Protein AF-A0A9N8WGH2-F1 (afdb_monomer)

Mean predicted aligned error: 15.57 Å

Organism: NCBI:txid60492

Sequence (510 aa):
MSNKEKVMENIYNNPFAKQSEKATTYYGIPHDIQLQNKIYNGLRPSIPGNVPILIAELIIKCWDPHPGKRLNSKEIYDTINIWNNEIINNEFTELAAQIKKADEMLMNDLSMSSSSSFEKIHPEAIYFSRPLNTLNIFVDSVDHKLFETINPTTGKAITSVAEASEKDVDIAVEAATNAFNDVWCHVDGKERGKLINKLANLMERDLEELAALEALDNGKTFRSAKANDLPSAISCYRYFAGWCDKIHGKVIETQHDKFCYTRHEPFGVCGAIIPWNYPLEMQAWKMAPALACGNTIVLKSSELTPLTALKVAALCKEAGFPKGVVNVLSGFGPVAGAAIASHMGIDKISFTGKSILKASADSNLKNVSLELGGKSPSIVFADSDLDQAVKWAHMGVFYDSGQCCCAGSRVYVEDSIYDEFINKFQEHALNIKIGDPFHKDTYQGPQISLQQFNKIMSYIDTGKKEGATLLMGGERHGDQGDFPPNSKDTFFKLLSAEAFNIDFPTAVEP

Structure (mmCIF, N/CA/C/O backbone):
data_AF-A0A9N8WGH2-F1
#
_entry.id   AF-A0A9N8WGH2-F1
#
loop_
_atom_site.group_PDB
_atom_site.id
_atom_site.type_symbol
_atom_site.label_atom_id
_atom_site.label_alt_id
_atom_site.label_comp_id
_atom_site.label_asym_id
_atom_site.label_entity_id
_atom_site.label_seq_id
_atom_site.pdbx_PDB_ins_code
_atom_site.Cartn_x
_atom_site.Cartn_y
_atom_site.Cartn_z
_atom_site.occupancy
_atom_site.B_iso_or_equiv
_atom_site.auth_seq_id
_atom_site.auth_comp_id
_atom_site.auth_asym_id
_atom_site.auth_atom_id
_atom_site.pdbx_PDB_model_num
ATOM 1 N N . MET A 1 1 ? 68.760 12.827 -8.879 1.00 48.22 1 MET A N 1
ATOM 2 C CA . MET A 1 1 ? 67.516 12.833 -8.087 1.00 48.22 1 MET A CA 1
ATOM 3 C C . MET A 1 1 ? 67.682 13.670 -6.830 1.00 48.22 1 MET A C 1
ATOM 5 O O . MET A 1 1 ? 68.436 13.310 -5.930 1.00 48.22 1 MET A O 1
ATOM 9 N N . SER A 1 2 ? 66.978 14.793 -6.810 1.00 42.22 2 SER A N 1
ATOM 10 C CA . SER A 1 2 ? 66.628 15.612 -5.653 1.00 42.22 2 SER A CA 1
ATOM 11 C C . SER A 1 2 ? 65.767 14.846 -4.637 1.00 42.22 2 SER A C 1
ATOM 13 O O . SER A 1 2 ? 65.194 13.796 -4.939 1.00 42.22 2 SER A O 1
ATOM 15 N N . ASN A 1 3 ? 65.597 15.416 -3.440 1.00 33.50 3 ASN A N 1
ATOM 16 C CA . ASN A 1 3 ? 64.672 14.871 -2.440 1.00 33.50 3 ASN A CA 1
ATOM 17 C C . ASN A 1 3 ? 63.212 14.856 -2.931 1.00 33.50 3 ASN A C 1
ATOM 19 O O . ASN A 1 3 ? 62.449 13.991 -2.514 1.00 33.50 3 ASN A O 1
ATOM 23 N N . LYS A 1 4 ? 62.829 15.752 -3.855 1.00 32.41 4 LYS A N 1
ATOM 24 C CA . LYS A 1 4 ? 61.486 15.769 -4.456 1.00 32.41 4 LYS A CA 1
ATOM 25 C C . LYS A 1 4 ? 61.238 14.516 -5.303 1.00 32.41 4 LYS A C 1
ATOM 27 O O . LYS A 1 4 ? 60.186 13.904 -5.180 1.00 32.41 4 LYS A O 1
ATOM 32 N N . GLU A 1 5 ? 62.218 14.106 -6.107 1.00 36.47 5 GLU A N 1
ATOM 33 C CA . GLU A 1 5 ? 62.123 12.893 -6.934 1.00 36.47 5 GLU A CA 1
ATOM 34 C C . GLU A 1 5 ? 62.102 11.626 -6.068 1.00 36.47 5 GLU A C 1
ATOM 36 O O . GLU A 1 5 ? 61.215 10.797 -6.246 1.00 36.47 5 GLU A O 1
ATOM 41 N N . LYS A 1 6 ? 62.975 11.523 -5.053 1.00 36.28 6 LYS A N 1
ATOM 42 C CA . LYS A 1 6 ? 62.988 10.375 -4.120 1.00 36.28 6 LYS A CA 1
ATOM 43 C C . LYS A 1 6 ? 61.689 10.217 -3.319 1.00 36.28 6 LYS A C 1
ATOM 45 O O . LYS A 1 6 ? 61.282 9.099 -3.017 1.00 36.28 6 LYS A O 1
ATOM 50 N N . VAL A 1 7 ? 61.028 11.321 -2.959 1.00 36.97 7 VAL A N 1
ATOM 51 C CA . VAL A 1 7 ? 59.715 11.273 -2.293 1.00 36.97 7 VAL A CA 1
ATOM 52 C C . VAL A 1 7 ? 58.633 10.781 -3.258 1.00 36.97 7 VAL A C 1
ATOM 54 O O . VAL A 1 7 ? 57.860 9.903 -2.886 1.00 36.97 7 VAL A O 1
ATOM 57 N N . MET A 1 8 ? 58.610 11.262 -4.506 1.00 36.78 8 MET A N 1
ATOM 58 C CA . MET A 1 8 ? 57.666 10.771 -5.522 1.00 36.78 8 MET A CA 1
ATOM 59 C C . MET A 1 8 ? 57.884 9.286 -5.854 1.00 36.78 8 MET A C 1
ATOM 61 O O . MET A 1 8 ? 56.914 8.544 -5.981 1.00 36.78 8 MET A O 1
ATOM 65 N N . GLU A 1 9 ? 59.137 8.835 -5.936 1.00 37.09 9 GLU A N 1
ATOM 66 C CA . GLU A 1 9 ? 59.511 7.435 -6.184 1.00 37.09 9 GLU A CA 1
ATOM 67 C C . GLU A 1 9 ? 59.060 6.500 -5.045 1.00 37.09 9 GLU A C 1
ATOM 69 O O . GLU A 1 9 ? 58.525 5.420 -5.306 1.00 37.09 9 GLU A O 1
ATOM 74 N N . ASN A 1 10 ? 59.185 6.934 -3.785 1.00 37.78 10 ASN A N 1
ATOM 75 C CA . ASN A 1 10 ? 58.662 6.200 -2.627 1.00 37.78 10 ASN A CA 1
ATOM 76 C C . ASN A 1 10 ? 57.123 6.195 -2.561 1.00 37.78 10 ASN A C 1
ATOM 78 O O . ASN A 1 10 ? 56.541 5.209 -2.112 1.00 37.78 10 ASN A O 1
ATOM 82 N N . ILE A 1 11 ? 56.450 7.254 -3.027 1.00 36.84 11 ILE A N 1
ATOM 83 C CA . ILE A 1 11 ? 54.980 7.299 -3.112 1.00 36.84 11 ILE A CA 1
ATOM 84 C C . ILE A 1 11 ? 54.476 6.325 -4.190 1.00 36.84 11 ILE A C 1
ATOM 86 O O . ILE A 1 11 ? 53.627 5.486 -3.896 1.00 36.84 11 ILE A O 1
ATOM 90 N N . TYR A 1 12 ? 55.047 6.360 -5.400 1.00 38.66 12 TYR A N 1
ATOM 91 C CA . TYR A 1 12 ? 54.667 5.465 -6.506 1.00 38.66 12 TYR A CA 1
ATOM 92 C C . TYR A 1 12 ? 54.954 3.979 -6.238 1.00 38.66 12 TYR A C 1
ATOM 94 O O . TYR A 1 12 ? 54.317 3.104 -6.830 1.00 38.66 12 TYR A O 1
ATOM 102 N N . ASN A 1 13 ? 55.905 3.667 -5.355 1.00 38.06 13 ASN A N 1
ATOM 103 C CA . ASN A 1 13 ? 56.226 2.290 -4.975 1.00 38.06 13 ASN A CA 1
ATOM 104 C C . ASN A 1 13 ? 55.563 1.821 -3.671 1.00 38.06 13 ASN A C 1
ATOM 106 O O . ASN A 1 13 ? 55.717 0.654 -3.313 1.00 38.06 13 ASN A O 1
ATOM 110 N N . ASN A 1 14 ? 54.778 2.667 -2.996 1.00 38.31 14 ASN A N 1
ATOM 111 C CA . ASN A 1 14 ? 54.036 2.266 -1.804 1.00 38.31 14 ASN A CA 1
ATOM 112 C C . ASN A 1 14 ? 52.938 1.232 -2.165 1.00 38.31 14 ASN A C 1
ATOM 114 O O . ASN A 1 14 ? 52.072 1.536 -2.994 1.00 38.31 14 ASN A O 1
ATOM 118 N N . PRO A 1 15 ? 52.906 0.035 -1.539 1.00 34.22 15 PRO A N 1
ATOM 119 C CA . PRO A 1 15 ? 51.875 -0.974 -1.799 1.00 34.22 15 PRO A CA 1
ATOM 120 C C . PRO A 1 15 ? 50.437 -0.470 -1.611 1.00 34.22 15 PRO A C 1
ATOM 122 O O . PRO A 1 15 ? 49.549 -0.888 -2.351 1.00 34.22 15 PRO A O 1
ATOM 125 N N . PHE A 1 16 ? 50.209 0.462 -0.678 1.00 33.81 16 PHE A N 1
ATOM 126 C CA . PHE A 1 16 ? 48.890 1.054 -0.443 1.00 33.81 16 PHE A CA 1
ATOM 127 C C . PHE A 1 16 ? 48.481 2.061 -1.527 1.00 33.81 16 PHE A C 1
ATOM 129 O O . PHE A 1 16 ? 47.296 2.160 -1.827 1.00 33.81 16 PHE A O 1
ATOM 136 N N . ALA A 1 17 ? 49.423 2.741 -2.192 1.00 35.53 17 ALA A N 1
ATOM 137 C CA . ALA A 1 17 ? 49.102 3.606 -3.336 1.00 35.53 17 ALA A CA 1
ATOM 138 C C . ALA A 1 17 ? 48.608 2.780 -4.543 1.00 35.53 17 ALA A C 1
ATOM 140 O O . ALA A 1 17 ? 47.624 3.123 -5.193 1.00 35.53 17 ALA A O 1
ATOM 141 N N . LYS A 1 18 ? 49.206 1.603 -4.767 1.00 36.03 18 LYS A N 1
ATOM 142 C CA . LYS A 1 18 ? 48.738 0.629 -5.776 1.00 36.03 18 LYS A CA 1
ATOM 143 C C . LYS A 1 18 ? 47.434 -0.086 -5.381 1.00 36.03 18 LYS A C 1
ATOM 145 O O . LYS A 1 18 ? 46.836 -0.778 -6.206 1.00 36.03 18 LYS A O 1
ATOM 150 N N . GLN A 1 19 ? 46.971 0.080 -4.139 1.00 35.59 19 GLN A N 1
ATOM 151 C CA . GLN A 1 19 ? 45.611 -0.272 -3.721 1.00 35.59 19 GLN A CA 1
ATOM 152 C C . GLN A 1 19 ? 44.641 0.913 -3.849 1.00 35.59 19 GLN A C 1
ATOM 154 O O . GLN A 1 19 ? 43.488 0.687 -4.212 1.00 35.59 19 GLN A O 1
ATOM 159 N N . SER A 1 20 ? 45.077 2.162 -3.640 1.00 37.75 20 SER A N 1
ATOM 160 C CA . SER A 1 20 ? 44.201 3.330 -3.796 1.00 37.75 20 SER A CA 1
ATOM 161 C C . SER A 1 20 ? 43.819 3.605 -5.255 1.00 37.75 20 SER A C 1
ATOM 163 O O . SER A 1 20 ? 42.671 3.967 -5.484 1.00 37.75 20 SER A O 1
ATOM 165 N N . GLU A 1 21 ? 44.676 3.316 -6.245 1.00 34.88 21 GLU A N 1
ATOM 166 C CA . GLU A 1 21 ? 44.278 3.314 -7.673 1.00 34.88 21 GLU A CA 1
ATOM 167 C C . GLU A 1 21 ? 43.151 2.307 -7.978 1.00 34.88 21 GLU A C 1
ATOM 169 O O . GLU A 1 21 ? 42.270 2.553 -8.806 1.00 34.88 21 GLU A O 1
ATOM 174 N N . LYS A 1 22 ? 43.134 1.164 -7.281 1.00 32.94 22 LYS A N 1
ATOM 175 C CA . LYS A 1 22 ? 42.030 0.198 -7.384 1.00 32.94 22 LYS A CA 1
ATOM 176 C C . LYS A 1 22 ? 40.791 0.670 -6.624 1.00 32.94 22 LYS A C 1
ATOM 178 O O . LYS A 1 22 ? 39.683 0.390 -7.066 1.00 32.94 22 LYS A O 1
ATOM 183 N N . ALA A 1 23 ? 40.959 1.413 -5.530 1.00 31.95 23 ALA A N 1
ATOM 184 C CA . ALA A 1 23 ? 39.852 1.987 -4.771 1.00 31.95 23 ALA A CA 1
ATOM 185 C C . ALA A 1 23 ? 39.164 3.151 -5.509 1.00 31.95 23 ALA A C 1
ATOM 187 O O . ALA A 1 23 ? 37.938 3.185 -5.550 1.00 31.95 23 ALA A O 1
ATOM 188 N N . THR A 1 24 ? 39.902 4.067 -6.148 1.00 35.75 24 THR A N 1
ATOM 189 C CA . THR A 1 24 ? 39.303 5.156 -6.949 1.00 35.75 24 THR A CA 1
ATOM 190 C C . THR A 1 24 ? 38.466 4.606 -8.103 1.00 35.75 24 THR A C 1
ATOM 192 O O . THR A 1 24 ? 37.339 5.056 -8.304 1.00 35.75 24 THR A O 1
ATOM 195 N N . THR A 1 25 ? 38.964 3.561 -8.773 1.00 32.28 25 THR A N 1
ATOM 196 C CA . THR A 1 25 ? 38.248 2.830 -9.837 1.00 32.28 25 THR A CA 1
ATOM 197 C C . THR A 1 25 ? 36.960 2.148 -9.339 1.00 32.28 25 THR A C 1
ATOM 199 O O . THR A 1 25 ? 36.045 1.927 -10.126 1.00 32.28 25 THR A O 1
ATOM 202 N N . TYR A 1 26 ? 36.861 1.821 -8.044 1.00 28.16 26 TYR A N 1
ATOM 203 C CA . TYR A 1 26 ? 35.725 1.088 -7.459 1.00 28.16 26 TYR A CA 1
ATOM 204 C C . TYR A 1 26 ? 34.721 1.980 -6.701 1.00 28.16 26 TYR A C 1
ATOM 206 O O . TYR A 1 26 ? 33.577 1.576 -6.506 1.00 28.16 26 TYR A O 1
ATOM 214 N N . TYR A 1 27 ? 35.131 3.182 -6.272 1.00 33.31 27 TYR A N 1
ATOM 215 C CA . TYR A 1 27 ? 34.350 4.054 -5.378 1.00 33.31 27 TYR A CA 1
ATOM 216 C C . TYR A 1 27 ? 34.123 5.490 -5.892 1.00 33.31 27 TYR A C 1
ATOM 218 O O . TYR A 1 27 ? 33.572 6.311 -5.163 1.00 33.31 27 TYR A O 1
ATOM 226 N N . GLY A 1 28 ? 34.493 5.811 -7.138 1.00 29.34 28 GLY A N 1
ATOM 227 C CA . GLY A 1 28 ? 33.959 6.990 -7.844 1.00 29.34 28 GLY A CA 1
ATOM 228 C C . GLY A 1 28 ? 34.387 8.362 -7.305 1.00 29.34 28 GLY A C 1
ATOM 229 O O . GLY A 1 28 ? 33.670 9.344 -7.489 1.00 29.34 28 GLY A O 1
ATOM 230 N N . ILE A 1 29 ? 35.544 8.452 -6.644 1.00 37.59 29 ILE A N 1
ATOM 231 C CA . ILE A 1 29 ? 36.118 9.735 -6.206 1.00 37.59 29 ILE A CA 1
ATOM 232 C C . ILE A 1 29 ? 36.518 10.557 -7.451 1.00 37.59 29 ILE A C 1
ATOM 234 O O . ILE A 1 29 ? 37.160 9.997 -8.342 1.00 37.59 29 ILE A O 1
ATOM 238 N N . PRO A 1 30 ? 36.204 11.869 -7.534 1.00 31.59 30 PRO A N 1
ATOM 239 C CA . PRO A 1 30 ? 36.537 12.679 -8.703 1.00 31.59 30 PRO A CA 1
ATOM 240 C C . PRO A 1 30 ? 38.030 12.664 -9.055 1.00 31.59 30 PRO A C 1
ATOM 242 O O . PRO A 1 30 ? 38.891 12.897 -8.203 1.00 31.59 30 PRO A O 1
ATOM 245 N N . HIS A 1 31 ? 38.323 12.496 -10.348 1.00 36.97 31 HIS A N 1
ATOM 246 C CA . HIS A 1 31 ? 39.672 12.559 -10.929 1.00 36.97 31 HIS A CA 1
ATOM 247 C C . HIS A 1 31 ? 40.307 13.968 -10.910 1.00 36.97 31 HIS A C 1
ATOM 249 O O . HIS A 1 31 ? 41.368 14.171 -11.504 1.00 36.97 31 HIS A O 1
ATOM 255 N N . ASP A 1 32 ? 39.692 14.950 -10.242 1.00 41.50 32 ASP A N 1
ATOM 256 C CA . ASP A 1 32 ? 40.195 16.321 -10.185 1.00 41.50 32 ASP A CA 1
ATOM 257 C C . ASP A 1 32 ? 41.416 16.447 -9.255 1.00 41.50 32 ASP A C 1
ATOM 259 O O . ASP A 1 32 ? 41.345 16.786 -8.069 1.00 41.50 32 ASP A O 1
ATOM 263 N N . ILE A 1 33 ? 42.576 16.208 -9.862 1.00 41.62 33 ILE A N 1
ATOM 264 C CA . ILE A 1 33 ? 43.902 16.424 -9.286 1.00 41.62 33 ILE A CA 1
ATOM 265 C C . ILE A 1 33 ? 44.099 17.892 -8.862 1.00 41.62 33 ILE A C 1
ATOM 267 O O . ILE A 1 33 ? 44.872 18.138 -7.936 1.00 41.62 33 ILE A O 1
ATOM 271 N N . GLN A 1 34 ? 43.412 18.877 -9.458 1.00 36.97 34 GLN A N 1
ATOM 272 C CA . GLN A 1 34 ? 43.489 20.275 -9.013 1.00 36.97 34 GLN A CA 1
ATOM 273 C C . GLN A 1 34 ? 42.703 20.502 -7.719 1.00 36.97 34 GLN A C 1
ATOM 275 O O . GLN A 1 34 ? 43.218 21.174 -6.828 1.00 36.97 34 GLN A O 1
ATOM 280 N N . LEU A 1 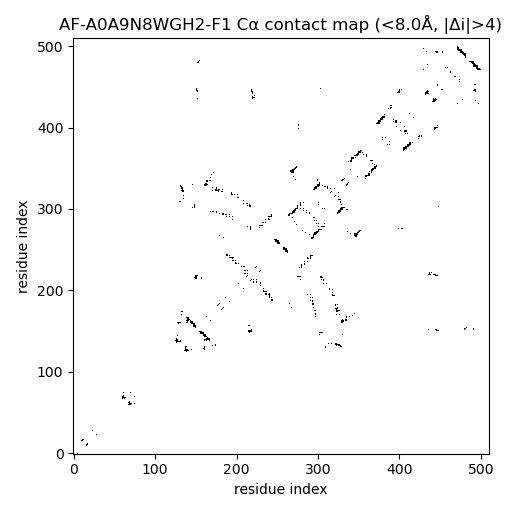35 ? 41.509 19.920 -7.565 1.00 38.25 35 LEU A N 1
ATOM 281 C CA . LEU A 1 35 ? 40.741 19.988 -6.315 1.00 38.25 35 LEU A CA 1
ATOM 282 C C . LEU A 1 35 ? 41.477 19.282 -5.168 1.00 38.25 35 LEU A C 1
ATOM 284 O O . LEU A 1 35 ? 41.630 19.858 -4.089 1.00 38.25 35 LEU A O 1
ATOM 288 N N . GLN A 1 36 ? 42.024 18.088 -5.419 1.00 40.22 36 GLN A N 1
ATOM 289 C CA . GLN A 1 36 ? 42.855 17.380 -4.437 1.00 40.22 36 GLN A CA 1
ATOM 290 C C . GLN A 1 36 ? 44.104 18.200 -4.061 1.00 40.22 36 GLN A C 1
ATOM 292 O O . GLN A 1 36 ? 44.417 18.340 -2.878 1.00 40.22 36 GLN A O 1
ATOM 297 N N . ASN A 1 37 ? 44.777 18.833 -5.034 1.00 40.81 37 ASN A N 1
ATOM 298 C CA . ASN A 1 37 ? 45.893 19.741 -4.748 1.00 40.81 37 ASN A CA 1
ATOM 299 C C . ASN A 1 37 ? 45.465 21.043 -4.050 1.00 40.81 37 ASN A C 1
ATOM 301 O O . ASN A 1 37 ? 46.256 21.568 -3.269 1.00 40.81 37 ASN A O 1
ATOM 305 N N . LYS A 1 38 ? 44.256 21.575 -4.277 1.00 39.47 38 LYS A N 1
ATOM 306 C CA . LYS A 1 38 ? 43.733 22.736 -3.532 1.00 39.47 38 LYS A CA 1
ATOM 307 C C . LYS A 1 38 ? 43.546 22.394 -2.057 1.00 39.47 38 LYS A C 1
ATOM 309 O O . LYS A 1 38 ? 44.048 23.127 -1.212 1.00 39.47 38 LYS A O 1
ATOM 314 N N . ILE A 1 39 ? 42.912 21.259 -1.754 1.00 39.44 39 ILE A N 1
ATOM 315 C CA . ILE A 1 39 ? 42.733 20.775 -0.376 1.00 39.44 39 ILE A CA 1
ATOM 316 C C . ILE A 1 39 ? 44.105 20.538 0.280 1.00 39.44 39 ILE A C 1
ATOM 318 O O . ILE A 1 39 ? 44.390 21.079 1.347 1.00 39.44 39 ILE A O 1
ATOM 322 N N . TYR A 1 40 ? 45.000 19.810 -0.395 1.00 40.53 40 TYR A N 1
ATOM 323 C CA . TYR A 1 40 ? 46.308 19.443 0.158 1.00 40.53 40 TYR A CA 1
ATOM 324 C C . TYR A 1 40 ? 47.266 20.634 0.345 1.00 40.53 40 TYR A C 1
ATOM 326 O O . TYR A 1 40 ? 48.026 20.664 1.310 1.00 40.53 40 TYR A O 1
ATOM 334 N N . ASN A 1 41 ? 47.244 21.638 -0.543 1.00 41.88 41 ASN A N 1
ATOM 335 C CA . ASN A 1 41 ? 48.058 22.849 -0.366 1.00 41.88 41 ASN A CA 1
ATOM 336 C C . ASN A 1 41 ? 47.392 23.888 0.553 1.00 41.88 41 ASN A C 1
ATOM 338 O O . ASN A 1 41 ? 48.113 24.660 1.179 1.00 41.88 41 ASN A O 1
ATOM 342 N N . GLY A 1 42 ? 46.061 23.888 0.691 1.00 41.34 42 GLY A N 1
ATOM 343 C CA . GLY A 1 42 ? 45.345 24.723 1.662 1.00 41.34 42 GLY A CA 1
ATOM 344 C C . GLY A 1 42 ? 45.642 24.333 3.113 1.00 41.34 42 GLY A C 1
ATOM 345 O O . GLY A 1 42 ? 45.857 25.203 3.948 1.00 41.34 42 GLY A O 1
ATOM 346 N N . LEU A 1 43 ? 45.770 23.032 3.394 1.00 39.59 43 LEU A N 1
ATOM 347 C CA . LEU A 1 43 ? 46.129 22.487 4.716 1.00 39.59 43 LEU A CA 1
ATOM 348 C C . LEU A 1 43 ? 47.618 22.650 5.095 1.00 39.59 43 LEU A C 1
ATOM 350 O O . LEU A 1 43 ? 48.049 22.193 6.151 1.00 39.59 43 LEU A O 1
ATOM 354 N N . ARG A 1 44 ? 48.435 23.254 4.225 1.00 35.78 44 ARG A N 1
ATOM 355 C CA . ARG A 1 44 ? 49.903 23.246 4.320 1.00 35.78 44 ARG A CA 1
ATOM 356 C C . ARG A 1 44 ? 50.574 24.394 5.106 1.00 35.78 44 ARG A C 1
ATOM 358 O O . ARG A 1 44 ? 51.668 24.136 5.609 1.00 35.78 44 ARG A O 1
ATOM 365 N N . PRO A 1 45 ? 50.044 25.634 5.200 1.00 37.78 45 PRO A N 1
ATOM 366 C CA . PRO A 1 45 ? 50.837 26.758 5.723 1.00 37.78 45 PRO A CA 1
ATOM 367 C C . PRO A 1 45 ? 51.101 26.808 7.238 1.00 37.78 45 PRO A C 1
ATOM 369 O O . PRO A 1 45 ? 52.024 27.516 7.631 1.00 37.78 45 PRO A O 1
ATOM 372 N N . SER A 1 46 ? 50.303 26.145 8.086 1.00 39.75 46 SER A N 1
ATOM 373 C CA . SER A 1 46 ? 50.166 26.574 9.494 1.00 39.75 46 SER A CA 1
ATOM 374 C C . SER A 1 46 ? 49.922 25.461 10.531 1.00 39.75 46 SER A C 1
ATOM 376 O O . SER A 1 46 ? 49.171 25.675 11.477 1.00 39.75 46 SER A O 1
ATOM 378 N N . ILE A 1 47 ? 50.531 24.275 10.384 1.00 40.16 47 ILE A N 1
ATOM 379 C CA . ILE A 1 47 ? 50.517 23.236 11.439 1.00 40.16 47 ILE A CA 1
ATOM 380 C C . ILE A 1 47 ? 51.910 22.585 11.574 1.00 40.16 47 ILE A C 1
ATOM 382 O O . ILE A 1 47 ? 52.389 21.990 10.604 1.00 40.16 47 ILE A O 1
ATOM 386 N N . PRO A 1 48 ? 52.577 22.657 12.744 1.00 37.25 48 PRO A N 1
ATOM 387 C CA . PRO A 1 48 ? 53.846 21.973 12.990 1.00 37.25 48 PRO A CA 1
ATOM 388 C C . PRO A 1 48 ? 53.664 20.522 13.485 1.00 37.25 48 PRO A C 1
ATOM 390 O O . PRO A 1 48 ? 52.719 20.191 14.198 1.00 37.25 48 PRO A O 1
ATOM 393 N N . GLY A 1 49 ? 54.633 19.654 13.176 1.00 48.56 49 GLY A N 1
ATOM 394 C CA . GLY A 1 49 ? 54.730 18.299 13.740 1.00 48.56 49 GLY A CA 1
ATOM 395 C C . GLY A 1 49 ? 53.825 17.237 13.096 1.00 48.56 49 GLY A C 1
ATOM 396 O O . GLY A 1 49 ? 53.295 17.412 12.002 1.00 48.56 49 GLY A O 1
ATOM 397 N N . ASN A 1 50 ? 53.667 16.096 13.778 1.00 42.66 50 ASN A N 1
ATOM 398 C CA . ASN A 1 50 ? 53.020 14.881 13.248 1.00 42.66 50 ASN A CA 1
ATOM 399 C C . ASN A 1 50 ? 51.478 14.951 13.160 1.00 42.66 50 ASN A C 1
ATOM 401 O O . ASN A 1 50 ? 50.836 13.952 12.831 1.00 42.66 50 ASN A O 1
ATOM 405 N N . VAL A 1 51 ? 50.871 16.110 13.425 1.00 43.25 51 VAL A N 1
ATOM 406 C CA . VAL A 1 51 ? 49.411 16.318 13.433 1.00 43.25 51 VAL A CA 1
ATOM 407 C C . VAL A 1 51 ? 48.712 15.851 12.136 1.00 43.25 51 VAL A C 1
ATOM 409 O O . VAL A 1 51 ? 47.673 15.197 12.248 1.00 43.25 51 VAL A O 1
ATOM 412 N N . PRO A 1 52 ? 49.262 16.048 10.914 1.00 43.84 52 PRO A N 1
ATOM 413 C CA . PRO A 1 52 ? 48.636 15.531 9.691 1.00 43.84 52 PRO A CA 1
ATOM 414 C C . PRO A 1 52 ? 48.513 13.999 9.643 1.00 43.84 52 PRO A C 1
ATOM 416 O O . PRO A 1 52 ? 47.600 13.481 9.005 1.00 43.84 52 PRO A O 1
ATOM 419 N N . ILE A 1 53 ? 49.402 13.267 10.328 1.00 45.31 53 ILE A N 1
ATOM 420 C CA . ILE A 1 53 ? 49.365 11.797 10.404 1.00 45.31 53 ILE A CA 1
ATOM 421 C C . ILE A 1 53 ? 48.243 11.352 11.351 1.00 45.31 53 ILE A C 1
ATOM 423 O O . ILE A 1 53 ? 47.478 10.455 11.007 1.00 45.31 53 ILE A O 1
ATOM 427 N N . LEU A 1 54 ? 48.088 12.023 12.498 1.00 45.25 54 LEU A N 1
ATOM 428 C CA . LEU A 1 54 ? 47.004 11.760 13.453 1.00 45.25 54 LEU A CA 1
ATOM 429 C C . LEU A 1 54 ? 45.622 12.031 12.840 1.00 45.25 54 LEU A C 1
ATOM 431 O O . LEU A 1 54 ? 44.714 11.215 12.985 1.00 45.25 54 LEU A O 1
ATOM 435 N N . ILE A 1 55 ? 45.474 13.127 12.087 1.00 47.28 55 ILE A N 1
ATOM 436 C CA . ILE A 1 55 ? 44.231 13.441 11.363 1.00 47.28 55 ILE A CA 1
ATOM 437 C C . ILE A 1 55 ? 43.945 12.386 10.281 1.00 47.28 55 ILE A C 1
ATOM 439 O O . ILE A 1 55 ? 42.810 11.921 10.169 1.00 47.28 55 ILE A O 1
ATOM 443 N N . ALA A 1 56 ? 44.960 11.954 9.523 1.00 45.16 56 ALA A N 1
ATOM 444 C CA . ALA A 1 56 ? 44.801 10.886 8.535 1.00 45.16 56 ALA A CA 1
ATOM 445 C C . ALA A 1 56 ? 44.397 9.545 9.181 1.00 45.16 56 ALA A C 1
ATOM 447 O O . ALA A 1 56 ? 43.487 8.881 8.686 1.00 45.16 56 ALA A O 1
ATOM 448 N N . GLU A 1 57 ? 45.006 9.165 10.310 1.00 47.03 57 GLU A N 1
ATOM 449 C CA . GLU A 1 57 ? 44.600 7.977 11.070 1.00 47.03 57 GLU A CA 1
ATOM 450 C C . GLU A 1 57 ? 43.163 8.067 11.593 1.00 47.03 57 GLU A C 1
ATOM 452 O O . GLU A 1 57 ? 42.447 7.065 11.551 1.00 47.03 57 GLU A O 1
ATOM 457 N N . LEU A 1 58 ? 42.726 9.237 12.072 1.00 46.41 58 LEU A N 1
ATOM 458 C CA . LEU A 1 58 ? 41.359 9.429 12.557 1.00 46.41 58 LEU A CA 1
ATOM 459 C C . LEU A 1 58 ? 40.349 9.244 11.416 1.00 46.41 58 LEU A C 1
ATOM 461 O O . LEU A 1 58 ? 39.392 8.489 11.566 1.00 46.41 58 LEU A O 1
ATOM 465 N N . ILE A 1 59 ? 40.603 9.852 10.251 1.00 47.69 59 ILE A N 1
ATOM 466 C CA . ILE A 1 59 ? 39.765 9.697 9.049 1.00 47.69 59 ILE A CA 1
ATOM 467 C C . ILE A 1 59 ? 39.691 8.221 8.622 1.00 47.69 59 ILE A C 1
ATOM 469 O O . ILE A 1 59 ? 38.600 7.716 8.357 1.00 47.69 59 ILE A O 1
ATOM 473 N N . ILE A 1 60 ? 40.821 7.504 8.627 1.00 46.06 60 ILE A N 1
ATOM 474 C CA . ILE A 1 60 ? 40.872 6.068 8.303 1.00 46.06 60 ILE A CA 1
ATOM 475 C C . ILE A 1 60 ? 40.059 5.235 9.312 1.00 46.06 60 ILE A C 1
ATOM 477 O O . ILE A 1 60 ? 39.295 4.367 8.898 1.00 46.06 60 ILE A O 1
ATOM 481 N N . LYS A 1 61 ? 40.164 5.508 10.620 1.00 44.88 61 LYS A N 1
ATOM 482 C CA . LYS A 1 61 ? 39.435 4.774 11.679 1.00 44.88 61 LYS A CA 1
ATOM 483 C C . LYS A 1 61 ? 37.929 5.075 11.692 1.00 44.88 61 LYS A C 1
ATOM 485 O O . LYS A 1 61 ? 37.129 4.181 11.958 1.00 44.88 61 LYS A O 1
ATOM 490 N N . CYS A 1 62 ? 37.517 6.294 11.344 1.00 43.97 62 CYS A N 1
ATOM 491 C CA . CYS A 1 62 ? 36.104 6.658 11.175 1.00 43.97 62 CYS A CA 1
ATOM 492 C C . CYS A 1 62 ? 35.435 5.952 9.976 1.00 43.97 62 CYS A C 1
ATOM 494 O O . CYS A 1 62 ? 34.206 5.799 9.956 1.00 43.97 62 CYS A O 1
ATOM 496 N N . TRP A 1 63 ? 36.228 5.527 8.985 1.00 41.62 63 TRP A N 1
ATOM 497 C CA . TRP A 1 63 ? 35.790 4.864 7.750 1.00 41.62 63 TRP A CA 1
ATOM 498 C C . TRP A 1 63 ? 36.271 3.395 7.623 1.00 41.62 63 TRP A C 1
ATOM 500 O O . TRP A 1 63 ? 36.195 2.835 6.530 1.00 41.62 63 TRP A O 1
ATOM 510 N N . ASP A 1 64 ? 36.715 2.731 8.705 1.00 43.91 64 ASP A N 1
ATOM 511 C CA . ASP A 1 64 ? 37.001 1.280 8.670 1.00 43.91 64 ASP A CA 1
ATOM 512 C C . ASP A 1 64 ? 35.694 0.503 8.381 1.00 43.91 64 ASP A C 1
ATOM 514 O O . ASP A 1 64 ? 34.707 0.679 9.105 1.00 43.91 64 ASP A O 1
ATOM 518 N N . PRO A 1 65 ? 35.645 -0.353 7.339 1.00 36.97 65 PRO A N 1
ATOM 519 C CA . PRO A 1 65 ? 34.447 -1.117 6.995 1.00 36.97 65 PRO A CA 1
ATOM 520 C C . PRO A 1 65 ? 34.122 -2.263 7.972 1.00 36.97 65 PRO A C 1
ATOM 522 O O . PRO A 1 65 ? 33.071 -2.885 7.827 1.00 36.97 65 PRO A O 1
ATOM 525 N N . HIS A 1 66 ? 34.975 -2.574 8.957 1.00 39.56 66 HIS A N 1
ATOM 526 C CA . HIS A 1 66 ? 34.695 -3.606 9.962 1.00 39.56 66 HIS A CA 1
ATOM 527 C C . HIS A 1 66 ? 33.889 -3.030 11.142 1.00 39.56 66 HIS A C 1
ATOM 529 O O . HIS A 1 66 ? 34.412 -2.184 11.875 1.00 39.56 66 HIS A O 1
ATOM 535 N N . PRO A 1 67 ? 32.666 -3.530 11.427 1.00 38.91 67 PRO A N 1
ATOM 536 C CA . PRO A 1 67 ? 31.791 -2.950 12.454 1.00 38.91 67 PRO A CA 1
ATOM 537 C C . PRO A 1 67 ? 32.380 -2.882 13.872 1.00 38.91 67 PRO A C 1
ATOM 539 O O . PRO A 1 67 ? 31.974 -2.033 14.651 1.00 38.91 67 PRO A O 1
ATOM 542 N N . GLY A 1 68 ? 33.346 -3.748 14.205 1.00 46.62 68 GLY A N 1
ATOM 543 C CA . GLY A 1 68 ? 34.040 -3.764 15.501 1.00 46.62 68 GLY A CA 1
ATOM 544 C C . GLY A 1 68 ? 35.330 -2.932 15.577 1.00 46.62 68 GLY A C 1
ATOM 545 O O . GLY A 1 68 ? 36.090 -3.107 16.524 1.00 46.62 68 GLY A O 1
ATOM 546 N N . LYS A 1 69 ? 35.629 -2.097 14.572 1.00 45.16 69 LYS A N 1
ATOM 547 C CA . LYS A 1 69 ? 36.812 -1.206 14.544 1.00 45.16 69 LYS A CA 1
ATOM 548 C C . LYS A 1 69 ? 36.492 0.261 14.262 1.00 45.16 69 LYS A C 1
ATOM 550 O O . LYS A 1 69 ? 37.343 1.123 14.474 1.00 45.16 69 LYS A O 1
ATOM 555 N N . ARG A 1 70 ? 35.287 0.535 13.768 1.00 48.28 70 ARG A N 1
ATOM 556 C CA . ARG A 1 70 ? 34.827 1.874 13.421 1.00 48.28 70 ARG A CA 1
ATOM 557 C C . ARG A 1 70 ? 34.430 2.638 14.684 1.00 48.28 70 ARG A C 1
ATOM 559 O O . ARG A 1 70 ? 33.515 2.215 15.383 1.00 48.28 70 ARG A O 1
ATOM 566 N N . LEU A 1 71 ? 35.099 3.760 14.947 1.00 48.31 71 LEU A N 1
ATOM 567 C CA . LEU A 1 71 ? 34.817 4.597 16.117 1.00 48.31 71 LEU A CA 1
ATOM 568 C C . LEU A 1 71 ? 33.413 5.217 16.027 1.00 48.31 71 LEU A C 1
ATOM 570 O O . LEU A 1 71 ? 33.021 5.732 14.975 1.00 48.31 71 LEU A O 1
ATOM 574 N N . ASN A 1 72 ? 32.670 5.200 17.133 1.00 49.00 72 ASN A N 1
ATOM 575 C CA . ASN A 1 72 ? 31.380 5.880 17.244 1.00 49.00 72 ASN A CA 1
ATOM 576 C C . ASN A 1 72 ? 31.540 7.364 17.632 1.00 49.00 72 ASN A C 1
ATOM 578 O O . ASN A 1 72 ? 32.599 7.795 18.086 1.00 49.00 72 ASN A O 1
ATOM 582 N N . SER A 1 73 ? 30.474 8.158 17.489 1.00 42.62 73 SER A N 1
ATOM 583 C CA . SER A 1 73 ? 30.497 9.615 17.708 1.00 42.62 73 SER A CA 1
ATOM 584 C C . SER A 1 73 ? 31.043 10.040 19.076 1.00 42.62 73 SER A C 1
ATOM 586 O O . SER A 1 73 ? 31.678 11.089 19.175 1.00 42.62 73 SER A O 1
ATOM 588 N N . LYS A 1 74 ? 30.829 9.232 20.124 1.00 43.69 74 LYS A N 1
ATOM 589 C CA . LYS A 1 74 ? 31.369 9.496 21.461 1.00 43.69 74 LYS A CA 1
ATOM 590 C C . LYS A 1 74 ? 32.857 9.153 21.542 1.00 43.69 74 LYS A C 1
ATOM 592 O O . LYS A 1 74 ? 33.623 9.959 22.042 1.00 43.69 74 LYS A O 1
ATOM 597 N N . GLU A 1 75 ? 33.283 8.013 21.004 1.00 49.69 75 GLU A N 1
ATOM 598 C CA . GLU A 1 75 ? 34.704 7.620 20.972 1.00 49.69 75 GLU A CA 1
ATOM 599 C C . GLU A 1 75 ? 35.556 8.600 20.154 1.00 49.69 75 GLU A C 1
ATOM 601 O O . GLU A 1 75 ? 36.687 8.901 20.532 1.00 49.69 75 GLU A O 1
ATOM 606 N N . ILE A 1 76 ? 35.003 9.145 19.066 1.00 49.47 76 ILE A N 1
ATOM 607 C CA . ILE A 1 76 ? 35.622 10.219 18.278 1.00 49.47 76 ILE A CA 1
ATOM 608 C C . ILE A 1 76 ? 35.785 11.480 19.142 1.00 49.47 76 ILE A C 1
ATOM 610 O O . ILE A 1 76 ? 36.877 12.042 19.204 1.00 49.47 76 ILE A O 1
ATOM 614 N N . TYR A 1 77 ? 34.727 11.898 19.843 1.00 45.41 77 TYR A N 1
ATOM 615 C CA . TYR A 1 77 ? 34.746 13.072 20.722 1.00 45.41 77 TYR A CA 1
ATOM 616 C C . TYR A 1 77 ? 35.712 12.905 21.907 1.00 45.41 77 TYR A C 1
ATOM 618 O O . TYR A 1 77 ? 36.505 13.800 22.190 1.00 45.41 77 TYR A O 1
ATOM 626 N N . ASP A 1 78 ? 35.712 11.738 22.551 1.00 48.28 78 ASP A N 1
ATOM 627 C CA . ASP A 1 78 ? 36.609 11.407 23.660 1.00 48.28 78 ASP A CA 1
ATOM 628 C C . ASP A 1 78 ? 38.076 11.326 23.183 1.00 48.28 78 ASP A C 1
ATOM 630 O O . ASP A 1 78 ? 38.963 11.842 23.861 1.00 48.28 78 ASP A O 1
ATOM 634 N N . THR A 1 79 ? 38.346 10.798 21.979 1.00 50.69 79 THR A N 1
ATOM 635 C CA . THR A 1 79 ? 39.693 10.807 21.362 1.00 50.69 79 THR A CA 1
ATOM 636 C C . THR A 1 79 ? 40.185 12.232 21.089 1.00 50.69 79 THR A C 1
ATOM 638 O O . THR A 1 79 ? 41.317 12.573 21.431 1.00 50.69 79 THR A O 1
ATOM 641 N N . ILE A 1 80 ? 39.328 13.091 20.526 1.00 50.88 80 ILE A N 1
ATOM 642 C CA . ILE A 1 80 ? 39.639 14.511 20.287 1.00 50.88 80 ILE A CA 1
ATOM 643 C C . ILE A 1 80 ? 39.884 15.246 21.616 1.00 50.88 80 ILE A C 1
ATOM 645 O O . ILE A 1 80 ? 40.799 16.063 21.710 1.00 50.88 80 ILE A O 1
ATOM 649 N N . ASN A 1 81 ? 39.130 14.924 22.670 1.00 46.47 81 ASN A N 1
ATOM 650 C CA . ASN A 1 81 ? 39.337 15.501 23.997 1.00 46.47 81 ASN A CA 1
ATOM 651 C C . ASN A 1 81 ? 40.620 15.009 24.679 1.00 46.47 81 ASN A C 1
ATOM 653 O O . ASN A 1 81 ? 41.249 15.792 25.387 1.00 46.47 81 ASN A O 1
ATOM 657 N N . ILE A 1 82 ? 41.052 13.765 24.459 1.00 49.19 82 ILE A N 1
ATOM 658 C CA . ILE A 1 82 ? 42.371 13.296 24.915 1.00 49.19 82 ILE A CA 1
ATOM 659 C C . ILE A 1 82 ? 43.471 14.123 24.234 1.00 49.19 82 ILE A C 1
ATOM 661 O O . ILE A 1 82 ? 44.323 14.682 24.922 1.00 49.19 82 ILE A O 1
ATOM 665 N N . TRP A 1 83 ? 43.395 14.318 22.912 1.00 49.94 83 TRP A N 1
ATOM 666 C CA . TRP A 1 83 ? 44.367 15.136 22.172 1.00 49.94 83 TRP A CA 1
ATOM 667 C C . TRP A 1 83 ? 44.374 16.613 22.611 1.00 49.94 83 TRP A C 1
ATOM 669 O O . TRP A 1 83 ? 45.449 17.194 22.750 1.00 49.94 83 TRP A O 1
ATOM 679 N N . ASN A 1 84 ? 43.210 17.200 22.917 1.00 44.06 84 ASN A N 1
ATOM 680 C CA . ASN A 1 84 ? 43.112 18.552 23.493 1.00 44.06 84 ASN A CA 1
ATOM 681 C C . ASN A 1 84 ? 43.762 18.671 24.886 1.00 44.06 84 ASN A C 1
ATOM 683 O O . ASN A 1 84 ? 44.272 19.737 25.223 1.00 44.06 84 ASN A O 1
ATOM 687 N N . ASN A 1 85 ? 43.731 17.614 25.706 1.00 42.38 85 ASN A N 1
ATOM 688 C CA . ASN A 1 85 ? 44.302 17.636 27.059 1.00 42.38 85 ASN A CA 1
ATOM 689 C C . ASN A 1 85 ? 45.807 17.318 27.082 1.00 42.38 85 ASN A C 1
ATOM 691 O O . ASN A 1 85 ? 46.522 17.853 27.927 1.00 42.38 85 ASN A O 1
ATOM 695 N N . GLU A 1 86 ? 46.306 16.483 26.165 1.00 42.22 86 GLU A N 1
ATOM 696 C CA . GLU A 1 86 ? 47.741 16.170 26.067 1.00 42.22 86 GLU A CA 1
ATOM 697 C C . GLU A 1 86 ? 48.554 17.252 25.327 1.00 42.22 86 GLU A C 1
ATOM 699 O O . GLU A 1 86 ? 49.765 17.345 25.532 1.00 42.22 86 GLU A O 1
ATOM 704 N N . ILE A 1 87 ? 47.918 18.093 24.496 1.00 43.28 87 ILE A N 1
ATOM 705 C CA . ILE A 1 87 ? 48.592 19.130 23.690 1.00 43.28 87 ILE A CA 1
ATOM 706 C C . ILE A 1 87 ? 47.950 20.513 23.914 1.00 43.28 87 ILE A C 1
ATOM 708 O O . ILE A 1 87 ? 47.358 21.117 23.019 1.00 43.28 87 ILE A O 1
ATOM 712 N N . ILE A 1 88 ? 48.101 21.054 25.126 1.00 38.28 88 ILE A N 1
ATOM 713 C CA . ILE A 1 88 ? 47.661 22.421 25.445 1.00 38.28 88 ILE A CA 1
ATOM 714 C C . ILE A 1 88 ? 48.708 23.445 24.981 1.00 38.28 88 ILE A C 1
ATOM 716 O O . ILE A 1 88 ? 49.751 23.601 25.615 1.00 38.28 88 ILE A O 1
ATOM 720 N N . ASN A 1 89 ? 48.393 24.196 23.919 1.00 37.38 89 ASN A N 1
ATOM 721 C CA . ASN A 1 89 ? 48.859 25.579 23.725 1.00 37.38 89 ASN A CA 1
ATOM 722 C C . ASN A 1 89 ? 48.022 26.323 22.658 1.00 37.38 89 ASN A C 1
ATOM 724 O O . ASN A 1 89 ? 48.289 26.212 21.469 1.00 37.38 89 ASN A O 1
ATOM 728 N N . ASN A 1 90 ? 47.030 27.094 23.124 1.00 40.22 90 ASN A N 1
ATOM 729 C CA . ASN A 1 90 ? 46.338 28.275 22.557 1.00 40.22 90 ASN A CA 1
ATOM 730 C C . ASN A 1 90 ? 45.896 28.391 21.069 1.00 40.22 90 ASN A C 1
ATOM 732 O O . ASN A 1 90 ? 44.935 29.121 20.818 1.00 40.22 90 ASN A O 1
ATOM 736 N N . GLU A 1 91 ? 46.508 27.731 20.085 1.00 45.19 91 GLU A N 1
ATOM 737 C CA . GLU A 1 91 ? 46.316 28.045 18.651 1.00 45.19 91 GLU A CA 1
ATOM 738 C C . GLU A 1 91 ? 45.010 27.490 18.037 1.00 45.19 91 GLU A C 1
ATOM 740 O O . GLU A 1 91 ? 44.509 28.023 17.048 1.00 45.19 91 GLU A O 1
ATOM 745 N N . PHE A 1 92 ? 44.378 26.478 18.644 1.00 40.41 92 PHE A N 1
ATOM 746 C CA . PHE A 1 92 ? 43.140 25.881 18.106 1.00 40.41 92 PHE A CA 1
ATOM 747 C C . PHE A 1 92 ? 41.872 26.733 18.289 1.00 40.41 92 PHE A C 1
ATOM 749 O O . PHE A 1 92 ? 40.858 26.474 17.635 1.00 40.41 92 PHE A O 1
ATOM 756 N N . THR A 1 93 ? 41.922 27.777 19.121 1.00 45.44 93 THR A N 1
ATOM 757 C CA . THR A 1 93 ? 40.779 28.675 19.370 1.00 45.44 93 THR A CA 1
ATOM 758 C C . THR A 1 93 ? 40.353 29.423 18.101 1.00 45.44 93 THR A C 1
ATOM 760 O O . THR A 1 93 ? 39.158 29.582 17.847 1.00 45.44 93 THR A O 1
ATOM 763 N N . GLU A 1 94 ? 41.313 29.831 17.261 1.00 41.00 94 GLU A N 1
ATOM 764 C CA . GLU A 1 94 ? 41.008 30.450 15.966 1.00 41.00 94 GLU A CA 1
ATOM 765 C C . GLU A 1 94 ? 40.484 29.438 14.947 1.00 41.00 94 GLU A C 1
ATOM 767 O O . GLU A 1 94 ? 39.568 29.770 14.199 1.00 41.00 94 GLU A O 1
ATOM 772 N N . LEU A 1 95 ? 40.990 28.199 14.928 1.00 39.50 95 LEU A N 1
ATOM 773 C CA . LEU A 1 95 ? 40.514 27.189 13.978 1.00 39.50 95 LEU A CA 1
ATOM 774 C C . LEU A 1 95 ? 39.043 26.823 14.232 1.00 39.50 95 LEU A C 1
ATOM 776 O O . LEU A 1 95 ? 38.261 26.742 13.286 1.00 39.50 95 LEU A O 1
ATOM 780 N N . ALA A 1 96 ? 38.636 26.687 15.498 1.00 41.41 96 ALA A N 1
ATOM 781 C CA . ALA A 1 96 ? 37.233 26.478 15.861 1.00 41.41 96 ALA A CA 1
ATOM 782 C C . ALA A 1 96 ? 36.333 27.651 15.413 1.00 41.41 96 ALA A C 1
ATOM 784 O O . ALA A 1 96 ? 35.238 27.434 14.890 1.00 41.41 96 ALA A O 1
ATOM 785 N N . ALA A 1 97 ? 36.812 28.893 15.551 1.00 44.19 97 ALA A N 1
ATOM 786 C CA . ALA A 1 97 ? 36.103 30.080 15.073 1.00 44.19 97 ALA A CA 1
ATOM 787 C C . ALA A 1 97 ? 36.041 30.158 13.533 1.00 44.19 97 ALA A C 1
ATOM 789 O O . ALA A 1 97 ? 35.007 30.530 12.979 1.00 44.19 97 ALA A O 1
ATOM 790 N N . GLN A 1 98 ? 37.112 29.775 12.831 1.00 38.50 98 GLN A N 1
ATOM 791 C CA . GLN A 1 98 ? 37.170 29.757 11.365 1.00 38.50 98 GLN A CA 1
ATOM 792 C C . GLN A 1 98 ? 36.278 28.664 10.762 1.00 38.50 98 GLN A C 1
ATOM 794 O O . GLN A 1 98 ? 35.589 28.937 9.783 1.00 38.50 98 GLN A O 1
ATOM 799 N N . ILE A 1 99 ? 36.218 27.471 11.367 1.00 39.75 99 ILE A N 1
ATOM 800 C CA . ILE A 1 99 ? 35.292 26.401 10.956 1.00 39.75 99 ILE A CA 1
ATOM 801 C C . ILE A 1 99 ? 33.841 26.874 11.094 1.00 39.75 99 ILE A C 1
ATOM 803 O O . ILE A 1 99 ? 33.079 26.775 10.136 1.00 39.75 99 ILE A O 1
ATOM 807 N N . LYS A 1 100 ? 33.473 27.478 12.235 1.00 40.06 100 LYS A N 1
ATOM 808 C CA . LYS A 1 100 ? 32.126 28.043 12.423 1.00 40.06 100 LYS A CA 1
ATOM 809 C C . LYS A 1 100 ? 31.804 29.129 11.387 1.00 40.06 100 LYS A C 1
ATOM 811 O O . LYS A 1 100 ? 30.702 29.169 10.854 1.00 40.06 100 LYS A O 1
ATOM 816 N N . LYS A 1 101 ? 32.779 29.982 11.063 1.00 36.50 101 LYS A N 1
ATOM 817 C CA . LYS A 1 101 ? 32.620 31.047 10.065 1.00 36.50 101 LYS A CA 1
ATOM 818 C C . LYS A 1 101 ? 32.511 30.516 8.629 1.00 36.50 101 LYS A C 1
ATOM 820 O O . LYS A 1 101 ? 31.835 31.132 7.814 1.00 36.50 101 LYS A O 1
ATOM 825 N N . ALA A 1 102 ? 33.138 29.381 8.315 1.00 33.59 102 ALA A N 1
ATOM 826 C CA . ALA A 1 102 ? 32.971 28.702 7.030 1.00 33.59 102 ALA A CA 1
ATOM 827 C C . ALA A 1 102 ? 31.567 28.087 6.888 1.00 33.59 102 ALA A C 1
ATOM 829 O O . ALA A 1 102 ? 30.966 28.191 5.821 1.00 33.59 102 ALA A O 1
ATOM 830 N N . ASP A 1 103 ? 31.023 27.524 7.970 1.00 36.47 103 ASP A N 1
ATOM 831 C CA . ASP A 1 103 ? 29.650 27.003 8.039 1.00 36.47 103 ASP A CA 1
ATOM 832 C C . ASP A 1 103 ? 28.616 28.138 7.853 1.00 36.47 103 ASP A C 1
ATOM 834 O O . ASP A 1 103 ? 27.714 28.056 7.017 1.00 36.47 103 ASP A O 1
ATOM 838 N N . GLU A 1 104 ? 28.829 29.276 8.529 1.00 35.69 104 GLU A N 1
ATOM 839 C CA . GLU A 1 104 ? 28.043 30.509 8.352 1.00 35.69 104 GLU A CA 1
ATOM 840 C C . GLU A 1 104 ? 28.157 31.099 6.926 1.00 35.69 104 GLU A C 1
ATOM 842 O O . GLU A 1 104 ? 27.210 31.728 6.453 1.00 35.69 104 GLU A O 1
ATOM 847 N N . MET A 1 105 ? 29.264 30.884 6.203 1.00 31.95 105 MET A N 1
ATOM 848 C CA . MET A 1 105 ? 29.395 31.296 4.796 1.00 31.95 105 MET A CA 1
ATOM 849 C C . MET A 1 105 ? 28.686 30.334 3.830 1.00 31.95 105 MET A C 1
ATOM 851 O O . MET A 1 105 ? 27.963 30.806 2.951 1.00 31.95 105 MET A O 1
ATOM 855 N N . LEU A 1 106 ? 28.804 29.011 4.021 1.00 32.75 106 LEU A N 1
ATOM 856 C CA . LEU A 1 106 ? 28.095 28.014 3.197 1.00 32.75 106 LEU A CA 1
ATOM 857 C C . LEU A 1 106 ? 26.572 28.215 3.216 1.00 32.75 106 LEU A C 1
ATOM 859 O O . LEU A 1 106 ? 25.910 28.019 2.199 1.00 32.75 106 LEU A O 1
ATOM 863 N N . MET A 1 107 ? 26.019 28.627 4.360 1.00 32.44 107 MET A N 1
ATOM 864 C CA . MET A 1 107 ? 24.583 28.884 4.512 1.00 32.44 107 MET A CA 1
ATOM 865 C C . MET A 1 107 ? 24.091 30.139 3.769 1.00 32.44 107 MET A C 1
ATOM 867 O O . MET A 1 107 ? 22.898 30.239 3.493 1.00 32.44 107 MET A O 1
ATOM 871 N N . ASN A 1 108 ? 24.971 31.090 3.430 1.00 29.42 108 ASN A N 1
ATOM 872 C CA . ASN A 1 108 ? 24.580 32.347 2.778 1.00 29.42 108 ASN A CA 1
ATOM 873 C C . ASN A 1 108 ? 24.677 32.296 1.241 1.00 29.42 108 ASN A C 1
ATOM 875 O O . ASN A 1 108 ? 23.797 32.843 0.571 1.00 29.42 108 ASN A O 1
ATOM 879 N N . ASP A 1 109 ? 25.666 31.599 0.666 1.00 29.34 109 ASP A N 1
ATOM 880 C CA . ASP A 1 109 ? 25.800 31.471 -0.803 1.00 29.34 109 ASP A CA 1
ATOM 881 C C . ASP A 1 109 ? 24.625 30.707 -1.453 1.00 29.34 109 ASP A C 1
ATOM 883 O O . ASP A 1 109 ? 24.325 30.901 -2.631 1.00 29.34 109 ASP A O 1
ATOM 887 N N . LEU A 1 110 ? 23.875 29.915 -0.675 1.00 30.70 110 LEU A N 1
ATOM 888 C CA . LEU A 1 110 ? 22.632 29.257 -1.107 1.00 30.70 110 LEU A CA 1
ATOM 889 C C . LEU A 1 110 ? 21.470 30.228 -1.419 1.00 30.70 110 LEU A C 1
ATOM 891 O O . LEU A 1 110 ? 20.408 29.778 -1.844 1.00 30.70 110 LEU A O 1
ATOM 895 N N . SER A 1 111 ? 21.641 31.541 -1.219 1.00 30.33 111 SER A N 1
ATOM 896 C CA . SER A 1 111 ? 20.584 32.544 -1.427 1.00 30.33 111 SER A CA 1
ATOM 897 C C . SER A 1 111 ? 20.639 33.301 -2.763 1.00 30.33 111 SER A C 1
ATOM 899 O O . SER A 1 111 ? 19.635 33.911 -3.137 1.00 30.33 111 SER A O 1
ATOM 901 N N . MET A 1 112 ? 21.759 33.280 -3.507 1.00 28.08 112 MET A N 1
ATOM 902 C CA . MET A 1 112 ? 21.900 34.068 -4.745 1.00 28.08 112 MET A CA 1
ATOM 903 C C . MET A 1 112 ? 22.790 33.430 -5.828 1.00 28.08 112 MET A C 1
ATOM 905 O O . MET A 1 112 ? 24.003 33.611 -5.838 1.00 28.08 112 MET A O 1
ATOM 909 N N . SER A 1 113 ? 22.177 32.841 -6.859 1.00 26.42 113 SER A N 1
ATOM 910 C CA . SER A 1 113 ? 22.417 33.248 -8.263 1.00 26.42 113 SER A CA 1
ATOM 911 C C . SER A 1 113 ? 21.558 32.461 -9.259 1.00 26.42 113 SER A C 1
ATOM 913 O O . SER A 1 113 ? 21.285 31.276 -9.092 1.00 26.42 113 SER A O 1
ATOM 915 N N . SER A 1 114 ? 21.125 33.138 -10.322 1.00 29.98 114 SER A N 1
ATOM 916 C CA . SER A 1 114 ? 20.385 32.549 -11.440 1.00 29.98 114 SER A CA 1
ATOM 917 C C . SER A 1 114 ? 21.288 32.311 -12.652 1.00 29.98 114 SER A C 1
ATOM 919 O O . SER A 1 114 ? 22.107 33.165 -12.976 1.00 29.98 114 SER A O 1
ATOM 921 N N . SER A 1 115 ? 21.012 31.229 -13.388 1.00 32.69 115 SER A N 1
ATOM 922 C CA . SER A 1 115 ? 21.302 31.030 -14.823 1.00 32.69 115 SER A CA 1
ATOM 923 C C . SER A 1 115 ? 22.743 31.207 -15.340 1.00 32.69 115 SER A C 1
ATOM 925 O O . SER A 1 115 ? 23.238 32.324 -15.474 1.00 32.69 115 SER A O 1
ATOM 927 N N . SER A 1 116 ? 23.324 30.133 -15.884 1.00 23.33 116 SER A N 1
ATOM 928 C CA . SER A 1 116 ? 24.090 30.223 -17.142 1.00 23.33 116 SER A CA 1
ATOM 929 C C . SER A 1 116 ? 24.174 28.877 -17.880 1.00 23.33 116 SER A C 1
ATOM 931 O O . SER A 1 116 ? 24.257 27.827 -17.258 1.00 23.33 116 SER A O 1
ATOM 933 N N . SER A 1 117 ? 24.127 28.950 -19.218 1.00 23.00 117 SER A N 1
ATOM 934 C CA . SER A 1 117 ? 24.546 27.935 -20.211 1.00 23.00 117 SER A CA 1
ATOM 935 C C . SER A 1 117 ? 24.191 26.452 -19.979 1.00 23.00 117 SER A C 1
ATOM 937 O O . SER A 1 117 ? 24.914 25.715 -19.313 1.00 23.00 117 SER A O 1
ATOM 939 N N . PHE A 1 118 ? 23.177 25.979 -20.715 1.00 38.06 118 PHE A N 1
ATOM 940 C CA . PHE A 1 118 ? 23.110 24.587 -21.183 1.00 38.06 118 PHE A CA 1
ATOM 941 C C . PHE A 1 118 ? 24.401 24.205 -21.924 1.00 38.06 118 PHE A C 1
ATOM 943 O O . PHE A 1 118 ? 24.815 24.940 -22.821 1.00 38.06 118 PHE A O 1
ATOM 950 N N . GLU A 1 119 ? 24.928 22.999 -21.700 1.00 25.53 119 GLU A N 1
ATOM 951 C CA . GLU A 1 119 ? 25.634 22.276 -22.762 1.00 25.53 119 GLU A CA 1
ATOM 952 C C . GLU A 1 119 ? 25.561 20.748 -22.584 1.00 25.53 119 GLU A C 1
ATOM 954 O O . GLU A 1 119 ? 25.741 20.232 -21.487 1.00 25.53 119 GLU A O 1
ATOM 959 N N . LYS A 1 120 ? 25.347 20.043 -23.705 1.00 25.86 120 LYS A N 1
ATOM 960 C CA . LYS A 1 120 ? 25.437 18.577 -23.888 1.00 25.86 120 LYS A CA 1
ATOM 961 C C . LYS A 1 120 ? 24.438 17.707 -23.103 1.00 25.86 120 LYS A C 1
ATOM 963 O O . LYS A 1 120 ? 24.748 17.096 -22.086 1.00 25.86 120 LYS A O 1
ATOM 968 N N . ILE A 1 121 ? 23.270 17.528 -23.723 1.00 38.56 121 ILE A N 1
ATOM 969 C CA . ILE A 1 121 ? 22.428 16.331 -23.562 1.00 38.56 121 ILE A CA 1
ATOM 970 C C . ILE A 1 121 ? 23.288 15.085 -23.847 1.00 38.56 121 ILE A C 1
ATOM 972 O O . ILE A 1 121 ? 23.922 15.010 -24.900 1.00 38.56 121 ILE A O 1
ATOM 976 N N . HIS A 1 122 ? 23.290 14.112 -22.933 1.00 27.53 122 HIS A N 1
ATOM 977 C CA . HIS A 1 122 ? 23.933 12.803 -23.099 1.00 27.53 122 HIS A CA 1
ATOM 978 C C . HIS A 1 122 ? 22.866 11.692 -23.104 1.00 27.53 122 HIS A C 1
ATOM 980 O O . HIS A 1 122 ? 21.954 11.752 -22.281 1.00 27.53 122 HIS A O 1
ATOM 986 N N . PRO A 1 123 ? 22.981 10.655 -23.956 1.00 31.50 123 PRO A N 1
ATOM 987 C CA . PRO A 1 123 ? 21.965 9.604 -24.104 1.00 31.50 123 PRO A CA 1
ATOM 988 C C . PRO A 1 123 ? 21.967 8.541 -22.978 1.00 31.50 123 PRO A C 1
ATOM 990 O O . PRO A 1 123 ? 21.567 7.408 -23.212 1.00 31.50 123 PRO A O 1
ATOM 993 N N . GLU A 1 124 ? 22.446 8.870 -21.770 1.00 27.91 124 GLU A N 1
ATOM 994 C CA . GLU A 1 124 ? 22.658 7.908 -20.667 1.00 27.91 124 GLU A CA 1
ATOM 995 C C . GLU A 1 124 ? 22.370 8.492 -19.253 1.00 27.91 124 GLU A C 1
ATOM 997 O O . GLU A 1 124 ? 22.975 8.050 -18.275 1.00 27.91 124 GLU A O 1
ATOM 1002 N N . ALA A 1 125 ? 21.500 9.509 -19.100 1.00 26.05 125 ALA A N 1
ATOM 1003 C CA . ALA A 1 125 ? 21.396 10.282 -17.842 1.00 26.05 125 ALA A CA 1
ATOM 1004 C C . ALA A 1 125 ? 19.965 10.618 -17.346 1.00 26.05 125 ALA A C 1
ATOM 1006 O O . ALA A 1 125 ? 19.134 11.103 -18.108 1.00 26.05 125 ALA A O 1
ATOM 1007 N N . ILE A 1 126 ? 19.722 10.349 -16.049 1.00 40.75 126 ILE A N 1
ATOM 1008 C CA . ILE A 1 126 ? 18.467 10.375 -15.248 1.00 40.75 126 ILE A CA 1
ATOM 1009 C C . ILE A 1 126 ? 18.962 10.718 -13.765 1.00 40.75 126 ILE A C 1
ATOM 1011 O O . ILE A 1 126 ? 20.011 10.170 -13.423 1.00 40.75 126 ILE A O 1
ATOM 1015 N N . TYR A 1 127 ? 18.387 11.628 -12.901 1.00 31.20 127 TYR A N 1
ATOM 1016 C CA . TYR A 1 127 ? 19.139 12.401 -11.796 1.00 31.20 127 TYR A CA 1
ATOM 1017 C C . TYR A 1 127 ? 18.543 12.843 -10.335 1.00 31.20 127 TYR A C 1
ATOM 1019 O O . TYR A 1 127 ? 18.647 14.012 -9.987 1.00 31.20 127 TYR A O 1
ATOM 1027 N N . PHE A 1 128 ? 17.983 12.036 -9.391 1.00 34.53 128 PHE A N 1
ATOM 1028 C CA . PHE A 1 128 ? 16.883 12.393 -8.443 1.00 34.53 128 PHE A CA 1
ATOM 1029 C C . PHE A 1 128 ? 17.325 13.270 -7.256 1.00 34.53 128 PHE A C 1
ATOM 1031 O O . PHE A 1 128 ? 18.131 12.882 -6.403 1.00 34.53 128 PHE A O 1
ATOM 1038 N N . SER A 1 129 ? 16.573 14.356 -7.095 1.00 35.62 129 SER A N 1
ATOM 1039 C CA . SER A 1 129 ? 16.171 14.959 -5.828 1.00 35.62 129 SER A CA 1
ATOM 1040 C C . SER A 1 129 ? 15.690 13.955 -4.755 1.00 35.62 129 SER A C 1
ATOM 1042 O O . SER A 1 129 ? 15.154 12.872 -4.980 1.00 35.62 129 SER A O 1
ATOM 1044 N N . ARG A 1 130 ? 15.969 14.299 -3.501 1.00 32.28 130 ARG A N 1
ATOM 1045 C CA . ARG A 1 130 ? 15.848 13.380 -2.363 1.00 32.28 130 ARG A CA 1
ATOM 1046 C C . ARG A 1 130 ? 14.376 13.023 -2.101 1.00 32.28 130 ARG A C 1
ATOM 1048 O O . ARG A 1 130 ? 13.566 13.938 -2.045 1.00 32.28 130 ARG A O 1
ATOM 1055 N N . PRO A 1 131 ? 14.040 11.759 -1.801 1.00 36.19 131 PRO A N 1
ATOM 1056 C CA . PRO A 1 131 ? 14.540 10.522 -2.403 1.00 36.19 131 PRO A CA 1
ATOM 1057 C C . PRO A 1 131 ? 13.491 9.934 -3.366 1.00 36.19 131 PRO A C 1
ATOM 1059 O O . PRO A 1 131 ? 12.322 9.889 -3.010 1.00 36.19 131 PRO A O 1
ATOM 1062 N N . LEU A 1 132 ? 13.893 9.402 -4.527 1.00 37.56 132 LEU A N 1
ATOM 1063 C CA . LEU A 1 132 ? 13.063 8.554 -5.409 1.00 37.56 132 LEU A CA 1
ATOM 1064 C C . LEU A 1 132 ? 13.933 7.638 -6.301 1.00 37.56 132 LEU A C 1
ATOM 1066 O O . LEU A 1 132 ? 15.146 7.812 -6.302 1.00 37.56 132 LEU A O 1
ATOM 1070 N N . ASN A 1 133 ? 13.384 6.647 -7.029 1.00 41.66 133 ASN A N 1
ATOM 1071 C CA . ASN A 1 133 ? 14.196 5.619 -7.724 1.00 41.66 133 ASN A CA 1
ATOM 1072 C C . ASN A 1 133 ? 13.716 5.232 -9.141 1.00 41.66 133 ASN A C 1
ATOM 1074 O O . ASN A 1 133 ? 12.624 4.694 -9.312 1.00 41.66 133 ASN A O 1
ATOM 1078 N N . THR A 1 134 ? 14.629 5.314 -10.111 1.00 30.62 134 THR A N 1
ATOM 1079 C CA . THR A 1 134 ? 14.699 4.416 -11.281 1.00 30.62 134 THR A CA 1
ATOM 1080 C C . THR A 1 134 ? 16.152 3.900 -11.405 1.00 30.62 134 THR A C 1
ATOM 1082 O O . THR A 1 134 ? 17.054 4.366 -10.710 1.00 30.62 134 THR A O 1
ATOM 1085 N N . LEU A 1 135 ? 16.426 2.891 -12.241 1.00 35.12 135 LEU A N 1
ATOM 1086 C CA . LEU A 1 135 ? 17.799 2.479 -12.626 1.00 35.12 135 LEU A CA 1
ATOM 1087 C C . LEU A 1 135 ? 18.864 2.248 -11.506 1.00 35.12 135 LEU A C 1
ATOM 1089 O O . LEU A 1 135 ? 20.067 2.316 -11.782 1.00 35.12 135 LEU A O 1
ATOM 1093 N N . ASN A 1 136 ? 18.475 1.896 -10.272 1.00 44.22 136 ASN A N 1
ATOM 1094 C CA . ASN A 1 136 ? 19.380 1.680 -9.120 1.00 44.22 136 ASN A CA 1
ATOM 1095 C C . ASN A 1 136 ? 20.242 2.901 -8.732 1.00 44.22 136 ASN A C 1
ATOM 1097 O O . ASN A 1 136 ? 21.309 2.766 -8.118 1.00 44.22 136 ASN A O 1
ATOM 1101 N N . ILE A 1 137 ? 19.794 4.104 -9.058 1.00 46.12 137 ILE A N 1
ATOM 1102 C CA . ILE A 1 137 ? 20.330 5.375 -8.561 1.00 46.12 137 ILE A CA 1
ATOM 1103 C C . ILE A 1 137 ? 19.101 6.164 -8.064 1.00 46.12 137 ILE A C 1
ATOM 1105 O O . ILE A 1 137 ? 17.967 5.729 -8.252 1.00 46.12 137 ILE A O 1
ATOM 1109 N N . PHE A 1 138 ? 19.285 7.283 -7.377 1.00 60.44 138 PHE A N 1
ATOM 1110 C CA . PHE A 1 138 ? 18.176 8.202 -7.137 1.00 60.44 138 PHE A CA 1
ATOM 1111 C C . PHE A 1 138 ? 18.210 9.213 -8.317 1.00 60.44 138 PHE A C 1
ATOM 1113 O O . PHE A 1 138 ? 19.248 9.850 -8.479 1.00 60.44 138 PHE A O 1
ATOM 1120 N N . VAL A 1 139 ? 17.172 9.217 -9.203 1.00 57.09 139 VAL A N 1
ATOM 1121 C CA . VAL A 1 139 ? 16.982 9.763 -10.611 1.00 57.09 139 VAL A CA 1
ATOM 1122 C C . VAL A 1 139 ? 15.549 10.287 -11.178 1.00 57.09 139 VAL A C 1
ATOM 1124 O O . VAL A 1 139 ? 14.906 9.417 -11.750 1.00 57.09 139 VAL A O 1
ATOM 1127 N N . ASP A 1 140 ? 14.841 11.486 -11.261 1.00 75.19 140 ASP A N 1
ATOM 1128 C CA . ASP A 1 140 ? 14.702 13.024 -11.088 1.00 75.19 140 ASP A CA 1
ATOM 1129 C C . ASP A 1 140 ? 14.080 13.874 -9.870 1.00 75.19 140 ASP A C 1
ATOM 1131 O O . ASP A 1 140 ? 14.550 13.964 -8.755 1.00 75.19 140 ASP A O 1
ATOM 1135 N N . SER A 1 141 ? 13.025 14.686 -9.879 1.00 84.94 141 SER A N 1
ATOM 1136 C CA . SER A 1 141 ? 12.117 15.114 -10.908 1.00 84.94 141 SER A CA 1
ATOM 1137 C C . SER A 1 141 ? 12.813 15.997 -11.930 1.00 84.94 141 SER A C 1
ATOM 1139 O O . SER A 1 141 ? 13.540 16.921 -11.581 1.00 84.94 141 SER A O 1
ATOM 1141 N N . VAL A 1 142 ? 12.507 15.774 -13.204 1.00 86.06 142 VAL A N 1
ATOM 1142 C CA . VAL A 1 142 ? 12.991 16.611 -14.320 1.00 86.06 142 VAL A CA 1
ATOM 1143 C C . VAL A 1 142 ? 12.551 18.087 -14.189 1.00 86.06 142 VAL A C 1
ATOM 1145 O O . VAL A 1 142 ? 13.115 18.974 -14.827 1.00 86.06 142 VAL A O 1
ATOM 1148 N N . ASP A 1 143 ? 11.547 18.369 -13.352 1.00 88.00 143 ASP A N 1
ATOM 1149 C CA . ASP A 1 143 ? 11.093 19.721 -12.987 1.00 88.00 143 ASP A CA 1
ATOM 1150 C C . ASP A 1 143 ? 11.789 20.297 -11.725 1.00 88.00 143 ASP A C 1
ATOM 1152 O O . ASP A 1 143 ? 11.499 21.431 -11.339 1.00 88.00 143 ASP A O 1
ATOM 1156 N N . HIS A 1 144 ? 12.649 19.520 -11.053 1.00 88.56 144 HIS A N 1
ATOM 1157 C CA . HIS A 1 144 ? 13.290 19.785 -9.752 1.00 88.56 144 HIS A CA 1
ATOM 1158 C C . HIS A 1 144 ? 12.339 20.267 -8.635 1.00 88.56 144 HIS A C 1
ATOM 1160 O O . HIS A 1 144 ? 12.722 21.010 -7.727 1.00 88.56 144 HIS A O 1
ATOM 1166 N N . LYS A 1 145 ? 11.081 19.823 -8.688 1.00 89.81 145 LYS A N 1
ATOM 1167 C CA . LYS A 1 145 ? 10.059 20.080 -7.668 1.00 89.81 145 LYS A CA 1
ATOM 1168 C C . LYS A 1 145 ? 10.174 19.113 -6.497 1.00 89.81 145 LYS A C 1
ATOM 1170 O O . LYS A 1 145 ? 10.471 17.928 -6.673 1.00 89.81 145 LYS A O 1
ATOM 1175 N N . LEU A 1 146 ? 9.829 19.624 -5.319 1.00 89.50 146 LEU A N 1
ATOM 1176 C CA . LEU A 1 146 ? 9.713 18.885 -4.068 1.00 89.50 146 LEU A CA 1
ATOM 1177 C C . LEU A 1 146 ? 8.323 19.119 -3.464 1.00 89.50 146 LEU A C 1
ATOM 1179 O O . LEU A 1 146 ? 7.812 20.237 -3.516 1.00 89.50 146 LEU A O 1
ATOM 1183 N N . PHE A 1 147 ? 7.771 18.102 -2.808 1.00 89.06 147 PHE A N 1
ATOM 1184 C CA . PHE A 1 147 ? 6.663 18.239 -1.861 1.00 89.06 147 PHE A CA 1
ATOM 1185 C C . PHE A 1 147 ? 7.130 17.850 -0.451 1.00 89.06 147 PHE A C 1
ATOM 1187 O O . PHE A 1 147 ? 8.116 17.134 -0.293 1.00 89.06 147 PHE A O 1
ATOM 1194 N N . GLU A 1 148 ? 6.446 18.310 0.593 1.00 88.94 148 GLU A N 1
ATOM 1195 C CA . GLU A 1 148 ? 6.726 17.884 1.970 1.00 88.94 148 GLU A CA 1
ATOM 1196 C C . GLU A 1 148 ? 5.826 16.707 2.353 1.00 88.94 148 GLU A C 1
ATOM 1198 O O . GLU A 1 148 ? 4.610 16.783 2.169 1.00 88.94 148 GLU A O 1
ATOM 1203 N N . THR A 1 149 ? 6.403 15.642 2.920 1.00 85.81 149 THR A N 1
ATOM 1204 C CA . THR A 1 149 ? 5.607 14.650 3.662 1.00 85.81 149 THR A CA 1
ATOM 1205 C C . THR A 1 149 ? 5.513 15.061 5.131 1.00 85.81 149 THR A C 1
ATOM 1207 O O . THR A 1 149 ? 6.469 15.601 5.699 1.00 85.81 149 THR A O 1
ATOM 1210 N N . ILE A 1 150 ? 4.340 14.874 5.734 1.00 88.19 150 ILE A N 1
ATOM 1211 C CA . ILE A 1 150 ? 3.922 15.528 6.979 1.00 88.19 150 ILE A CA 1
ATOM 1212 C C . ILE A 1 150 ? 3.647 14.468 8.041 1.00 88.19 150 ILE A C 1
ATOM 1214 O O . ILE A 1 150 ? 2.822 13.590 7.823 1.00 88.19 150 ILE A O 1
ATOM 1218 N N . ASN A 1 151 ? 4.259 14.593 9.221 1.00 86.19 151 ASN A N 1
ATOM 1219 C CA . ASN A 1 151 ? 3.974 13.709 10.350 1.00 86.19 151 ASN A CA 1
ATOM 1220 C C . ASN A 1 151 ? 2.544 13.987 10.860 1.00 86.19 151 ASN A C 1
ATOM 1222 O O . ASN A 1 151 ? 2.308 15.063 11.428 1.00 86.19 151 ASN A O 1
ATOM 1226 N N . PRO A 1 152 ? 1.594 13.039 10.734 1.00 88.12 152 PRO A N 1
ATOM 1227 C CA . PRO A 1 152 ? 0.188 13.269 11.071 1.00 88.12 152 PRO A CA 1
ATOM 1228 C C . PRO A 1 152 ? -0.060 13.454 12.578 1.00 88.12 152 PRO A C 1
ATOM 1230 O O . PRO A 1 152 ? -1.119 13.934 12.971 1.00 88.12 152 PRO A O 1
ATOM 1233 N N . THR A 1 153 ? 0.919 13.123 13.426 1.00 83.38 153 THR A N 1
ATOM 1234 C CA . THR A 1 153 ? 0.874 13.315 14.888 1.00 83.38 153 THR A CA 1
ATOM 1235 C C . THR A 1 153 ? 1.220 14.750 15.293 1.00 83.38 153 THR A C 1
ATOM 1237 O O . THR A 1 153 ? 0.863 15.187 16.383 1.00 83.38 153 THR A O 1
ATOM 1240 N N . THR A 1 154 ? 1.956 15.486 14.450 1.00 79.25 154 THR A N 1
ATOM 1241 C CA . THR A 1 154 ? 2.510 16.808 14.807 1.00 79.25 154 THR A CA 1
ATOM 1242 C C . THR A 1 154 ? 2.226 17.914 13.795 1.00 79.25 154 THR A C 1
ATOM 1244 O O . THR A 1 154 ? 2.569 19.065 14.065 1.00 79.25 154 THR A O 1
ATOM 1247 N N . GLY A 1 155 ? 1.645 17.597 12.632 1.00 80.25 155 GLY A N 1
ATOM 1248 C CA . GLY A 1 155 ? 1.367 18.552 11.552 1.00 80.25 155 GLY A CA 1
ATOM 1249 C C . GLY A 1 155 ? 2.615 19.150 10.884 1.00 80.25 155 GLY A C 1
ATOM 1250 O O . GLY A 1 155 ? 2.489 20.039 10.048 1.00 80.25 155 GLY A O 1
ATOM 1251 N N . LYS A 1 156 ? 3.818 18.689 11.250 1.00 83.44 156 LYS A N 1
ATOM 1252 C CA . LYS A 1 156 ? 5.108 19.225 10.788 1.00 83.44 156 LYS A CA 1
ATOM 1253 C C . LYS A 1 156 ? 5.677 18.375 9.657 1.00 83.44 156 LYS A C 1
ATOM 1255 O O . LYS A 1 156 ? 5.525 17.152 9.664 1.00 83.44 156 LYS A O 1
ATOM 1260 N N . ALA A 1 157 ? 6.372 19.017 8.722 1.00 83.56 157 ALA A N 1
ATOM 1261 C CA . ALA A 1 157 ? 7.133 18.322 7.693 1.00 83.56 157 ALA A CA 1
ATOM 1262 C C . ALA A 1 157 ? 8.190 17.398 8.320 1.00 83.56 157 ALA A C 1
ATOM 1264 O O . ALA A 1 157 ? 8.933 17.802 9.216 1.00 83.56 157 ALA A O 1
ATOM 1265 N N . ILE A 1 158 ? 8.246 16.156 7.841 1.00 84.75 158 ILE A N 1
ATOM 1266 C CA . ILE A 1 158 ? 9.291 15.180 8.177 1.00 84.75 158 ILE A CA 1
ATOM 1267 C C . ILE A 1 158 ? 10.520 15.469 7.319 1.00 84.75 158 ILE A C 1
ATOM 1269 O O . ILE A 1 158 ? 11.643 15.569 7.811 1.00 84.75 158 ILE A O 1
ATOM 1273 N N . THR A 1 159 ? 10.295 15.577 6.009 1.00 84.56 159 THR A N 1
ATOM 1274 C CA . THR A 1 159 ? 11.315 15.858 5.004 1.00 84.56 159 THR A CA 1
ATOM 1275 C C . THR A 1 159 ? 10.658 16.251 3.680 1.00 84.56 159 THR A C 1
ATOM 1277 O O . THR A 1 159 ? 9.465 16.010 3.466 1.00 84.56 159 THR A O 1
ATOM 1280 N N . SER A 1 160 ? 11.446 16.831 2.781 1.00 85.88 160 SER A N 1
ATOM 1281 C CA . SER A 1 160 ? 11.042 17.087 1.399 1.00 85.88 160 SER A CA 1
ATOM 1282 C C . SER A 1 160 ? 11.323 15.859 0.529 1.00 85.88 160 SER A C 1
ATOM 1284 O O . SER A 1 160 ? 12.375 15.231 0.659 1.00 85.88 160 SER A O 1
ATOM 1286 N N . VAL A 1 161 ? 10.391 15.537 -0.364 1.00 87.50 161 VAL A N 1
ATOM 1287 C CA . VAL A 1 161 ? 10.434 14.402 -1.290 1.00 87.50 161 VAL A CA 1
ATOM 1288 C C . VAL A 1 161 ? 10.246 14.908 -2.718 1.00 87.50 161 VAL A C 1
ATOM 1290 O O . VAL A 1 161 ? 9.432 15.793 -2.968 1.00 87.50 161 VAL A O 1
ATOM 1293 N N . ALA A 1 162 ? 10.994 14.343 -3.659 1.00 87.81 162 ALA A N 1
ATOM 1294 C CA . ALA A 1 162 ? 10.873 14.618 -5.087 1.00 87.81 162 ALA A CA 1
ATOM 1295 C C . ALA A 1 162 ? 9.431 14.460 -5.613 1.00 87.81 162 ALA A C 1
ATOM 1297 O O . ALA A 1 162 ? 8.813 13.407 -5.446 1.00 87.81 162 ALA A O 1
ATOM 1298 N N . GLU A 1 163 ? 8.905 15.490 -6.282 1.00 93.75 163 GLU A N 1
ATOM 1299 C CA . GLU A 1 163 ? 7.586 15.463 -6.927 1.00 93.75 163 GLU A CA 1
ATOM 1300 C C . GLU A 1 163 ? 7.715 14.972 -8.377 1.00 93.75 163 GLU A C 1
ATOM 1302 O O . GLU A 1 163 ? 8.037 15.747 -9.276 1.00 93.75 163 GLU A O 1
ATOM 1307 N N . ALA A 1 164 ? 7.467 13.683 -8.615 1.00 93.44 164 ALA A N 1
ATOM 1308 C CA . ALA A 1 164 ? 7.498 13.101 -9.953 1.00 93.44 164 ALA A CA 1
ATOM 1309 C C . ALA A 1 164 ? 6.447 13.743 -10.880 1.00 93.44 164 ALA A C 1
ATOM 1311 O O . ALA A 1 164 ? 5.247 13.765 -10.586 1.00 93.44 164 ALA A O 1
ATOM 1312 N N . SER A 1 165 ? 6.923 14.231 -12.022 1.00 94.38 165 SER A N 1
ATOM 1313 C CA . SER A 1 165 ? 6.125 14.759 -13.128 1.00 94.38 165 SER A CA 1
ATOM 1314 C C . SER A 1 165 ? 5.719 13.652 -14.116 1.00 94.38 165 SER A C 1
ATOM 1316 O O . SER A 1 165 ? 6.070 12.485 -13.953 1.00 94.38 165 SER A O 1
ATOM 1318 N N . GLU A 1 166 ? 4.999 14.019 -15.177 1.00 96.94 166 GLU A N 1
ATOM 1319 C CA . GLU A 1 166 ? 4.743 13.147 -16.335 1.00 96.94 166 GLU A CA 1
ATOM 1320 C C . GLU A 1 166 ? 6.054 12.657 -16.982 1.00 96.94 166 GLU A C 1
ATOM 1322 O O . GLU A 1 166 ? 6.217 11.464 -17.214 1.00 96.94 166 GLU A O 1
ATOM 1327 N N . LYS A 1 167 ? 7.057 13.535 -17.114 1.00 95.31 167 LYS A N 1
ATOM 1328 C CA . LYS A 1 167 ? 8.377 13.211 -17.688 1.00 95.31 167 LYS A CA 1
ATOM 1329 C C . LYS A 1 167 ? 9.111 12.131 -16.886 1.00 95.31 167 LYS A C 1
ATOM 1331 O O . LYS A 1 167 ? 9.813 11.296 -17.445 1.00 95.31 167 LYS A O 1
ATOM 1336 N N . ASP A 1 168 ? 8.946 12.149 -15.564 1.00 95.50 168 ASP A N 1
ATOM 1337 C CA . ASP A 1 168 ? 9.542 11.162 -14.657 1.00 95.50 168 ASP A CA 1
ATOM 1338 C C . ASP A 1 168 ? 8.840 9.799 -14.751 1.00 95.50 168 ASP A C 1
ATOM 1340 O O . ASP A 1 168 ? 9.457 8.765 -14.493 1.00 95.50 168 ASP A O 1
ATOM 1344 N N . VAL A 1 169 ? 7.564 9.786 -15.158 1.00 97.44 169 VAL A N 1
ATOM 1345 C CA . VAL A 1 169 ? 6.833 8.563 -15.513 1.00 97.44 169 VAL A CA 1
ATOM 1346 C C . VAL A 1 169 ? 7.327 8.017 -16.848 1.00 97.44 169 VAL A C 1
ATOM 1348 O O . VAL A 1 169 ? 7.651 6.832 -16.899 1.00 97.44 169 VAL A O 1
ATOM 1351 N N . ASP A 1 170 ? 7.449 8.851 -17.884 1.00 97.12 170 ASP A N 1
ATOM 1352 C CA . ASP A 1 170 ? 7.941 8.437 -19.208 1.00 97.12 170 ASP A CA 1
ATOM 1353 C C . ASP A 1 170 ? 9.321 7.766 -19.090 1.00 97.12 170 ASP A C 1
ATOM 1355 O O . ASP A 1 170 ? 9.521 6.630 -19.523 1.00 97.12 170 ASP A O 1
ATOM 1359 N N . ILE A 1 171 ? 10.244 8.427 -18.383 1.00 95.81 171 ILE A N 1
ATOM 1360 C CA . ILE A 1 171 ? 11.593 7.937 -18.075 1.00 95.81 171 ILE A CA 1
ATOM 1361 C C . ILE A 1 171 ? 11.564 6.621 -17.279 1.00 95.81 171 ILE A C 1
ATOM 1363 O O . ILE A 1 171 ? 12.330 5.696 -17.566 1.00 95.81 171 ILE A O 1
ATOM 1367 N N . ALA A 1 172 ? 10.687 6.501 -16.276 1.00 95.69 172 ALA A N 1
ATOM 1368 C CA . ALA A 1 172 ? 10.551 5.267 -15.504 1.00 95.69 172 ALA A CA 1
ATOM 1369 C C . ALA A 1 172 ? 9.994 4.109 -16.344 1.00 95.69 172 ALA A C 1
ATOM 1371 O O . ALA A 1 172 ? 10.367 2.957 -16.114 1.00 95.69 172 ALA A O 1
ATOM 1372 N N . VAL A 1 173 ? 9.125 4.394 -17.317 1.00 98.19 173 VAL A N 1
ATOM 1373 C CA . VAL A 1 173 ? 8.581 3.387 -18.233 1.00 98.19 173 VAL A CA 1
ATOM 1374 C C . VAL A 1 173 ? 9.599 2.989 -19.297 1.00 98.19 173 VAL A C 1
ATOM 1376 O O . VAL A 1 173 ? 9.715 1.798 -19.573 1.00 98.19 173 VAL A O 1
ATOM 1379 N N . GLU A 1 174 ? 10.393 3.913 -19.840 1.00 97.00 174 GLU A N 1
ATOM 1380 C CA . GLU A 1 174 ? 11.520 3.571 -20.720 1.00 97.00 174 GLU A CA 1
ATOM 1381 C C . GLU A 1 174 ? 12.519 2.658 -19.989 1.00 97.00 174 GLU A C 1
ATOM 1383 O O . GLU A 1 174 ? 12.844 1.567 -20.467 1.00 97.00 174 GLU A O 1
ATOM 1388 N N . ALA A 1 175 ? 12.915 3.036 -18.767 1.00 94.50 175 ALA A N 1
ATOM 1389 C CA . ALA A 1 175 ? 13.760 2.215 -17.904 1.00 94.50 175 ALA A CA 1
ATOM 1390 C C . ALA A 1 175 ? 13.156 0.823 -17.635 1.00 94.50 175 ALA A C 1
ATOM 1392 O O . ALA A 1 175 ? 13.878 -0.174 -17.678 1.00 94.50 175 ALA A O 1
ATOM 1393 N N . ALA A 1 176 ? 11.845 0.738 -17.388 1.00 97.25 176 ALA A N 1
ATOM 1394 C CA . ALA A 1 176 ? 11.136 -0.525 -17.183 1.00 97.25 176 ALA A CA 1
ATOM 1395 C C . ALA A 1 176 ? 11.009 -1.373 -18.458 1.00 97.25 176 ALA A C 1
ATOM 1397 O O . ALA A 1 176 ? 11.055 -2.601 -18.368 1.00 97.25 176 ALA A O 1
ATOM 1398 N N . THR A 1 177 ? 10.872 -0.738 -19.623 1.00 98.12 177 THR A N 1
ATOM 1399 C CA . THR A 1 177 ? 10.739 -1.388 -20.937 1.00 98.12 177 THR A CA 1
ATOM 1400 C C . THR A 1 177 ? 12.058 -2.034 -21.343 1.00 98.12 177 THR A C 1
ATOM 1402 O O . THR A 1 177 ? 12.101 -3.231 -21.625 1.00 98.12 177 THR A O 1
ATOM 1405 N N . ASN A 1 178 ? 13.155 -1.276 -21.278 1.00 96.25 178 ASN A N 1
ATOM 1406 C CA . ASN A 1 178 ? 14.494 -1.774 -21.597 1.00 96.25 178 ASN A CA 1
ATOM 1407 C C . ASN A 1 178 ? 14.896 -2.887 -20.611 1.00 96.25 178 ASN A C 1
ATOM 1409 O O . ASN A 1 178 ? 15.299 -3.976 -21.012 1.00 96.25 178 ASN A O 1
ATOM 1413 N N . ALA A 1 179 ? 14.654 -2.683 -19.310 1.00 95.75 179 ALA A N 1
ATOM 1414 C CA . ALA A 1 179 ? 14.898 -3.706 -18.294 1.00 95.75 179 ALA A CA 1
ATOM 1415 C C . ALA A 1 179 ? 14.063 -4.984 -18.477 1.00 95.75 179 ALA A C 1
ATOM 1417 O O . ALA A 1 179 ? 14.529 -6.064 -18.109 1.00 95.75 179 ALA A O 1
ATOM 1418 N N . PHE A 1 180 ? 12.845 -4.885 -19.021 1.00 98.19 180 PHE A N 1
ATOM 1419 C CA . PHE A 1 180 ? 12.010 -6.041 -19.338 1.00 98.19 180 PHE A CA 1
ATOM 1420 C C . PHE A 1 180 ? 12.578 -6.820 -20.526 1.00 98.19 180 PHE A C 1
ATOM 1422 O O . PHE A 1 180 ? 12.853 -8.015 -20.384 1.00 98.19 180 PHE A O 1
ATOM 1429 N N . ASN A 1 181 ? 12.790 -6.125 -21.648 1.00 96.62 181 ASN A N 1
ATOM 1430 C CA . ASN A 1 181 ? 13.222 -6.695 -22.923 1.00 96.62 181 ASN A CA 1
ATOM 1431 C C . ASN A 1 181 ? 14.631 -7.298 -22.852 1.00 96.62 181 ASN A C 1
ATOM 1433 O O . ASN A 1 181 ? 14.825 -8.439 -23.258 1.00 96.62 181 ASN A O 1
ATOM 1437 N N . ASP A 1 182 ? 15.600 -6.556 -22.311 1.00 94.00 182 ASP A N 1
ATOM 1438 C CA . ASP A 1 182 ? 17.020 -6.914 -22.414 1.00 94.00 182 ASP A CA 1
ATOM 1439 C C . ASP A 1 182 ? 17.480 -7.888 -21.317 1.00 94.00 182 ASP A C 1
ATOM 1441 O O . ASP A 1 182 ? 18.512 -8.550 -21.456 1.00 94.00 182 ASP A O 1
ATOM 1445 N N . VAL A 1 183 ? 16.756 -7.948 -20.189 1.00 93.81 183 VAL A N 1
ATOM 1446 C CA . VAL A 1 183 ? 1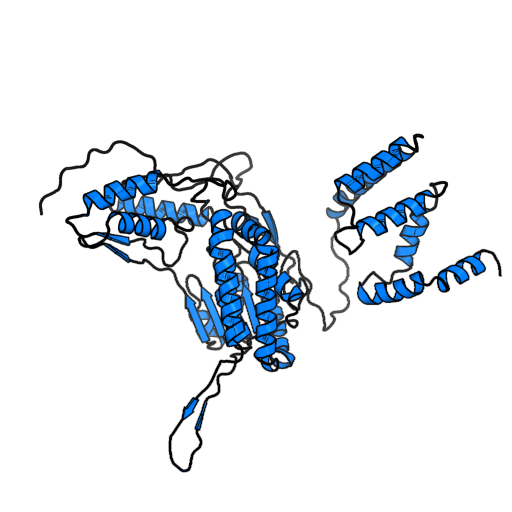7.210 -8.659 -18.981 1.00 93.81 183 VAL A CA 1
ATOM 1447 C C . VAL A 1 183 ? 16.101 -9.465 -18.308 1.00 93.81 183 VAL A C 1
ATOM 1449 O O . VAL A 1 183 ? 16.209 -10.683 -18.188 1.00 93.81 183 VAL A O 1
ATOM 1452 N N . TRP A 1 184 ? 15.063 -8.813 -17.783 1.00 95.38 184 TRP A N 1
ATOM 1453 C CA . TRP A 1 184 ? 14.243 -9.392 -16.713 1.00 95.38 184 TRP A CA 1
ATOM 1454 C C . TRP A 1 184 ? 13.306 -10.506 -17.175 1.00 95.38 184 TRP A C 1
ATOM 1456 O O . TRP A 1 184 ? 13.142 -11.488 -16.446 1.00 95.38 184 TRP A O 1
ATOM 1466 N N . CYS A 1 185 ? 12.773 -10.426 -18.400 1.00 92.00 185 CYS A N 1
ATOM 1467 C CA . CYS A 1 185 ? 11.999 -11.529 -18.974 1.00 92.00 185 CYS A CA 1
ATOM 1468 C C . CYS A 1 185 ? 12.858 -12.786 -19.238 1.00 92.00 185 CYS A C 1
ATOM 1470 O O . CYS A 1 185 ? 12.322 -13.891 -19.332 1.00 92.00 185 CYS A O 1
ATOM 1472 N N . HIS A 1 186 ? 14.188 -12.636 -19.303 1.00 91.81 186 HIS A N 1
ATOM 1473 C CA . HIS A 1 186 ? 15.163 -13.714 -19.487 1.00 91.81 186 HIS A CA 1
ATOM 1474 C C . HIS A 1 186 ? 15.775 -14.233 -18.171 1.00 91.81 186 HIS A C 1
ATOM 1476 O O . HIS A 1 186 ? 16.486 -15.237 -18.189 1.00 91.81 186 HIS A O 1
ATOM 1482 N N . VAL A 1 187 ? 15.508 -13.603 -17.017 1.00 95.44 187 VAL A N 1
ATOM 1483 C CA . VAL A 1 187 ? 15.983 -14.110 -15.717 1.00 95.44 187 VAL A CA 1
ATOM 1484 C C . VAL A 1 187 ? 15.125 -15.296 -15.281 1.00 95.44 187 VAL A C 1
ATOM 1486 O O . VAL A 1 187 ? 13.929 -15.140 -15.020 1.00 95.44 187 VAL A O 1
ATOM 1489 N N . ASP A 1 188 ? 15.749 -16.469 -15.135 1.00 96.06 188 ASP A N 1
ATOM 1490 C CA . ASP A 1 188 ? 15.118 -17.696 -14.633 1.00 96.06 188 ASP A CA 1
ATOM 1491 C C . ASP A 1 188 ? 14.309 -17.464 -13.350 1.00 96.06 188 ASP A C 1
ATOM 1493 O O . ASP A 1 188 ? 14.761 -16.791 -12.418 1.00 96.06 188 ASP A O 1
ATOM 1497 N N . GLY A 1 189 ? 13.149 -18.120 -13.239 1.00 97.31 189 GLY A N 1
ATOM 1498 C CA . GLY A 1 189 ? 12.277 -18.028 -12.060 1.00 97.31 189 GLY A CA 1
ATOM 1499 C C . GLY A 1 189 ? 13.004 -18.311 -10.740 1.00 97.31 189 GLY A C 1
ATOM 1500 O O . GLY A 1 189 ? 12.803 -17.613 -9.750 1.00 97.31 189 GLY A O 1
ATOM 1501 N N . LYS A 1 190 ? 13.945 -19.259 -10.745 1.00 98.06 190 LYS A N 1
ATOM 1502 C CA . LYS A 1 190 ? 14.827 -19.570 -9.611 1.00 98.06 190 LYS A CA 1
ATOM 1503 C C . LYS A 1 190 ? 15.664 -18.369 -9.145 1.00 98.06 190 LYS A C 1
ATOM 1505 O O . LYS A 1 190 ? 15.826 -18.155 -7.943 1.00 98.06 190 LYS A O 1
ATOM 1510 N N . GLU A 1 191 ? 16.197 -17.585 -10.078 1.00 98.31 191 GLU A N 1
ATOM 1511 C CA . GLU A 1 191 ? 17.047 -16.431 -9.777 1.00 98.31 191 GLU A CA 1
ATOM 1512 C C . GLU A 1 191 ? 16.204 -15.190 -9.429 1.00 98.31 191 GLU A C 1
ATOM 1514 O O . GLU A 1 191 ? 16.552 -14.475 -8.486 1.00 98.31 191 GLU A O 1
ATOM 1519 N N . ARG A 1 192 ? 15.023 -15.010 -10.048 1.00 98.56 192 ARG A N 1
ATOM 1520 C CA . ARG A 1 192 ? 14.017 -14.030 -9.576 1.00 98.56 192 ARG A CA 1
ATOM 1521 C C . ARG A 1 192 ? 13.600 -14.322 -8.127 1.00 98.56 192 ARG A C 1
ATOM 1523 O O . ARG A 1 192 ? 13.618 -13.426 -7.284 1.00 98.56 192 ARG A O 1
ATOM 1530 N N . GLY A 1 193 ? 13.328 -15.588 -7.802 1.00 98.69 193 GLY A N 1
ATOM 1531 C CA . GLY A 1 193 ? 12.977 -16.036 -6.450 1.00 98.69 193 GLY A CA 1
ATOM 1532 C C . GLY A 1 193 ? 14.096 -15.830 -5.421 1.00 98.69 193 GLY A C 1
ATOM 1533 O O . GLY A 1 193 ? 13.824 -15.472 -4.275 1.00 98.69 193 GLY A O 1
ATOM 1534 N N . LYS A 1 194 ? 15.370 -15.972 -5.807 1.00 98.75 194 LYS A N 1
ATOM 1535 C CA . LYS A 1 194 ? 16.511 -15.600 -4.947 1.00 98.75 194 LYS A CA 1
ATOM 1536 C C . LYS A 1 194 ? 16.551 -14.101 -4.651 1.00 98.75 194 LYS A C 1
ATOM 1538 O O . LYS A 1 194 ? 16.746 -13.731 -3.495 1.00 98.75 194 LYS A O 1
ATOM 1543 N N . LEU A 1 195 ? 16.365 -13.249 -5.662 1.00 98.62 195 LEU A N 1
ATOM 1544 C CA . LEU A 1 195 ? 16.380 -11.790 -5.496 1.00 98.62 195 LEU A CA 1
ATOM 1545 C C . LEU A 1 195 ? 15.243 -11.310 -4.584 1.00 98.62 195 LEU A C 1
ATOM 1547 O O . LEU A 1 195 ? 15.488 -10.531 -3.663 1.00 98.62 195 LEU A O 1
ATOM 1551 N N . ILE A 1 196 ? 14.029 -11.835 -4.770 1.00 98.75 196 ILE A N 1
ATOM 1552 C CA . ILE A 1 196 ? 12.872 -11.492 -3.930 1.00 98.75 196 ILE A CA 1
ATOM 1553 C C . ILE A 1 196 ? 13.051 -12.017 -2.489 1.00 98.75 196 ILE A C 1
ATOM 1555 O O . ILE A 1 196 ? 12.783 -11.284 -1.538 1.00 98.75 196 ILE A O 1
ATOM 1559 N N . ASN A 1 197 ? 13.590 -13.227 -2.288 1.00 98.81 197 ASN A N 1
ATOM 1560 C CA . ASN A 1 197 ? 13.937 -13.702 -0.938 1.00 98.81 197 ASN A CA 1
ATOM 1561 C C . ASN A 1 197 ? 15.042 -12.857 -0.280 1.00 98.81 197 ASN A C 1
ATOM 1563 O O . ASN A 1 197 ? 14.977 -12.592 0.919 1.00 98.81 197 ASN A O 1
ATOM 1567 N N . LYS A 1 198 ? 16.046 -12.396 -1.040 1.00 98.88 198 LYS A N 1
ATOM 1568 C CA . LYS A 1 198 ? 17.086 -11.504 -0.507 1.00 98.88 198 LYS A CA 1
ATOM 1569 C C . LYS A 1 198 ? 16.499 -10.150 -0.095 1.00 98.88 198 LYS A C 1
ATOM 1571 O O . LYS A 1 198 ? 16.863 -9.662 0.968 1.00 98.88 198 LYS A O 1
ATOM 1576 N N . LEU A 1 199 ? 15.560 -9.591 -0.864 1.00 98.81 199 LEU A N 1
ATOM 1577 C CA . LEU A 1 199 ? 14.805 -8.394 -0.468 1.00 98.81 199 LEU A CA 1
ATOM 1578 C C . LEU A 1 199 ? 14.050 -8.610 0.851 1.00 98.81 199 LEU A C 1
ATOM 1580 O O . LEU A 1 199 ? 14.186 -7.799 1.763 1.00 98.81 199 LEU A O 1
ATOM 1584 N N . ALA A 1 200 ? 13.331 -9.727 0.991 1.00 98.81 200 ALA A N 1
ATOM 1585 C CA . ALA A 1 200 ? 12.616 -10.054 2.225 1.00 98.81 200 ALA A CA 1
ATOM 1586 C C . ALA A 1 200 ? 13.558 -10.161 3.442 1.00 98.81 200 ALA A C 1
ATOM 1588 O O . ALA A 1 200 ? 13.240 -9.651 4.512 1.00 98.81 200 ALA A O 1
ATOM 1589 N N . ASN A 1 201 ? 14.746 -10.752 3.273 1.00 98.88 201 ASN A N 1
ATOM 1590 C CA . ASN A 1 201 ? 15.757 -10.835 4.334 1.00 98.88 201 ASN A CA 1
ATOM 1591 C C . ASN A 1 201 ? 16.367 -9.462 4.687 1.00 98.88 201 ASN A C 1
ATOM 1593 O O . ASN A 1 201 ? 16.724 -9.226 5.838 1.00 98.88 201 ASN A O 1
ATOM 1597 N N . LEU A 1 202 ? 16.484 -8.545 3.721 1.00 98.56 202 LEU A N 1
ATOM 1598 C CA . LEU A 1 202 ? 16.928 -7.167 3.968 1.00 98.56 202 LEU A CA 1
ATOM 1599 C C . LEU A 1 202 ? 15.848 -6.335 4.676 1.00 98.56 202 LEU A C 1
ATOM 1601 O O . LEU A 1 202 ? 16.169 -5.534 5.548 1.00 98.56 202 LEU A O 1
ATOM 1605 N N . MET A 1 203 ? 14.571 -6.561 4.358 1.00 98.44 203 MET A N 1
ATOM 1606 C CA . MET A 1 203 ? 13.443 -5.971 5.089 1.00 98.44 203 MET A CA 1
ATOM 1607 C C . MET A 1 203 ? 13.332 -6.512 6.520 1.00 98.44 203 MET A C 1
ATOM 1609 O O . MET A 1 203 ? 12.969 -5.770 7.423 1.00 98.44 203 MET A O 1
ATOM 1613 N N . GLU A 1 204 ? 13.676 -7.783 6.743 1.00 98.38 204 GLU A N 1
ATOM 1614 C CA . GLU A 1 204 ? 13.752 -8.391 8.079 1.00 98.38 204 GLU A CA 1
ATOM 1615 C C . GLU A 1 204 ? 14.940 -7.849 8.899 1.00 98.38 204 GLU A C 1
ATOM 1617 O O . GLU A 1 204 ? 14.817 -7.676 10.110 1.00 98.38 204 GLU A O 1
ATOM 1622 N N . ARG A 1 205 ? 16.062 -7.503 8.243 1.00 98.38 205 ARG A N 1
ATOM 1623 C CA . ARG A 1 205 ? 17.203 -6.797 8.859 1.00 98.38 205 ARG A CA 1
ATOM 1624 C C . ARG A 1 205 ? 16.838 -5.366 9.271 1.00 98.38 205 ARG A C 1
ATOM 1626 O O . ARG A 1 205 ? 17.115 -4.975 10.400 1.00 98.38 205 ARG A O 1
ATOM 1633 N N . ASP A 1 206 ? 16.201 -4.608 8.380 1.00 95.69 206 ASP A N 1
ATOM 1634 C CA . ASP A 1 206 ? 15.875 -3.184 8.584 1.00 95.69 206 ASP A CA 1
ATOM 1635 C C . ASP A 1 206 ? 14.465 -2.982 9.183 1.00 95.69 206 ASP A C 1
ATOM 1637 O O . ASP A 1 206 ? 13.874 -1.906 9.086 1.00 95.69 206 ASP A O 1
ATOM 1641 N N . LEU A 1 207 ? 13.914 -4.025 9.812 1.00 95.75 207 LEU A N 1
ATOM 1642 C CA . LEU A 1 207 ? 12.525 -4.112 10.271 1.00 95.75 207 LEU A CA 1
ATOM 1643 C C . LEU A 1 207 ? 12.138 -3.016 11.278 1.00 95.75 207 LEU A C 1
ATOM 1645 O O . LEU A 1 207 ? 11.008 -2.535 11.249 1.00 95.75 207 LEU A O 1
ATOM 1649 N N . GLU A 1 208 ? 13.059 -2.588 12.147 1.00 93.25 208 GLU A N 1
ATOM 1650 C CA . GLU A 1 208 ? 12.797 -1.484 13.085 1.00 93.25 208 GLU A CA 1
ATOM 1651 C C . GLU A 1 208 ? 12.800 -0.112 12.399 1.00 93.25 208 GLU A C 1
ATOM 1653 O O . GLU A 1 208 ? 11.982 0.738 12.740 1.00 93.25 208 GLU A O 1
ATOM 1658 N N . GLU A 1 209 ? 13.666 0.096 11.404 1.00 93.31 209 GLU A N 1
ATOM 1659 C CA . GLU A 1 209 ? 13.716 1.339 10.626 1.00 93.31 209 GLU A CA 1
ATOM 1660 C C . GLU A 1 209 ? 12.459 1.477 9.757 1.00 93.31 209 GLU A C 1
ATOM 1662 O O . GLU A 1 209 ? 11.808 2.518 9.765 1.00 93.31 209 GLU A O 1
ATOM 1667 N N . LEU A 1 210 ? 12.058 0.399 9.077 1.00 94.31 210 LEU A N 1
ATOM 1668 C CA . LEU A 1 210 ? 10.828 0.349 8.285 1.00 94.31 210 LEU A CA 1
ATOM 1669 C C . LEU A 1 210 ? 9.576 0.576 9.151 1.00 94.31 210 LEU A C 1
ATOM 1671 O O . LEU A 1 210 ? 8.713 1.363 8.771 1.00 94.31 210 LEU A O 1
ATOM 1675 N N . ALA A 1 211 ? 9.487 -0.050 10.330 1.00 95.12 211 ALA A N 1
ATOM 1676 C CA . ALA A 1 211 ? 8.372 0.174 11.253 1.00 95.12 211 ALA A CA 1
ATOM 1677 C C . ALA A 1 211 ? 8.351 1.603 11.831 1.00 95.12 211 ALA A C 1
ATOM 1679 O O . ALA A 1 211 ? 7.274 2.142 12.091 1.00 95.12 211 ALA A O 1
ATOM 1680 N N . ALA A 1 212 ? 9.517 2.233 12.013 1.00 93.25 212 ALA A N 1
ATOM 1681 C CA . ALA A 1 212 ? 9.612 3.633 12.422 1.00 93.25 212 ALA A CA 1
ATOM 1682 C C . ALA A 1 212 ? 9.190 4.595 11.300 1.00 93.25 212 ALA A C 1
ATOM 1684 O O . ALA A 1 212 ? 8.516 5.581 11.587 1.00 93.25 212 ALA A O 1
ATOM 1685 N N . LEU A 1 213 ? 9.518 4.302 10.035 1.00 93.75 213 LEU A N 1
ATOM 1686 C CA . LEU A 1 213 ? 9.034 5.079 8.888 1.00 93.75 213 LEU A CA 1
ATOM 1687 C C . LEU A 1 213 ? 7.507 5.003 8.760 1.00 93.75 213 LEU A C 1
ATOM 1689 O O . LEU A 1 213 ? 6.869 6.047 8.673 1.00 93.75 213 LEU A O 1
ATOM 1693 N N . GLU A 1 214 ? 6.909 3.811 8.850 1.00 95.81 214 GLU A N 1
ATOM 1694 C CA . GLU A 1 214 ? 5.444 3.661 8.853 1.00 95.81 214 GLU A CA 1
ATOM 1695 C C . GLU A 1 214 ? 4.792 4.472 9.993 1.00 95.81 214 GLU A C 1
ATOM 1697 O O . GLU A 1 214 ? 3.832 5.206 9.765 1.00 95.81 214 GLU A O 1
ATOM 1702 N N . ALA A 1 215 ? 5.332 4.405 11.215 1.00 92.12 215 ALA A N 1
ATOM 1703 C CA . ALA A 1 215 ? 4.773 5.137 12.354 1.00 92.12 215 ALA A CA 1
ATOM 1704 C C . ALA A 1 215 ? 4.949 6.664 12.271 1.00 92.12 215 ALA A C 1
ATOM 1706 O O . ALA A 1 215 ? 4.111 7.409 12.780 1.00 92.12 215 ALA A O 1
ATOM 1707 N N . LEU A 1 216 ? 6.016 7.134 11.620 1.00 90.75 216 LEU A N 1
ATOM 1708 C CA . LEU A 1 216 ? 6.322 8.554 11.444 1.00 90.75 216 LEU A CA 1
ATOM 1709 C C . LEU A 1 216 ? 5.530 9.200 10.296 1.00 90.75 216 LEU A C 1
ATOM 1711 O O . LEU A 1 216 ? 5.072 10.332 10.444 1.00 90.75 216 LEU A O 1
ATOM 1715 N N . ASP A 1 217 ? 5.407 8.490 9.171 1.00 91.38 217 ASP A N 1
ATOM 1716 C CA . ASP A 1 217 ? 4.883 8.979 7.885 1.00 91.38 217 ASP A CA 1
ATOM 1717 C C . ASP A 1 217 ? 3.374 8.691 7.743 1.00 91.38 217 ASP A C 1
ATOM 1719 O O . ASP A 1 217 ? 2.615 9.551 7.310 1.00 91.38 217 ASP A O 1
ATOM 1723 N N . ASN A 1 218 ? 2.900 7.512 8.177 1.00 95.81 218 ASN A N 1
ATOM 1724 C CA . ASN A 1 218 ? 1.476 7.144 8.140 1.00 95.81 218 ASN A CA 1
ATOM 1725 C C . ASN A 1 218 ? 0.727 7.413 9.464 1.00 95.81 218 ASN A C 1
ATOM 1727 O O . ASN A 1 218 ? -0.462 7.735 9.437 1.00 95.81 218 ASN A O 1
ATOM 1731 N N . GLY A 1 219 ? 1.396 7.284 10.614 1.00 91.19 219 GLY A N 1
ATOM 1732 C CA . GLY A 1 219 ? 0.789 7.486 11.937 1.00 91.19 219 GLY A CA 1
ATOM 1733 C C . GLY A 1 219 ? 0.178 6.241 12.597 1.00 91.19 219 GLY A C 1
ATOM 1734 O O . GLY A 1 219 ? -0.289 6.333 13.733 1.00 91.19 219 GLY A O 1
ATOM 1735 N N . LYS A 1 220 ? 0.197 5.063 11.959 1.00 94.44 220 LYS A N 1
ATOM 1736 C CA . LYS A 1 220 ? -0.092 3.781 12.629 1.00 94.44 220 LYS A CA 1
ATOM 1737 C C . LYS A 1 220 ? 0.906 3.538 13.762 1.00 94.44 220 LYS A C 1
ATOM 1739 O O . LYS A 1 220 ? 2.055 3.960 13.691 1.00 94.44 220 LYS A O 1
ATOM 1744 N N . THR A 1 221 ? 0.505 2.834 14.818 1.00 94.56 221 THR A N 1
ATOM 1745 C CA . THR A 1 221 ? 1.406 2.628 15.962 1.00 94.56 221 THR A CA 1
ATOM 1746 C C . THR A 1 221 ? 2.637 1.813 15.559 1.00 94.56 221 THR A C 1
ATOM 1748 O O . THR A 1 221 ? 2.523 0.799 14.867 1.00 94.56 221 THR A O 1
ATOM 1751 N N . PHE A 1 222 ? 3.820 2.211 16.043 1.00 95.25 222 PHE A N 1
ATOM 1752 C CA . PHE A 1 222 ? 5.088 1.506 15.806 1.00 95.25 222 PHE A CA 1
ATOM 1753 C C . PHE A 1 222 ? 4.983 0.024 16.185 1.00 95.25 222 PHE A C 1
ATOM 1755 O O . PHE A 1 222 ? 5.505 -0.851 15.497 1.00 95.25 222 PHE A O 1
ATOM 1762 N N . ARG A 1 223 ? 4.234 -0.269 17.256 1.00 95.44 223 ARG A N 1
ATOM 1763 C CA . ARG A 1 223 ? 3.926 -1.634 17.686 1.00 95.44 223 ARG A CA 1
ATOM 1764 C C . ARG A 1 223 ? 3.113 -2.416 16.647 1.00 95.44 223 ARG A C 1
ATOM 1766 O O . ARG A 1 223 ? 3.440 -3.580 16.440 1.00 95.44 223 ARG A O 1
ATOM 1773 N N . SER A 1 224 ? 2.093 -1.823 16.016 1.00 94.69 224 SER A N 1
ATOM 1774 C CA . SER A 1 224 ? 1.351 -2.494 14.936 1.00 94.69 224 SER A CA 1
ATOM 1775 C C . SER A 1 224 ? 2.242 -2.694 13.718 1.00 94.69 224 SER A C 1
ATOM 1777 O O . SER A 1 224 ? 2.418 -3.833 13.297 1.00 94.69 224 SER A O 1
ATOM 1779 N N . ALA A 1 225 ? 2.887 -1.626 13.235 1.00 95.69 225 ALA A N 1
ATOM 1780 C CA . ALA A 1 225 ? 3.760 -1.686 12.065 1.00 95.69 225 ALA A CA 1
ATOM 1781 C C . ALA A 1 225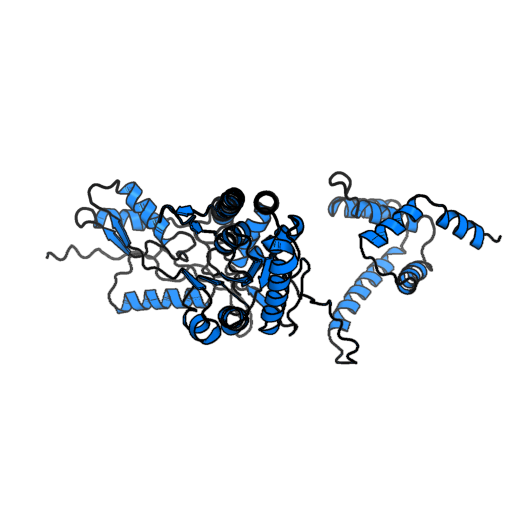 ? 4.815 -2.794 12.203 1.00 95.69 225 ALA A C 1
ATOM 1783 O O . ALA A 1 225 ? 4.977 -3.625 11.312 1.00 95.69 225 ALA A O 1
ATOM 1784 N N . LYS A 1 226 ? 5.481 -2.860 13.364 1.00 96.31 226 LYS A N 1
ATOM 1785 C CA . LYS A 1 226 ? 6.521 -3.852 13.662 1.00 96.31 226 LYS A CA 1
ATOM 1786 C C . LYS A 1 226 ? 5.992 -5.289 13.801 1.00 96.31 226 LYS A C 1
ATOM 1788 O O . LYS A 1 226 ? 6.722 -6.224 13.480 1.00 96.31 226 LYS A O 1
ATOM 1793 N N . ALA A 1 227 ? 4.773 -5.481 14.313 1.00 96.00 227 ALA A N 1
ATOM 1794 C CA . ALA A 1 227 ? 4.228 -6.805 14.642 1.00 96.00 227 ALA A CA 1
ATOM 1795 C C . ALA A 1 227 ? 3.303 -7.402 13.566 1.00 96.00 227 ALA A C 1
ATOM 1797 O O . ALA A 1 227 ? 3.172 -8.623 13.507 1.00 96.00 227 ALA A O 1
ATOM 1798 N N . ASN A 1 228 ? 2.686 -6.564 12.729 1.00 95.50 228 ASN A N 1
ATOM 1799 C CA . ASN A 1 228 ? 1.649 -6.948 11.772 1.00 95.50 228 ASN A CA 1
ATOM 1800 C C . ASN A 1 228 ? 2.088 -6.615 10.335 1.00 95.50 228 ASN A C 1
ATOM 1802 O O . ASN A 1 228 ? 2.366 -7.517 9.543 1.00 95.50 228 ASN A O 1
ATOM 1806 N N . ASP A 1 229 ? 2.203 -5.320 10.021 1.00 96.88 229 ASP A N 1
ATOM 1807 C CA . ASP A 1 229 ? 2.426 -4.797 8.669 1.00 96.88 229 ASP A CA 1
ATOM 1808 C C . ASP A 1 229 ? 3.774 -5.282 8.085 1.00 96.88 229 ASP A C 1
ATOM 1810 O O . ASP A 1 229 ? 3.828 -5.793 6.962 1.00 96.88 229 ASP A O 1
ATOM 1814 N N . LEU A 1 230 ? 4.861 -5.204 8.871 1.00 97.75 230 LEU A N 1
ATOM 1815 C CA . LEU A 1 230 ? 6.197 -5.675 8.474 1.00 97.75 230 LEU A CA 1
ATOM 1816 C C . LEU A 1 230 ? 6.237 -7.197 8.235 1.00 97.75 230 LEU A C 1
ATOM 1818 O O . LEU A 1 230 ? 6.617 -7.608 7.132 1.00 97.75 230 LEU A O 1
ATOM 1822 N N . PRO A 1 231 ? 5.836 -8.058 9.197 1.00 98.25 231 PRO A N 1
ATOM 1823 C CA . PRO A 1 231 ? 5.774 -9.502 8.978 1.00 98.25 231 PRO A CA 1
ATOM 1824 C C . PRO A 1 231 ? 4.876 -9.920 7.809 1.00 98.25 231 PRO A C 1
ATOM 1826 O O . PRO A 1 231 ? 5.246 -10.849 7.087 1.00 98.25 231 PRO A O 1
ATOM 1829 N N . SER A 1 232 ? 3.750 -9.234 7.573 1.00 98.12 232 SER A N 1
ATOM 1830 C CA . SER A 1 232 ? 2.880 -9.509 6.422 1.00 98.12 232 SER A CA 1
ATOM 1831 C C . SER A 1 232 ? 3.580 -9.195 5.096 1.00 98.12 232 SER A C 1
ATOM 1833 O O . SER A 1 232 ? 3.683 -10.065 4.227 1.00 98.12 232 SER A O 1
ATOM 1835 N N . ALA A 1 233 ? 4.180 -8.007 4.962 1.00 98.56 233 ALA A N 1
ATOM 1836 C CA . ALA A 1 233 ? 4.909 -7.610 3.757 1.00 98.56 233 ALA A CA 1
ATOM 1837 C C . ALA A 1 233 ? 6.112 -8.530 3.458 1.00 98.56 233 ALA A C 1
ATOM 1839 O O . ALA A 1 233 ? 6.292 -8.975 2.320 1.00 98.56 233 ALA A O 1
ATOM 1840 N N . ILE A 1 234 ? 6.901 -8.882 4.482 1.00 98.81 234 ILE A N 1
ATOM 1841 C CA . ILE A 1 234 ? 8.024 -9.835 4.374 1.00 98.81 234 ILE A CA 1
ATOM 1842 C C . ILE A 1 234 ? 7.520 -11.224 3.947 1.00 98.81 234 ILE A C 1
ATOM 1844 O O . ILE A 1 234 ? 8.112 -11.860 3.069 1.00 98.81 234 ILE A O 1
ATOM 1848 N N . SER A 1 235 ? 6.403 -11.684 4.518 1.00 98.69 235 SER A N 1
ATOM 1849 C CA . SER A 1 235 ? 5.784 -12.969 4.167 1.00 98.69 235 SER A CA 1
ATOM 1850 C C . SER A 1 235 ? 5.217 -12.972 2.747 1.00 98.69 235 SER A C 1
ATOM 1852 O O . SER A 1 235 ? 5.377 -13.965 2.040 1.00 98.69 235 SER A O 1
ATOM 1854 N N . CYS A 1 236 ? 4.636 -11.861 2.286 1.00 98.81 236 CYS A N 1
ATOM 1855 C CA . CYS A 1 236 ? 4.167 -11.678 0.911 1.00 98.81 236 CYS A CA 1
ATOM 1856 C C . CYS A 1 236 ? 5.322 -11.834 -0.094 1.00 98.81 236 CYS A C 1
ATOM 1858 O O . CYS A 1 236 ? 5.223 -12.617 -1.043 1.00 98.81 236 CYS A O 1
ATOM 1860 N N . TYR A 1 237 ? 6.460 -11.177 0.161 1.00 98.88 237 TYR A N 1
ATOM 1861 C CA . TYR A 1 237 ? 7.658 -11.345 -0.664 1.00 98.88 237 TYR A CA 1
ATOM 1862 C C . TYR A 1 237 ? 8.197 -12.783 -0.632 1.00 98.88 237 TYR A C 1
ATOM 1864 O O . TYR A 1 237 ? 8.443 -13.348 -1.697 1.00 98.88 237 TYR A O 1
ATOM 1872 N N . ARG A 1 238 ? 8.319 -13.423 0.543 1.00 98.81 238 ARG A N 1
ATOM 1873 C CA . ARG A 1 238 ? 8.756 -14.835 0.653 1.00 98.81 238 ARG A CA 1
ATOM 1874 C C . ARG A 1 238 ? 7.810 -15.806 -0.067 1.00 98.81 238 ARG A C 1
ATOM 1876 O O . ARG A 1 238 ? 8.273 -16.724 -0.743 1.00 98.81 238 ARG A O 1
ATOM 1883 N N . TYR A 1 239 ? 6.500 -15.576 0.012 1.00 98.88 239 TYR A N 1
ATOM 1884 C CA . TYR A 1 239 ? 5.478 -16.368 -0.675 1.00 98.88 239 TYR A CA 1
ATOM 1885 C C . TYR A 1 239 ? 5.622 -16.286 -2.201 1.00 98.88 239 TYR A C 1
ATOM 1887 O O . TYR A 1 239 ? 5.744 -17.315 -2.867 1.00 98.88 239 TYR A O 1
ATOM 1895 N N . PHE A 1 240 ? 5.683 -15.077 -2.768 1.00 98.88 240 PHE A N 1
ATOM 1896 C CA . PHE A 1 240 ? 5.826 -14.908 -4.219 1.00 98.88 240 PHE A CA 1
ATOM 1897 C C . PHE A 1 240 ? 7.223 -15.272 -4.741 1.00 98.88 240 PHE A C 1
ATOM 1899 O O . PHE A 1 240 ? 7.344 -15.797 -5.849 1.00 98.88 240 PHE A O 1
ATOM 1906 N N . ALA A 1 241 ? 8.271 -15.128 -3.927 1.00 98.75 241 ALA A N 1
ATOM 1907 C CA . ALA A 1 241 ? 9.586 -15.689 -4.229 1.00 98.75 241 ALA A CA 1
ATOM 1908 C C . ALA A 1 241 ? 9.543 -17.218 -4.418 1.00 98.75 241 ALA A C 1
ATOM 1910 O O . ALA A 1 241 ? 10.243 -17.755 -5.276 1.00 98.75 241 ALA A O 1
ATOM 1911 N N . GLY A 1 242 ? 8.680 -17.909 -3.664 1.00 98.56 242 GLY A N 1
ATOM 1912 C CA . GLY A 1 242 ? 8.398 -19.337 -3.817 1.00 98.56 242 GLY A CA 1
ATOM 1913 C C . GLY A 1 242 ? 7.563 -19.709 -5.051 1.00 98.56 242 GLY A C 1
ATOM 1914 O O . GLY A 1 242 ? 7.538 -20.887 -5.409 1.00 98.56 242 GLY A O 1
ATOM 1915 N N . TRP A 1 243 ? 6.915 -18.743 -5.713 1.00 98.62 243 TRP A N 1
ATOM 1916 C CA . TRP A 1 243 ? 6.100 -18.950 -6.920 1.00 98.62 243 TRP A CA 1
ATOM 1917 C C . TRP A 1 243 ? 6.856 -18.780 -8.240 1.00 98.62 243 TRP A C 1
ATOM 1919 O O . TRP A 1 243 ? 6.392 -19.287 -9.258 1.00 98.62 243 TRP A O 1
ATOM 1929 N N . CYS A 1 244 ? 7.999 -18.089 -8.248 1.00 98.50 244 CYS A N 1
ATOM 1930 C CA . CYS A 1 244 ? 8.684 -17.631 -9.467 1.00 98.50 244 CYS A CA 1
ATOM 1931 C C . CYS A 1 244 ? 9.005 -18.743 -10.489 1.00 98.50 244 CYS A C 1
ATOM 1933 O O . CYS A 1 244 ? 9.071 -18.481 -11.688 1.00 98.50 244 CYS A O 1
ATOM 1935 N N . ASP A 1 245 ? 9.211 -19.972 -10.015 1.00 97.62 245 ASP A N 1
ATOM 1936 C CA . ASP A 1 245 ? 9.536 -21.188 -10.771 1.00 97.62 245 ASP A CA 1
ATOM 1937 C C . ASP A 1 245 ? 8.367 -22.200 -10.853 1.00 97.62 245 ASP A C 1
ATOM 1939 O O . ASP A 1 245 ? 8.578 -23.339 -11.260 1.00 97.62 245 ASP A O 1
ATOM 1943 N N . LYS A 1 246 ? 7.141 -21.810 -10.461 1.00 98.06 246 LYS A N 1
ATOM 1944 C CA . LYS A 1 246 ? 5.950 -22.692 -10.356 1.00 98.06 246 LYS A CA 1
ATOM 1945 C C . LYS A 1 246 ? 4.719 -22.185 -11.122 1.00 98.06 246 LYS A C 1
ATOM 1947 O O . LYS A 1 246 ? 3.620 -22.720 -10.972 1.00 98.06 246 LYS A O 1
ATOM 1952 N N . ILE A 1 247 ? 4.880 -21.151 -11.949 1.00 96.88 247 ILE A N 1
ATOM 1953 C CA . ILE A 1 247 ? 3.807 -20.584 -12.780 1.00 96.88 247 ILE A CA 1
ATOM 1954 C C . ILE A 1 247 ? 3.607 -21.482 -14.011 1.00 96.88 247 ILE A C 1
ATOM 1956 O O . ILE A 1 247 ? 4.164 -21.250 -15.082 1.00 96.88 247 ILE A O 1
ATOM 1960 N N . HIS A 1 248 ? 2.828 -22.551 -13.847 1.00 97.62 248 HIS A N 1
ATOM 1961 C CA . HIS A 1 248 ? 2.583 -23.534 -14.904 1.00 97.62 248 HIS A CA 1
ATOM 1962 C C . HIS A 1 248 ? 1.401 -23.150 -15.803 1.00 97.62 248 HIS A C 1
ATOM 1964 O O . HIS A 1 248 ? 0.346 -22.744 -15.313 1.00 97.62 248 HIS A O 1
ATOM 1970 N N . GLY A 1 249 ? 1.566 -23.347 -17.114 1.00 97.44 249 GLY A N 1
ATOM 1971 C CA . GLY A 1 249 ? 0.457 -23.448 -18.065 1.00 97.44 249 GLY A CA 1
ATOM 1972 C C . GLY A 1 249 ? -0.221 -24.824 -18.017 1.00 97.44 249 GLY A C 1
ATOM 1973 O O . GLY A 1 249 ? -0.061 -25.585 -17.061 1.00 97.44 249 GLY A O 1
ATOM 1974 N N . LYS A 1 250 ? -0.976 -25.165 -19.064 1.00 98.25 250 LYS A N 1
ATOM 1975 C CA . LYS A 1 250 ? -1.669 -26.458 -19.210 1.00 98.25 250 LYS A CA 1
ATOM 1976 C C . LYS A 1 250 ? -1.304 -27.121 -20.534 1.00 98.25 250 LYS A C 1
ATOM 1978 O O . LYS A 1 250 ? -1.142 -26.425 -21.528 1.00 98.25 250 LYS A O 1
ATOM 1983 N N . VAL A 1 251 ? -1.266 -28.452 -20.565 1.00 98.00 251 VAL A N 1
ATOM 1984 C CA . VAL A 1 251 ? -1.466 -29.228 -21.802 1.00 98.00 251 VAL A CA 1
ATOM 1985 C C . VAL A 1 251 ? -2.965 -29.498 -21.925 1.00 98.00 251 VAL A C 1
ATOM 1987 O O . VAL A 1 251 ? -3.623 -29.752 -20.913 1.00 98.00 251 VAL A O 1
ATOM 1990 N N . ILE A 1 252 ? -3.516 -29.384 -23.131 1.00 97.69 252 ILE A N 1
ATOM 1991 C CA . ILE A 1 252 ? -4.955 -29.469 -23.391 1.00 97.69 252 ILE A CA 1
ATOM 1992 C C . ILE A 1 252 ? -5.204 -30.580 -24.412 1.00 97.69 252 ILE A C 1
ATOM 1994 O O . ILE A 1 252 ? -4.769 -30.490 -25.559 1.00 97.69 252 ILE A O 1
ATOM 1998 N N . GLU A 1 253 ? -5.928 -31.615 -23.990 1.00 95.50 253 GLU A N 1
ATOM 1999 C CA . GLU A 1 253 ? -6.458 -32.642 -24.889 1.00 95.50 253 GLU A CA 1
ATOM 2000 C C . GLU A 1 253 ? -7.489 -32.005 -25.831 1.00 95.50 253 GLU A C 1
ATOM 2002 O O . GLU A 1 253 ? -8.386 -31.292 -25.374 1.00 95.50 253 GLU A O 1
ATOM 2007 N N . THR A 1 254 ? -7.354 -32.223 -27.142 1.00 94.69 254 THR A N 1
ATOM 2008 C CA . THR A 1 254 ? -8.244 -31.605 -28.142 1.00 94.69 254 THR A CA 1
ATOM 2009 C C . THR A 1 254 ? -8.680 -32.604 -29.209 1.00 94.69 254 THR A C 1
ATOM 2011 O O . THR A 1 254 ? -9.838 -33.016 -29.230 1.00 94.69 254 THR A O 1
ATOM 2014 N N . GLN A 1 255 ? -7.770 -32.980 -30.107 1.00 94.50 255 GLN A N 1
ATOM 2015 C CA . GLN A 1 255 ? -7.965 -33.961 -31.173 1.00 94.50 255 GLN A CA 1
ATOM 2016 C C . GLN A 1 255 ? -6.638 -34.696 -31.406 1.00 94.50 255 GLN A C 1
ATOM 2018 O O . GLN A 1 255 ? -5.571 -34.125 -31.197 1.00 94.50 255 GLN A O 1
ATOM 2023 N N . HIS A 1 256 ? -6.698 -35.950 -31.864 1.00 93.25 256 HIS A N 1
ATOM 2024 C CA . HIS A 1 256 ? -5.528 -36.832 -32.007 1.00 93.25 256 HIS A CA 1
ATOM 2025 C C . HIS A 1 256 ? -4.383 -36.246 -32.862 1.00 93.25 256 HIS A C 1
ATOM 2027 O O . HIS A 1 256 ? -3.220 -36.580 -32.654 1.00 93.25 256 HIS A O 1
ATOM 2033 N N . ASP A 1 257 ? -4.705 -35.361 -33.808 1.00 96.31 257 ASP A N 1
ATOM 2034 C CA . ASP A 1 257 ? -3.767 -34.684 -34.707 1.00 96.31 257 ASP A CA 1
ATOM 2035 C C . ASP A 1 257 ? -3.183 -33.368 -34.145 1.00 96.31 257 ASP A C 1
ATOM 2037 O O . ASP A 1 257 ? -2.399 -32.711 -34.830 1.00 96.31 257 ASP A O 1
ATOM 2041 N N . LYS A 1 258 ? -3.560 -32.950 -32.924 1.00 96.69 258 LYS A N 1
ATOM 2042 C CA . LYS A 1 258 ? -3.276 -31.607 -32.382 1.00 96.69 258 LYS A CA 1
ATOM 2043 C C . LYS A 1 258 ? -2.737 -31.634 -30.952 1.00 96.69 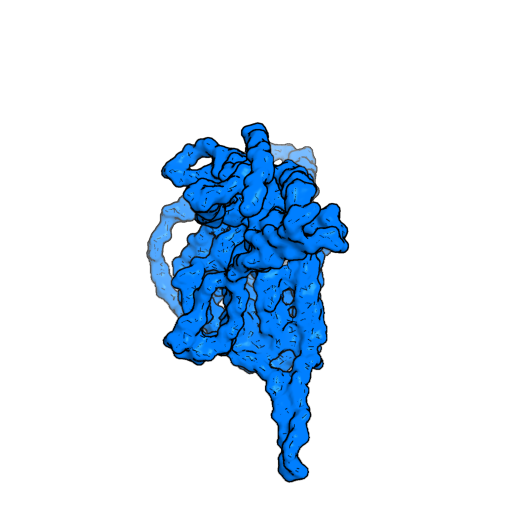258 LYS A C 1
ATOM 2045 O O . LYS A 1 258 ? -3.474 -31.813 -29.986 1.00 96.69 258 LYS A O 1
ATOM 2050 N N . PHE A 1 259 ? -1.452 -31.317 -30.806 1.00 96.56 259 PHE A N 1
ATOM 2051 C CA . PHE A 1 259 ? -0.874 -30.959 -29.511 1.00 96.56 259 PHE A CA 1
ATOM 2052 C C . PHE A 1 259 ? -1.208 -29.499 -29.166 1.00 96.56 259 PHE A C 1
ATOM 2054 O O . PHE A 1 259 ? -0.796 -28.582 -29.877 1.00 96.56 259 PHE A O 1
ATOM 2061 N N . CYS A 1 260 ? -1.940 -29.277 -28.071 1.00 98.00 260 CYS A N 1
ATOM 2062 C CA . CYS A 1 260 ? -2.312 -27.947 -27.589 1.00 98.00 260 CYS A CA 1
ATOM 2063 C C . CYS A 1 260 ? -1.765 -27.711 -26.174 1.00 98.00 260 CYS A C 1
ATOM 2065 O O . CYS A 1 260 ? -1.834 -28.589 -25.313 1.00 98.00 260 CYS A O 1
ATOM 2067 N N . TYR A 1 261 ? -1.227 -26.518 -25.922 1.00 98.06 261 TYR A N 1
ATOM 2068 C CA . TYR A 1 261 ? -0.735 -26.108 -24.610 1.00 98.06 261 TYR A CA 1
ATOM 2069 C C . TYR A 1 261 ? -0.859 -24.592 -24.413 1.00 98.06 261 TYR A C 1
ATOM 2071 O O . TYR A 1 261 ? -0.957 -23.842 -25.384 1.00 98.06 261 TYR A O 1
ATOM 2079 N N . THR A 1 262 ? -0.835 -24.136 -23.160 1.00 98.50 262 THR A N 1
ATOM 2080 C CA . THR A 1 262 ? -0.768 -22.711 -22.805 1.00 98.50 262 THR A CA 1
ATOM 2081 C C . THR A 1 262 ? 0.582 -22.356 -22.191 1.00 98.50 262 THR A C 1
ATOM 2083 O O . THR A 1 262 ? 1.225 -23.176 -21.532 1.00 98.50 262 THR A O 1
ATOM 2086 N N . ARG A 1 263 ? 0.992 -21.099 -22.369 1.00 97.62 263 ARG A N 1
ATOM 2087 C CA . ARG A 1 263 ? 2.068 -20.446 -21.614 1.00 97.62 263 ARG A CA 1
ATOM 2088 C C . ARG A 1 263 ? 1.444 -19.339 -20.767 1.00 97.62 263 ARG A C 1
ATOM 2090 O O . ARG A 1 263 ? 0.444 -18.750 -21.168 1.00 97.62 263 ARG A O 1
ATOM 2097 N N . HIS A 1 264 ? 2.017 -19.080 -19.598 1.00 97.44 264 HIS A N 1
ATOM 2098 C CA . HIS A 1 264 ? 1.704 -17.903 -18.793 1.00 97.44 264 HIS A CA 1
ATOM 2099 C C . HIS A 1 264 ? 2.940 -17.010 -18.833 1.00 97.44 264 HIS A C 1
ATOM 2101 O O . HIS A 1 264 ? 3.981 -17.367 -18.285 1.00 97.44 264 HIS A O 1
ATOM 2107 N N . GLU A 1 265 ? 2.834 -15.901 -19.550 1.00 96.50 265 GLU A N 1
ATOM 2108 C CA . GLU A 1 265 ? 3.942 -14.987 -19.825 1.00 96.50 265 GLU A CA 1
ATOM 2109 C C . GLU A 1 265 ? 3.692 -13.659 -19.090 1.00 96.50 265 GLU A C 1
ATOM 2111 O O . GLU A 1 265 ? 2.531 -13.324 -18.827 1.00 96.50 265 GLU A O 1
ATOM 2116 N N . PRO A 1 266 ? 4.742 -12.917 -18.692 1.00 97.88 266 PRO A N 1
ATOM 2117 C CA . PRO A 1 266 ? 4.574 -11.576 -18.139 1.00 97.88 266 PRO A CA 1
ATOM 2118 C C . PRO A 1 266 ? 3.875 -10.641 -19.134 1.00 97.88 266 PRO A C 1
ATOM 2120 O O . PRO A 1 266 ? 4.004 -10.798 -20.345 1.00 97.88 266 PRO A O 1
ATOM 2123 N N . PHE A 1 267 ? 3.167 -9.639 -18.611 1.00 98.00 267 PHE A N 1
ATOM 2124 C CA . PHE A 1 267 ? 2.535 -8.592 -19.416 1.00 98.00 267 PHE A CA 1
ATOM 2125 C C . PHE A 1 267 ? 3.554 -7.635 -20.041 1.00 98.00 267 PHE A C 1
ATOM 2127 O O . PHE A 1 267 ? 3.285 -7.115 -21.115 1.00 98.00 267 PHE A O 1
ATOM 2134 N N . GLY A 1 268 ? 4.683 -7.396 -19.364 1.00 98.31 268 GLY A N 1
ATOM 2135 C CA . GLY A 1 268 ? 5.650 -6.358 -19.723 1.00 98.31 268 GLY A CA 1
ATOM 2136 C C . GLY A 1 268 ? 5.876 -5.396 -18.562 1.00 98.31 268 GLY A C 1
ATOM 2137 O O . GLY A 1 268 ? 6.211 -5.827 -17.451 1.00 98.31 268 GLY A O 1
ATOM 2138 N N . VAL A 1 269 ? 5.657 -4.104 -18.805 1.00 98.75 269 VAL A N 1
ATOM 2139 C CA . VAL A 1 269 ? 5.724 -3.046 -17.793 1.00 98.75 269 VAL A CA 1
ATOM 2140 C C . VAL A 1 269 ? 4.406 -2.973 -17.021 1.00 98.75 269 VAL A C 1
ATOM 2142 O O . VAL A 1 269 ? 3.341 -2.660 -17.561 1.00 98.75 269 VAL A O 1
ATOM 2145 N N . CYS A 1 270 ? 4.474 -3.216 -15.713 1.00 98.81 270 CYS A N 1
ATOM 2146 C CA . CYS A 1 270 ? 3.345 -3.042 -14.805 1.00 98.81 270 CYS A CA 1
ATOM 2147 C C . CYS A 1 270 ? 3.364 -1.657 -14.138 1.00 98.81 270 CYS A C 1
ATOM 2149 O O . CYS A 1 270 ? 4.272 -1.332 -13.377 1.00 98.81 270 CYS A O 1
ATOM 2151 N N . GLY A 1 271 ? 2.314 -0.864 -14.338 1.00 98.62 271 GLY A N 1
ATOM 2152 C CA . GLY A 1 271 ? 2.021 0.310 -13.519 1.00 98.62 271 GLY A CA 1
ATOM 2153 C C . GLY A 1 271 ? 1.392 -0.098 -12.184 1.00 98.62 271 GLY A C 1
ATOM 2154 O O . GLY A 1 271 ? 0.483 -0.932 -12.139 1.00 98.62 271 GLY A O 1
ATOM 2155 N N . ALA A 1 272 ? 1.830 0.504 -11.084 1.00 98.38 272 ALA A N 1
ATOM 2156 C CA . ALA A 1 272 ? 1.237 0.306 -9.766 1.00 98.38 272 ALA A CA 1
ATOM 2157 C C . ALA A 1 272 ? 0.975 1.648 -9.079 1.00 98.38 272 ALA A C 1
ATOM 2159 O O . ALA A 1 272 ? 1.814 2.538 -9.113 1.00 98.38 272 ALA A O 1
ATOM 2160 N N . ILE A 1 273 ? -0.181 1.801 -8.435 1.00 98.44 273 ILE A N 1
ATOM 2161 C CA . ILE A 1 273 ? -0.533 3.005 -7.666 1.00 98.44 273 ILE A CA 1
ATOM 2162 C C . ILE A 1 273 ? -1.097 2.555 -6.317 1.00 98.44 273 ILE A C 1
ATOM 2164 O O . ILE A 1 273 ? -2.088 1.814 -6.282 1.00 98.44 273 ILE A O 1
ATOM 2168 N N . ILE A 1 274 ? -0.458 2.977 -5.222 1.00 97.81 274 ILE A N 1
ATOM 2169 C CA . ILE A 1 274 ? -0.8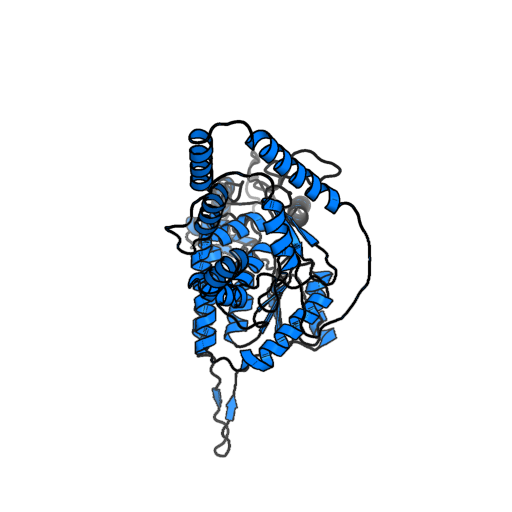10 2.573 -3.851 1.00 97.81 274 ILE A CA 1
ATOM 2170 C C . ILE A 1 274 ? -1.413 3.730 -3.029 1.00 97.81 274 ILE A C 1
ATOM 2172 O O . ILE A 1 274 ? -1.060 4.891 -3.250 1.00 97.81 274 ILE A O 1
ATOM 2176 N N . PRO A 1 275 ? -2.323 3.431 -2.081 1.00 97.00 275 PRO A N 1
ATOM 2177 C CA . PRO A 1 275 ? -2.836 4.379 -1.099 1.00 97.00 275 PRO A CA 1
ATOM 2178 C C . PRO A 1 275 ? -1.828 4.580 0.044 1.00 97.00 275 PRO A C 1
ATOM 2180 O O . PRO A 1 275 ? -0.720 4.050 0.030 1.00 97.00 275 PRO A O 1
ATOM 2183 N N . TRP A 1 276 ? -2.247 5.345 1.050 1.00 96.88 276 TRP A N 1
ATOM 2184 C CA . TRP A 1 276 ? -1.454 5.725 2.219 1.00 96.88 276 TRP A CA 1
ATOM 2185 C C . TRP A 1 276 ? -1.734 4.921 3.495 1.00 96.88 276 TRP A C 1
ATOM 2187 O O . TRP A 1 276 ? -1.036 5.117 4.477 1.00 96.88 276 TRP A O 1
ATOM 2197 N N . ASN A 1 277 ? -2.761 4.069 3.551 1.00 96.25 277 ASN A N 1
ATOM 2198 C CA . ASN A 1 277 ? -3.183 3.425 4.807 1.00 96.25 277 ASN A CA 1
ATOM 2199 C C . ASN A 1 277 ? -2.277 2.252 5.226 1.00 96.25 277 ASN A C 1
ATOM 2201 O O . ASN A 1 277 ? -1.919 2.129 6.392 1.00 96.25 277 ASN A O 1
ATOM 2205 N N . TYR A 1 278 ? -1.815 1.452 4.265 1.00 97.19 278 TYR A N 1
ATOM 2206 C CA . TYR A 1 278 ? -0.787 0.429 4.489 1.00 97.19 278 TYR A CA 1
ATOM 2207 C C . TYR A 1 278 ? 0.321 0.568 3.432 1.00 97.19 278 TYR A C 1
ATOM 2209 O O . TYR A 1 278 ? 0.361 -0.233 2.495 1.00 97.19 278 TYR A O 1
ATOM 2217 N N . PRO A 1 279 ? 1.176 1.610 3.503 1.00 96.56 279 PRO A N 1
ATOM 2218 C CA . PRO A 1 279 ? 2.127 1.934 2.437 1.00 96.56 279 PRO A CA 1
ATOM 2219 C C . PRO A 1 279 ? 3.062 0.768 2.107 1.00 96.56 279 PRO A C 1
ATOM 2221 O O . PRO A 1 279 ? 3.187 0.398 0.937 1.00 96.56 279 PRO A O 1
ATOM 2224 N N . LEU A 1 280 ? 3.655 0.136 3.127 1.00 95.31 280 LEU A N 1
ATOM 2225 C CA . LEU A 1 280 ? 4.530 -1.020 2.935 1.00 95.31 280 LEU A CA 1
ATOM 2226 C C . LEU A 1 280 ? 3.790 -2.241 2.375 1.00 95.31 280 LEU A C 1
ATOM 2228 O O . LEU A 1 280 ? 4.257 -2.880 1.432 1.00 95.31 280 LEU A O 1
ATOM 2232 N N . GLU A 1 281 ? 2.647 -2.597 2.957 1.00 96.75 281 GLU A N 1
ATOM 2233 C CA . GLU A 1 281 ? 1.944 -3.823 2.578 1.00 96.75 281 GLU A CA 1
ATOM 2234 C C . GLU A 1 281 ? 1.324 -3.708 1.176 1.00 96.75 281 GLU A C 1
ATOM 2236 O O . GLU A 1 281 ? 1.469 -4.617 0.361 1.00 96.75 281 GLU A O 1
ATOM 2241 N N . MET A 1 282 ? 0.743 -2.553 0.834 1.00 97.62 282 MET A N 1
ATOM 2242 C CA . MET A 1 282 ? 0.235 -2.271 -0.515 1.00 97.62 282 MET A CA 1
ATOM 2243 C C . MET A 1 282 ? 1.356 -2.239 -1.562 1.00 97.62 282 MET A C 1
ATOM 2245 O O . MET A 1 282 ? 1.130 -2.620 -2.715 1.00 97.62 282 MET A O 1
ATOM 2249 N N . GLN A 1 283 ? 2.563 -1.811 -1.176 1.00 97.19 283 GLN A N 1
ATOM 2250 C CA . GLN A 1 283 ? 3.762 -1.904 -2.008 1.00 97.19 283 GLN A CA 1
ATOM 2251 C C . GLN A 1 283 ? 4.139 -3.373 -2.255 1.00 97.19 283 GLN A C 1
ATOM 2253 O O . GLN A 1 283 ? 4.282 -3.770 -3.415 1.00 97.19 283 GLN A O 1
ATOM 2258 N N . ALA A 1 284 ? 4.190 -4.201 -1.207 1.00 98.56 284 ALA A N 1
ATOM 2259 C CA . ALA A 1 284 ? 4.500 -5.626 -1.314 1.00 98.56 284 ALA A CA 1
ATOM 2260 C C . ALA A 1 284 ? 3.454 -6.391 -2.145 1.00 98.56 284 ALA A C 1
ATOM 2262 O O . ALA A 1 284 ? 3.819 -7.090 -3.092 1.00 98.56 284 ALA A O 1
ATOM 2263 N N . TRP A 1 285 ? 2.159 -6.188 -1.879 1.00 98.56 285 TRP A N 1
ATOM 2264 C CA . TRP A 1 285 ? 1.045 -6.816 -2.604 1.00 98.56 285 TRP A CA 1
ATOM 2265 C C . TRP A 1 285 ? 1.037 -6.509 -4.110 1.00 98.56 285 TRP A C 1
ATOM 2267 O O . TRP A 1 285 ? 0.478 -7.285 -4.885 1.00 98.56 285 TRP A O 1
ATOM 2277 N N . LYS A 1 286 ? 1.639 -5.395 -4.555 1.00 98.50 286 LYS A N 1
ATOM 2278 C CA . LYS A 1 286 ? 1.764 -5.065 -5.987 1.00 98.50 286 LYS A CA 1
ATOM 2279 C C . LYS A 1 286 ? 3.108 -5.490 -6.580 1.00 98.50 286 LYS A C 1
ATOM 2281 O O . LYS A 1 286 ? 3.124 -6.036 -7.682 1.00 98.50 286 LYS A O 1
ATOM 2286 N N . MET A 1 287 ? 4.219 -5.280 -5.872 1.00 98.44 287 MET A N 1
ATOM 2287 C CA . MET A 1 287 ? 5.561 -5.610 -6.369 1.00 98.44 287 MET A CA 1
ATOM 2288 C C . MET A 1 287 ? 5.857 -7.110 -6.355 1.00 98.44 287 MET A C 1
ATOM 2290 O O . MET A 1 287 ? 6.337 -7.636 -7.358 1.00 98.44 287 MET A O 1
ATOM 2294 N N . ALA A 1 288 ? 5.555 -7.813 -5.263 1.00 98.69 288 ALA A N 1
ATOM 2295 C CA . ALA A 1 288 ? 5.893 -9.225 -5.098 1.00 98.69 288 ALA A CA 1
ATOM 2296 C C . ALA A 1 288 ? 5.325 -10.133 -6.218 1.00 98.69 288 ALA A C 1
ATOM 2298 O O . ALA A 1 288 ? 6.122 -10.838 -6.846 1.00 98.69 288 ALA A O 1
ATOM 2299 N N . PRO A 1 289 ? 4.015 -10.098 -6.562 1.00 98.62 289 PRO A N 1
ATOM 2300 C CA . PRO A 1 289 ? 3.486 -10.899 -7.667 1.00 98.62 289 PRO A CA 1
ATOM 2301 C C . PRO A 1 289 ? 3.982 -10.436 -9.043 1.00 98.62 289 PRO A C 1
ATOM 2303 O O . PRO A 1 289 ? 4.280 -11.275 -9.892 1.00 98.62 289 PRO A O 1
ATOM 2306 N N . ALA A 1 290 ? 4.107 -9.123 -9.281 1.00 98.56 290 ALA A N 1
ATOM 2307 C CA . ALA A 1 290 ? 4.556 -8.601 -10.573 1.00 98.56 290 ALA A CA 1
ATOM 2308 C C . ALA A 1 290 ? 5.975 -9.092 -10.911 1.00 98.56 290 ALA A C 1
ATOM 2310 O O . ALA A 1 290 ? 6.194 -9.663 -11.984 1.00 98.56 290 ALA A O 1
ATOM 2311 N N . LEU A 1 291 ? 6.901 -8.950 -9.956 1.00 98.62 291 LEU A N 1
ATOM 2312 C CA . LEU A 1 291 ? 8.293 -9.384 -10.072 1.00 98.62 291 LEU A CA 1
ATOM 2313 C C . LEU A 1 291 ? 8.413 -10.911 -10.174 1.00 98.62 291 LEU A C 1
ATOM 2315 O O . LEU A 1 291 ? 9.188 -11.412 -10.990 1.00 98.62 291 LEU A O 1
ATOM 2319 N N . ALA A 1 292 ? 7.620 -11.663 -9.403 1.00 98.44 292 ALA A N 1
ATOM 2320 C CA . ALA A 1 292 ? 7.632 -13.124 -9.458 1.00 98.44 292 ALA A CA 1
ATOM 2321 C C . ALA A 1 292 ? 7.212 -13.663 -10.833 1.00 98.44 292 ALA A C 1
ATOM 2323 O O . ALA A 1 292 ? 7.863 -14.563 -11.372 1.00 98.44 292 ALA A O 1
ATOM 2324 N N . CYS A 1 293 ? 6.195 -13.053 -11.446 1.00 98.19 293 CYS A N 1
ATOM 2325 C CA . CYS A 1 293 ? 5.752 -13.355 -12.807 1.00 98.19 293 CYS A CA 1
ATOM 2326 C C . CYS A 1 293 ? 6.716 -12.874 -13.913 1.00 98.19 293 CYS A C 1
ATOM 2328 O O . CYS A 1 293 ? 6.486 -13.197 -15.072 1.00 98.19 293 CYS A O 1
ATOM 2330 N N . GLY A 1 294 ? 7.793 -12.144 -13.586 1.00 98.06 294 GLY A N 1
ATOM 2331 C CA . GLY A 1 294 ? 8.782 -11.659 -14.560 1.00 98.06 294 GLY A CA 1
ATOM 2332 C C . GLY A 1 294 ? 8.447 -10.313 -15.214 1.00 98.06 294 GLY A C 1
ATOM 2333 O O . GLY A 1 294 ? 9.051 -9.965 -16.222 1.00 98.06 294 GLY A O 1
ATOM 2334 N N . ASN A 1 295 ? 7.503 -9.550 -14.657 1.00 98.75 295 ASN A N 1
ATOM 2335 C CA . ASN A 1 295 ? 7.217 -8.178 -15.089 1.00 98.75 295 ASN A CA 1
ATOM 2336 C C . ASN A 1 295 ? 8.215 -7.208 -14.448 1.00 98.75 295 ASN A C 1
ATOM 2338 O O . ASN A 1 295 ? 8.663 -7.438 -13.318 1.00 98.75 295 ASN A O 1
ATOM 2342 N N . THR A 1 296 ? 8.504 -6.100 -15.126 1.00 98.75 296 THR A N 1
ATOM 2343 C CA . THR A 1 296 ? 9.099 -4.911 -14.495 1.00 98.75 296 THR A CA 1
ATOM 2344 C C . THR A 1 296 ? 7.988 -4.012 -13.951 1.00 98.75 296 THR A C 1
ATOM 2346 O O . THR A 1 296 ? 6.814 -4.188 -14.295 1.00 98.75 296 THR A O 1
ATOM 2349 N N . ILE A 1 297 ? 8.312 -3.086 -13.043 1.00 98.56 297 ILE A N 1
ATOM 2350 C CA . ILE A 1 297 ? 7.290 -2.282 -12.362 1.00 98.56 297 ILE A CA 1
ATOM 2351 C C . ILE A 1 297 ? 7.654 -0.799 -12.235 1.00 98.56 297 ILE A C 1
ATOM 2353 O O . ILE A 1 297 ? 8.787 -0.438 -11.910 1.00 98.56 297 ILE A O 1
ATOM 2357 N N . VAL A 1 298 ? 6.650 0.052 -12.460 1.00 98.69 298 VAL A N 1
ATOM 2358 C CA . VAL A 1 298 ? 6.645 1.489 -12.163 1.00 98.69 298 VAL A CA 1
ATOM 2359 C C . VAL A 1 298 ? 5.572 1.733 -11.104 1.00 98.69 298 VAL A C 1
ATOM 2361 O O . VAL A 1 298 ? 4.377 1.757 -11.403 1.00 98.69 298 VAL A O 1
ATOM 2364 N N . LEU A 1 299 ? 5.991 1.846 -9.843 1.00 98.56 299 LEU A N 1
ATOM 2365 C CA . LEU A 1 299 ? 5.102 2.019 -8.694 1.00 98.56 299 LEU A CA 1
ATOM 2366 C C . LEU A 1 299 ? 5.063 3.479 -8.240 1.00 98.56 299 LEU A C 1
ATOM 2368 O O . LEU A 1 299 ? 6.108 4.072 -8.012 1.00 98.56 299 LEU A O 1
ATOM 2372 N N . LYS A 1 300 ? 3.868 4.034 -8.030 1.00 98.06 300 LYS A N 1
ATOM 2373 C CA . LYS A 1 300 ? 3.648 5.354 -7.434 1.00 98.06 300 LYS A CA 1
ATOM 2374 C C . LYS A 1 300 ? 3.138 5.241 -6.000 1.00 98.06 300 LYS A C 1
ATOM 2376 O O . LYS A 1 300 ? 2.016 4.778 -5.772 1.00 98.06 300 LYS A O 1
ATOM 2381 N N . SER A 1 301 ? 3.963 5.689 -5.057 1.00 96.12 301 SER A N 1
ATOM 2382 C CA . SER A 1 301 ? 3.648 5.855 -3.632 1.00 96.12 301 SER A CA 1
ATOM 2383 C C . SER A 1 301 ? 2.622 6.969 -3.429 1.00 96.12 301 SER A C 1
ATOM 2385 O O . SER A 1 301 ? 2.557 7.906 -4.229 1.00 96.12 301 SER A O 1
ATOM 2387 N N . SER A 1 302 ? 1.842 6.922 -2.350 1.00 96.19 302 SER A N 1
ATOM 2388 C CA . SER A 1 302 ? 1.005 8.061 -1.956 1.00 96.19 302 SER A CA 1
ATOM 2389 C C . SER A 1 302 ? 1.863 9.274 -1.579 1.00 96.19 302 SER A C 1
ATOM 2391 O O . SER A 1 302 ? 2.870 9.135 -0.891 1.00 96.19 302 SER A O 1
ATOM 2393 N N . GLU A 1 303 ? 1.425 10.465 -1.981 1.00 94.25 303 GLU A N 1
ATOM 2394 C CA . GLU A 1 303 ? 1.989 11.761 -1.574 1.00 94.25 303 GLU A CA 1
ATOM 2395 C C . GLU A 1 303 ? 1.932 11.999 -0.054 1.00 94.25 303 GLU A C 1
ATOM 2397 O O . GLU A 1 303 ? 2.697 12.800 0.464 1.00 94.25 303 GLU A O 1
ATOM 2402 N N . LEU A 1 304 ? 1.056 11.289 0.666 1.00 95.69 304 LEU A N 1
ATOM 2403 C CA . LEU A 1 304 ? 0.975 11.363 2.130 1.00 95.69 304 LEU A CA 1
ATOM 2404 C C . LEU A 1 304 ? 1.913 10.384 2.851 1.00 95.69 304 LEU A C 1
ATOM 2406 O O . LEU A 1 304 ? 2.046 10.493 4.059 1.00 95.69 304 LEU A O 1
ATOM 2410 N N . THR A 1 305 ? 2.480 9.393 2.151 1.00 96.75 305 THR A N 1
ATOM 2411 C CA . THR A 1 305 ? 3.293 8.322 2.765 1.00 96.75 305 THR A CA 1
ATOM 2412 C C . THR A 1 305 ? 4.368 7.763 1.812 1.00 96.75 305 THR A C 1
ATOM 2414 O O . THR A 1 305 ? 4.307 6.591 1.405 1.00 96.75 305 THR A O 1
ATOM 2417 N N . PRO A 1 306 ? 5.317 8.582 1.337 1.00 95.81 306 PRO A N 1
ATOM 2418 C CA . PRO A 1 306 ? 6.331 8.122 0.399 1.00 95.81 306 PRO A CA 1
ATOM 2419 C C . PRO A 1 306 ? 7.435 7.268 1.050 1.00 95.81 306 PRO A C 1
ATOM 2421 O O . PRO A 1 306 ? 8.022 6.425 0.370 1.00 95.81 306 PRO A O 1
ATOM 2424 N N . LEU A 1 307 ? 7.764 7.469 2.332 1.00 94.25 307 LEU A N 1
ATOM 2425 C CA . LEU A 1 307 ? 9.094 7.137 2.863 1.00 94.25 307 LEU A CA 1
ATOM 2426 C C . LEU A 1 307 ? 9.405 5.636 2.896 1.00 94.25 307 LEU A C 1
ATOM 2428 O O . LEU A 1 307 ? 10.520 5.231 2.553 1.00 94.25 307 LEU A O 1
ATOM 2432 N N . THR A 1 308 ? 8.440 4.787 3.243 1.00 94.75 308 THR A N 1
ATOM 2433 C CA . THR A 1 308 ? 8.696 3.342 3.343 1.00 94.75 308 THR A CA 1
ATOM 2434 C C . THR A 1 308 ? 8.909 2.693 1.972 1.00 94.75 308 THR A C 1
ATOM 2436 O O . THR A 1 308 ? 9.807 1.864 1.810 1.00 94.75 308 THR A O 1
ATOM 2439 N N . ALA A 1 309 ? 8.165 3.120 0.943 1.00 95.88 309 ALA A N 1
ATOM 2440 C CA . ALA A 1 309 ? 8.359 2.646 -0.432 1.00 95.88 309 ALA A CA 1
ATOM 2441 C C . ALA A 1 309 ? 9.753 3.020 -0.977 1.00 95.88 309 ALA A C 1
ATOM 2443 O O . ALA A 1 309 ? 10.387 2.229 -1.681 1.00 95.88 309 ALA A O 1
ATOM 2444 N N . LEU A 1 310 ? 10.262 4.192 -0.583 1.00 92.88 310 LEU A N 1
ATOM 2445 C CA . LEU A 1 310 ? 11.608 4.674 -0.903 1.00 92.88 310 LEU A CA 1
ATOM 2446 C C . LEU A 1 310 ? 12.706 3.857 -0.219 1.00 92.88 310 LEU A C 1
ATOM 2448 O O . LEU A 1 310 ? 13.682 3.467 -0.866 1.00 92.88 310 LEU A O 1
ATOM 2452 N N . LYS A 1 311 ? 12.532 3.536 1.069 1.00 94.00 311 LYS A N 1
ATOM 2453 C CA . LYS A 1 311 ? 13.444 2.642 1.792 1.00 94.00 311 LYS A CA 1
ATOM 2454 C C . LYS A 1 311 ? 13.484 1.256 1.143 1.00 94.00 311 LYS A C 1
ATOM 2456 O O . LYS A 1 311 ? 14.574 0.748 0.886 1.00 94.00 311 LYS A O 1
ATOM 2461 N N . VAL A 1 312 ? 12.340 0.662 0.790 1.00 96.19 312 VAL A N 1
ATOM 2462 C CA . VAL A 1 312 ? 12.325 -0.654 0.119 1.00 96.19 312 VAL A CA 1
ATOM 2463 C C . VAL A 1 312 ? 12.929 -0.592 -1.292 1.00 96.19 312 VAL A C 1
ATOM 2465 O O . VAL A 1 312 ? 13.584 -1.550 -1.700 1.00 96.19 312 VAL A O 1
ATOM 2468 N N . ALA A 1 313 ? 12.833 0.530 -2.015 1.00 94.38 313 ALA A N 1
ATOM 2469 C CA . ALA A 1 313 ? 13.567 0.716 -3.274 1.00 94.38 313 ALA A CA 1
ATOM 2470 C C . ALA A 1 313 ? 15.098 0.663 -3.076 1.00 94.38 313 ALA A C 1
ATOM 2472 O O . ALA A 1 313 ? 15.800 0.002 -3.847 1.00 94.38 313 ALA A O 1
ATOM 2473 N N . ALA A 1 314 ? 15.621 1.262 -1.998 1.00 90.50 314 ALA A N 1
ATOM 2474 C CA . ALA A 1 314 ? 17.032 1.126 -1.627 1.00 90.50 314 ALA A CA 1
ATOM 2475 C C . ALA A 1 314 ? 17.413 -0.337 -1.317 1.00 90.50 314 ALA A C 1
ATOM 2477 O O . ALA A 1 314 ? 18.473 -0.807 -1.740 1.00 90.50 314 ALA A O 1
ATOM 2478 N N . LEU A 1 315 ? 16.522 -1.091 -0.662 1.00 96.44 315 LEU A N 1
ATOM 2479 C CA . LEU A 1 315 ? 16.721 -2.523 -0.404 1.00 96.44 315 LEU A CA 1
ATOM 2480 C C . LEU A 1 315 ? 16.616 -3.384 -1.674 1.00 96.44 315 LEU A C 1
ATOM 2482 O O . LEU A 1 315 ? 17.285 -4.409 -1.755 1.00 96.44 315 LEU A O 1
ATOM 2486 N N . CYS A 1 316 ? 15.865 -2.971 -2.701 1.00 97.19 316 CYS A N 1
ATOM 2487 C CA . CYS A 1 316 ? 15.864 -3.637 -4.014 1.00 97.19 316 CYS A CA 1
ATOM 2488 C C . CYS A 1 316 ? 17.228 -3.494 -4.713 1.00 97.19 316 CYS A C 1
ATOM 2490 O O . CYS A 1 316 ? 17.763 -4.468 -5.254 1.00 97.19 316 CYS A O 1
ATOM 2492 N N . LYS A 1 317 ? 17.841 -2.306 -4.630 1.00 92.25 317 LYS A N 1
ATOM 2493 C CA . LYS A 1 317 ? 19.214 -2.074 -5.098 1.00 92.25 317 LYS A CA 1
ATOM 2494 C C . LYS A 1 317 ? 20.227 -2.933 -4.333 1.00 92.25 317 LYS A C 1
ATOM 2496 O O . LYS A 1 317 ? 21.072 -3.565 -4.961 1.00 92.25 317 LYS A O 1
ATOM 2501 N N . GLU A 1 318 ? 20.135 -3.004 -3.003 1.00 94.38 318 GLU A N 1
ATOM 2502 C CA . GLU A 1 318 ? 21.026 -3.847 -2.186 1.00 94.38 318 GLU A CA 1
ATOM 2503 C C . GLU A 1 318 ? 20.792 -5.355 -2.421 1.00 94.38 318 GLU A C 1
ATOM 2505 O O . GLU A 1 318 ? 21.744 -6.144 -2.470 1.00 94.38 318 GLU A O 1
ATOM 2510 N N . ALA A 1 319 ? 19.542 -5.773 -2.646 1.00 97.25 319 ALA A N 1
ATOM 2511 C CA . ALA A 1 319 ? 19.198 -7.126 -3.077 1.00 97.25 319 ALA A CA 1
ATOM 2512 C C . ALA A 1 319 ? 19.865 -7.474 -4.420 1.00 97.25 319 ALA A C 1
ATOM 2514 O O . ALA A 1 319 ? 20.305 -8.612 -4.598 1.00 97.25 319 ALA A O 1
ATOM 2515 N N . GLY A 1 320 ? 20.068 -6.488 -5.296 1.00 96.69 320 GLY A N 1
ATOM 2516 C CA . GLY A 1 320 ? 20.734 -6.652 -6.587 1.00 96.69 320 GLY A CA 1
ATOM 2517 C C . GLY A 1 320 ? 19.758 -6.903 -7.732 1.00 96.69 320 GLY A C 1
ATOM 2518 O O . GLY A 1 320 ? 20.101 -7.610 -8.677 1.00 96.69 320 GLY A O 1
ATOM 2519 N N . PHE A 1 321 ? 18.541 -6.351 -7.653 1.00 97.00 321 PHE A N 1
ATOM 2520 C CA . PHE A 1 321 ? 17.636 -6.329 -8.803 1.00 97.00 321 PHE A CA 1
ATOM 2521 C C . PHE A 1 321 ? 18.305 -5.590 -9.976 1.00 97.00 321 PHE A C 1
ATOM 2523 O O . PHE A 1 321 ? 18.971 -4.573 -9.744 1.00 97.00 321 PHE A O 1
ATOM 2530 N N . PRO A 1 322 ? 18.153 -6.056 -11.230 1.00 95.75 322 PRO A N 1
ATOM 2531 C CA . PRO A 1 322 ? 18.679 -5.335 -12.383 1.00 95.75 322 PRO A CA 1
ATOM 2532 C C . PRO A 1 322 ? 18.093 -3.919 -12.483 1.00 95.75 322 PRO A C 1
ATOM 2534 O O . PRO A 1 322 ? 16.971 -3.657 -12.040 1.00 95.75 322 PRO A O 1
ATOM 2537 N N . LYS A 1 323 ? 18.865 -2.992 -13.064 1.00 91.50 323 LYS A N 1
ATOM 2538 C CA . LYS A 1 323 ? 18.428 -1.603 -13.269 1.00 91.50 323 LYS A CA 1
ATOM 2539 C C . LYS A 1 323 ? 17.090 -1.580 -14.014 1.00 91.50 323 LYS A C 1
ATOM 2541 O O . LYS A 1 323 ? 16.922 -2.342 -14.954 1.00 91.50 323 LYS A O 1
ATOM 2546 N N . GLY A 1 324 ? 16.163 -0.716 -13.597 1.00 92.94 324 GLY A N 1
ATOM 2547 C CA . GLY A 1 324 ? 14.870 -0.524 -14.266 1.00 92.94 324 GLY A CA 1
ATOM 2548 C C . GLY A 1 324 ? 13.820 -1.605 -13.981 1.00 92.94 324 GLY A C 1
ATOM 2549 O O . GLY A 1 324 ? 12.660 -1.421 -14.327 1.00 92.94 324 GLY A O 1
ATOM 2550 N N . VAL A 1 325 ? 14.165 -2.702 -13.296 1.00 98.00 325 VAL A N 1
ATOM 2551 C CA . VAL A 1 325 ? 13.183 -3.740 -12.926 1.00 98.00 325 VAL A CA 1
ATOM 2552 C C . VAL A 1 325 ? 12.199 -3.246 -11.866 1.00 98.00 325 VAL A C 1
ATOM 2554 O O . VAL A 1 325 ? 11.012 -3.567 -11.923 1.00 98.00 325 VAL A O 1
ATOM 2557 N N . VAL A 1 326 ? 12.692 -2.440 -10.924 1.00 97.88 326 VAL A N 1
ATOM 2558 C CA . VAL A 1 326 ? 11.901 -1.755 -9.899 1.00 97.88 326 VAL A CA 1
ATOM 2559 C C . VAL A 1 326 ? 12.134 -0.258 -10.024 1.00 97.88 326 VAL A C 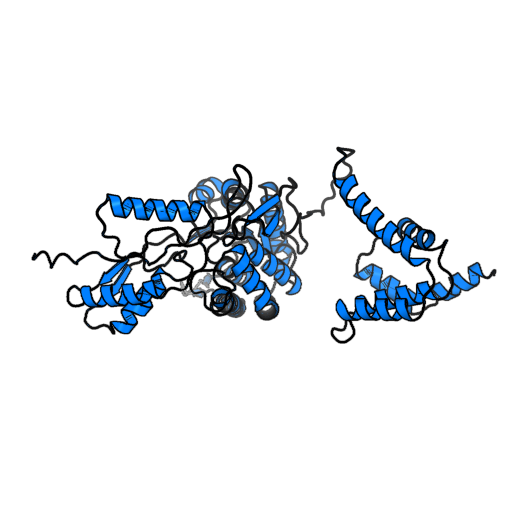1
ATOM 2561 O O . VAL A 1 326 ? 13.245 0.222 -9.792 1.00 97.88 326 VAL A O 1
ATOM 2564 N N . ASN A 1 327 ? 11.067 0.474 -10.327 1.00 97.75 327 ASN A N 1
ATOM 2565 C CA . ASN A 1 327 ? 11.027 1.929 -10.336 1.00 97.75 327 ASN A CA 1
ATOM 2566 C C . ASN A 1 327 ? 9.954 2.375 -9.340 1.00 97.75 327 ASN A C 1
ATOM 2568 O O . ASN A 1 327 ? 8.849 1.827 -9.321 1.00 97.75 327 ASN A O 1
ATOM 2572 N N . VAL A 1 328 ? 10.293 3.342 -8.493 1.00 97.19 328 VAL A N 1
ATOM 2573 C CA . VAL A 1 328 ? 9.398 3.919 -7.489 1.00 97.19 328 VAL A CA 1
ATOM 2574 C C . VAL A 1 328 ? 9.361 5.423 -7.713 1.00 97.19 328 VAL A C 1
ATOM 2576 O O . VAL A 1 328 ? 10.411 6.062 -7.755 1.00 97.19 328 VAL A O 1
ATOM 2579 N N . LEU A 1 329 ? 8.141 5.935 -7.858 1.00 96.06 329 LEU A N 1
ATOM 2580 C CA . LEU A 1 329 ? 7.724 7.314 -8.094 1.00 96.06 329 LEU A CA 1
ATOM 2581 C C . LEU A 1 329 ? 6.893 7.803 -6.890 1.00 96.06 329 LEU A C 1
ATOM 2583 O O . LEU A 1 329 ? 6.181 7.028 -6.254 1.00 96.06 329 LEU A O 1
ATOM 2587 N N . SER A 1 330 ? 6.962 9.089 -6.568 1.00 92.62 330 SER A N 1
ATOM 2588 C CA . SER A 1 330 ? 6.176 9.750 -5.515 1.00 92.62 330 SER A CA 1
ATOM 2589 C C . SER A 1 330 ? 5.818 11.147 -6.004 1.00 92.62 330 SER A C 1
ATOM 2591 O O . SER A 1 330 ? 6.541 11.728 -6.801 1.00 92.62 330 SER A O 1
ATOM 2593 N N . GLY A 1 331 ? 4.677 11.671 -5.576 1.00 91.81 331 GLY A N 1
ATOM 2594 C CA . GLY A 1 331 ? 4.089 12.888 -6.135 1.00 91.81 331 GLY A CA 1
ATOM 2595 C C . GLY A 1 331 ? 2.573 12.761 -6.188 1.00 91.81 331 GLY A C 1
ATOM 2596 O O . GLY A 1 331 ? 2.012 11.769 -5.716 1.00 91.81 331 GLY A O 1
ATOM 2597 N N . PHE A 1 332 ? 1.886 13.749 -6.750 1.00 95.62 332 PHE A N 1
ATOM 2598 C CA . PHE A 1 332 ? 0.434 13.844 -6.605 1.00 95.62 332 PHE A CA 1
ATOM 2599 C C . PHE A 1 332 ? -0.354 12.917 -7.540 1.00 95.62 332 PHE A C 1
ATOM 2601 O O . PHE A 1 332 ? 0.023 12.667 -8.689 1.00 95.62 332 PHE A O 1
ATOM 2608 N N . GLY A 1 333 ? -1.497 12.423 -7.055 1.00 94.88 333 GLY A N 1
ATOM 2609 C CA . GLY A 1 333 ? -2.431 11.598 -7.830 1.00 94.88 333 GLY A CA 1
ATOM 2610 C C . GLY A 1 333 ? -2.809 12.179 -9.208 1.00 94.88 333 GLY A C 1
ATOM 2611 O O . GLY A 1 333 ? -2.723 11.439 -10.187 1.00 94.88 333 GLY A O 1
ATOM 2612 N N . PRO A 1 334 ? -3.166 13.475 -9.329 1.00 95.31 334 PRO A N 1
ATOM 2613 C CA . PRO A 1 334 ? -3.505 14.108 -10.610 1.00 95.31 334 PRO A CA 1
ATOM 2614 C C . PRO A 1 334 ? -2.345 14.301 -11.600 1.00 95.31 334 PRO A C 1
ATOM 2616 O O . PRO A 1 334 ? -2.616 14.664 -12.739 1.00 95.31 334 PRO A O 1
ATOM 2619 N N . VAL A 1 335 ? -1.087 14.088 -11.188 1.00 96.56 335 VAL A N 1
ATOM 2620 C CA . VAL A 1 335 ? 0.104 14.227 -12.049 1.00 96.56 335 VAL A CA 1
ATOM 2621 C C . VAL A 1 335 ? 0.691 12.839 -12.314 1.00 96.56 335 VAL A C 1
ATOM 2623 O O . VAL A 1 335 ? 0.215 12.150 -13.214 1.00 96.56 335 VAL A O 1
ATOM 2626 N N . ALA A 1 336 ? 1.628 12.358 -11.487 1.00 96.00 336 ALA A N 1
ATOM 2627 C CA . ALA A 1 336 ? 2.260 11.046 -11.657 1.00 96.00 336 ALA A CA 1
ATOM 2628 C C . ALA A 1 336 ? 1.248 9.885 -11.719 1.00 96.00 336 ALA A C 1
ATOM 2630 O O . ALA A 1 336 ? 1.413 8.950 -12.500 1.00 96.00 336 ALA A O 1
ATOM 2631 N N . GLY A 1 337 ? 0.172 9.940 -10.923 1.00 96.94 337 GLY A N 1
ATOM 2632 C CA . GLY A 1 337 ? -0.870 8.906 -10.943 1.00 96.94 337 GLY A CA 1
ATOM 2633 C C . GLY A 1 337 ? -1.695 8.894 -12.237 1.00 96.94 337 GLY A C 1
ATOM 2634 O O . GLY A 1 337 ? -1.992 7.821 -12.765 1.00 96.94 337 GLY A O 1
ATOM 2635 N N . ALA A 1 338 ? -2.035 10.070 -12.770 1.00 96.81 338 ALA A N 1
ATOM 2636 C CA . ALA A 1 338 ? -2.775 10.216 -14.022 1.00 96.81 338 ALA A CA 1
ATOM 2637 C C . ALA A 1 338 ? -1.918 9.838 -15.241 1.00 96.81 338 ALA A C 1
ATOM 2639 O O . ALA A 1 338 ? -2.407 9.133 -16.129 1.00 96.81 338 ALA A O 1
ATOM 2640 N N . ALA A 1 339 ? -0.638 10.225 -15.235 1.00 98.12 339 ALA A N 1
ATOM 2641 C CA . ALA A 1 339 ? 0.348 9.816 -16.228 1.00 98.12 339 ALA A CA 1
ATOM 2642 C C . ALA A 1 339 ? 0.489 8.283 -16.263 1.00 98.12 339 ALA A C 1
ATOM 2644 O O . ALA A 1 339 ? 0.198 7.682 -17.289 1.00 98.12 339 ALA A O 1
ATOM 2645 N N . ILE A 1 340 ? 0.778 7.613 -15.136 1.00 98.31 340 ILE A N 1
ATOM 2646 C CA . ILE A 1 340 ? 0.882 6.134 -15.074 1.00 98.31 340 ILE A CA 1
ATOM 2647 C C . ILE A 1 340 ? -0.403 5.434 -15.550 1.00 98.31 340 ILE A C 1
ATOM 2649 O O . ILE A 1 340 ? -0.341 4.393 -16.205 1.00 98.31 340 ILE A O 1
ATOM 2653 N N . ALA A 1 341 ? -1.580 5.985 -15.247 1.00 97.88 341 ALA A N 1
ATOM 2654 C CA . ALA A 1 341 ? -2.842 5.406 -15.703 1.00 97.88 341 ALA A CA 1
ATOM 2655 C C . ALA A 1 341 ? -3.051 5.529 -17.226 1.00 97.88 341 ALA A C 1
ATOM 2657 O O . ALA A 1 341 ? -3.608 4.618 -17.850 1.00 97.88 341 ALA A O 1
ATOM 2658 N N . SER A 1 342 ? -2.571 6.619 -17.824 1.00 97.94 342 SER A N 1
ATOM 2659 C CA . SER A 1 342 ? -2.800 6.971 -19.233 1.00 97.94 342 SER A CA 1
ATOM 2660 C C . SER A 1 342 ? -1.644 6.572 -20.160 1.00 97.94 342 SER A C 1
ATOM 2662 O O . SER A 1 342 ? -1.859 6.419 -21.357 1.00 97.94 342 SER A O 1
ATOM 2664 N N . HIS A 1 343 ? -0.438 6.346 -19.629 1.00 98.56 343 HIS A N 1
ATOM 2665 C CA . HIS A 1 343 ? 0.782 6.108 -20.405 1.00 98.56 343 HIS A CA 1
ATOM 2666 C C . HIS A 1 343 ? 0.645 4.903 -21.352 1.00 98.56 343 HIS A C 1
ATOM 2668 O O . HIS A 1 343 ? 0.127 3.850 -20.967 1.00 98.56 343 HIS A O 1
ATOM 2674 N N . MET A 1 344 ? 1.107 5.054 -22.596 1.00 98.44 344 MET A N 1
ATOM 2675 C CA . MET A 1 344 ? 0.889 4.067 -23.665 1.00 98.44 344 MET A CA 1
ATOM 2676 C C . MET A 1 344 ? 1.800 2.837 -23.554 1.00 98.44 344 MET A C 1
ATOM 2678 O O . MET A 1 344 ? 1.381 1.744 -23.925 1.00 98.44 344 MET A O 1
ATOM 2682 N N . GLY A 1 345 ? 3.009 2.995 -23.007 1.00 98.19 345 GLY A N 1
ATOM 2683 C CA . GLY A 1 345 ? 3.980 1.913 -22.771 1.00 98.19 345 GLY A CA 1
ATOM 2684 C C . GLY A 1 345 ? 3.812 1.162 -21.442 1.00 98.19 345 GLY A C 1
ATOM 26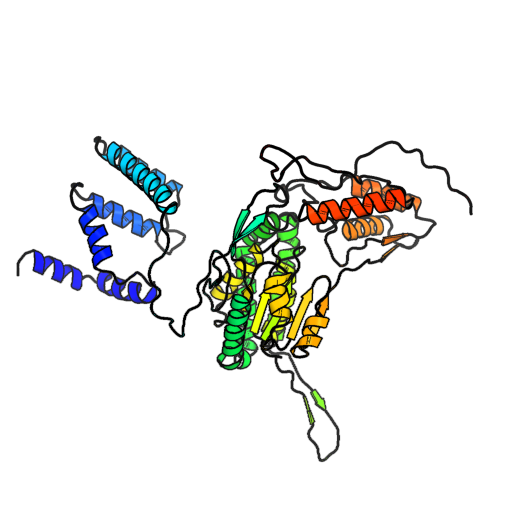85 O O . GLY A 1 345 ? 4.791 0.672 -20.899 1.00 98.19 345 GLY A O 1
ATOM 2686 N N . ILE A 1 346 ? 2.610 1.146 -20.855 1.00 98.75 346 ILE A N 1
ATOM 2687 C CA . ILE A 1 346 ? 2.306 0.343 -19.658 1.00 98.75 346 ILE A CA 1
ATOM 2688 C C . ILE A 1 346 ? 1.252 -0.701 -20.033 1.00 98.75 346 ILE A C 1
ATOM 2690 O O . ILE A 1 346 ? 0.111 -0.346 -20.328 1.00 98.75 346 ILE A O 1
ATOM 2694 N N . ASP A 1 347 ? 1.617 -1.980 -19.992 1.00 98.50 347 ASP A N 1
ATOM 2695 C CA . ASP A 1 347 ? 0.805 -3.100 -20.500 1.00 98.50 347 ASP A CA 1
ATOM 2696 C C . ASP A 1 347 ? -0.294 -3.531 -19.516 1.00 98.50 347 ASP A C 1
ATOM 2698 O O . ASP A 1 347 ? -1.401 -3.944 -19.886 1.00 98.50 347 ASP A O 1
ATOM 2702 N N . LYS A 1 348 ? -0.004 -3.393 -18.219 1.00 98.50 348 LYS A N 1
ATOM 2703 C CA . LYS A 1 348 ? -0.931 -3.670 -17.119 1.00 98.50 348 LYS A CA 1
ATOM 2704 C C . LYS A 1 348 ? -0.844 -2.579 -16.059 1.00 98.50 348 LYS A C 1
ATOM 2706 O O . LYS A 1 348 ? 0.242 -2.129 -15.720 1.00 98.50 348 LYS A O 1
ATOM 2711 N N . ILE A 1 349 ? -1.976 -2.232 -15.446 1.00 98.31 349 ILE A N 1
ATOM 2712 C CA . ILE A 1 349 ? -2.018 -1.410 -14.234 1.00 98.31 349 ILE A CA 1
ATOM 2713 C C . ILE A 1 349 ? -2.701 -2.121 -13.052 1.00 98.31 349 ILE A C 1
ATOM 2715 O O . ILE A 1 349 ? -3.623 -2.929 -13.220 1.00 98.31 349 ILE A O 1
ATOM 2719 N N . SER A 1 350 ? -2.226 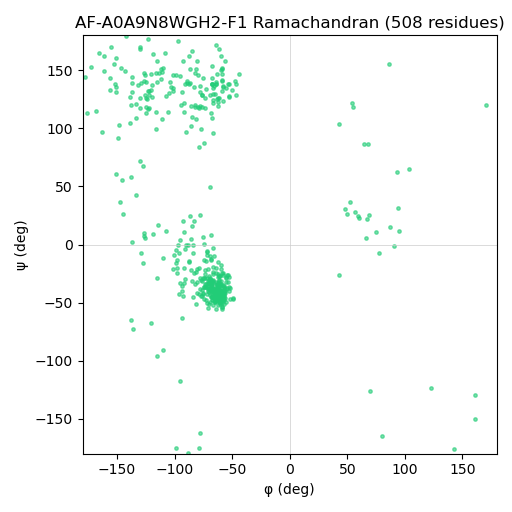-1.835 -11.837 1.00 97.75 350 SER A N 1
ATOM 2720 C CA . SER A 1 350 ? -2.826 -2.244 -10.564 1.00 97.75 350 SER A CA 1
ATOM 2721 C C . SER A 1 350 ? -2.967 -1.040 -9.634 1.00 97.75 350 SER A C 1
ATOM 2723 O O . SER A 1 350 ? -1.978 -0.442 -9.214 1.00 97.75 350 SER A O 1
ATOM 2725 N N . PHE A 1 351 ? -4.199 -0.695 -9.280 1.00 95.81 351 PHE A N 1
ATOM 2726 C CA . PHE A 1 351 ? -4.522 0.505 -8.510 1.00 95.81 351 PHE A CA 1
ATOM 2727 C C . PHE A 1 351 ? -5.348 0.142 -7.281 1.00 95.81 351 PHE A C 1
ATOM 2729 O O . PHE A 1 351 ? -6.229 -0.715 -7.353 1.00 95.81 351 PHE A O 1
ATOM 2736 N N . THR A 1 352 ? -5.075 0.808 -6.162 1.00 88.62 352 THR A N 1
ATOM 2737 C CA . THR A 1 352 ? -5.905 0.709 -4.958 1.00 88.62 352 THR A CA 1
ATOM 2738 C C . THR A 1 352 ? -6.346 2.112 -4.532 1.00 88.62 352 THR A C 1
ATOM 2740 O O . THR A 1 352 ? -5.500 2.962 -4.265 1.00 88.62 352 THR A O 1
ATOM 2743 N N . GLY A 1 353 ? -7.657 2.391 -4.518 1.00 80.44 353 GLY A N 1
ATOM 2744 C CA . GLY A 1 353 ? -8.173 3.754 -4.309 1.00 80.44 353 GLY A CA 1
ATOM 2745 C C . GLY A 1 353 ? -9.622 3.986 -4.767 1.00 80.44 353 GLY A C 1
ATOM 2746 O O . GLY A 1 353 ? -10.522 3.253 -4.374 1.00 80.44 353 GLY A O 1
ATOM 2747 N N . LYS A 1 354 ? -9.864 5.048 -5.560 1.00 69.50 354 LYS A N 1
ATOM 2748 C CA . LYS A 1 354 ? -11.204 5.444 -6.061 1.00 69.50 354 LYS A CA 1
ATOM 2749 C C . LYS A 1 354 ? -11.573 4.898 -7.452 1.00 69.50 354 LYS A C 1
ATOM 2751 O O . LYS A 1 354 ? -12.551 4.173 -7.554 1.00 69.50 354 LYS A O 1
ATOM 2756 N N . SER A 1 355 ? -10.851 5.256 -8.521 1.00 77.94 355 SER A N 1
ATOM 2757 C CA . SER A 1 355 ? -10.954 4.627 -9.856 1.00 77.94 355 SER A CA 1
ATOM 2758 C C . SER A 1 355 ? -9.869 5.151 -10.803 1.00 77.94 355 SER A C 1
ATOM 2760 O O . SER A 1 355 ? -9.444 6.296 -10.668 1.00 77.94 355 SER A O 1
ATOM 2762 N N . ILE A 1 356 ? -9.484 4.332 -11.787 1.00 89.19 356 ILE A N 1
ATOM 2763 C CA . ILE A 1 356 ? -8.652 4.702 -12.952 1.00 89.19 356 ILE A CA 1
ATOM 2764 C C . ILE A 1 356 ? -9.159 4.095 -14.276 1.00 89.19 356 ILE A C 1
ATOM 2766 O O . ILE A 1 356 ? -8.521 4.260 -15.310 1.00 89.19 356 ILE A O 1
ATOM 2770 N N . LEU A 1 357 ? -10.284 3.363 -14.271 1.00 91.44 357 LEU A N 1
ATOM 2771 C CA . LEU A 1 357 ? -10.664 2.473 -15.383 1.00 91.44 357 LEU A CA 1
ATOM 2772 C C . LEU A 1 357 ? -10.800 3.205 -16.731 1.00 91.44 357 LEU A C 1
ATOM 2774 O O . LEU A 1 357 ? -10.377 2.684 -17.761 1.00 91.44 357 LEU A O 1
ATOM 2778 N N . LYS A 1 358 ? -11.322 4.439 -16.712 1.00 94.25 358 LYS A N 1
ATOM 2779 C CA . LYS A 1 358 ? -11.448 5.278 -17.911 1.00 94.25 358 LYS A CA 1
ATOM 2780 C C . LYS A 1 358 ? -10.093 5.645 -18.535 1.00 94.25 358 LYS A C 1
ATOM 2782 O O . LYS A 1 358 ? -10.000 5.663 -19.751 1.00 94.25 358 LYS A O 1
ATOM 2787 N N . ALA A 1 359 ? -9.037 5.850 -17.746 1.00 94.69 359 ALA A N 1
ATOM 2788 C CA . ALA A 1 359 ? -7.715 6.185 -18.284 1.00 94.69 359 ALA A CA 1
ATOM 2789 C C . ALA A 1 359 ? -7.078 5.020 -19.067 1.00 94.69 359 ALA A C 1
ATOM 2791 O O . ALA A 1 359 ? -6.388 5.257 -20.052 1.00 94.69 359 ALA A O 1
ATOM 2792 N N . SER A 1 360 ? -7.359 3.762 -18.694 1.00 94.56 360 SER A N 1
ATOM 2793 C CA . SER A 1 360 ? -7.013 2.598 -19.531 1.00 94.56 360 SER A CA 1
ATOM 2794 C C . SER A 1 360 ? -7.841 2.575 -20.824 1.00 94.56 360 SER A C 1
ATOM 2796 O O . SER A 1 360 ? -7.279 2.452 -21.913 1.00 94.56 360 SER A O 1
ATOM 2798 N N . ALA A 1 361 ? -9.162 2.763 -20.709 1.00 96.25 361 ALA A N 1
ATOM 2799 C CA . ALA A 1 361 ? -10.085 2.743 -21.846 1.00 96.25 361 ALA A CA 1
ATOM 2800 C C . ALA A 1 361 ? -9.797 3.838 -22.894 1.00 96.25 361 ALA A C 1
ATOM 2802 O O . ALA A 1 361 ? -9.948 3.593 -24.087 1.00 96.25 361 ALA A O 1
ATOM 2803 N N . ASP A 1 362 ? -9.360 5.018 -22.447 1.00 97.38 362 ASP A N 1
ATOM 2804 C CA . ASP A 1 362 ? -9.041 6.174 -23.293 1.00 97.38 362 ASP A CA 1
ATOM 2805 C C . ASP A 1 362 ? -7.612 6.137 -23.884 1.00 97.38 362 ASP A C 1
ATOM 2807 O O . ASP A 1 362 ? -7.278 7.005 -24.687 1.00 97.38 362 ASP A O 1
ATOM 2811 N N . SER A 1 363 ? -6.761 5.179 -23.483 1.00 97.56 363 SER A N 1
ATOM 2812 C CA . SER A 1 363 ? -5.351 5.091 -23.909 1.00 97.56 363 SER A CA 1
ATOM 2813 C C . SER A 1 363 ? -5.052 3.842 -24.748 1.00 97.56 363 SER A C 1
ATOM 2815 O O . SER A 1 363 ? -5.258 3.834 -25.959 1.00 97.56 363 SER A O 1
ATOM 2817 N N . ASN A 1 364 ? -4.553 2.778 -24.118 1.00 97.88 364 ASN A N 1
ATOM 2818 C CA . ASN A 1 364 ? -4.038 1.567 -24.766 1.00 97.88 364 ASN A CA 1
ATOM 2819 C C . ASN A 1 364 ? -4.807 0.287 -24.385 1.00 97.88 364 ASN A C 1
ATOM 2821 O O . ASN A 1 364 ? -4.345 -0.808 -24.696 1.00 97.88 364 ASN A O 1
ATOM 2825 N N . LEU A 1 365 ? -5.946 0.403 -23.688 1.00 97.75 365 LEU A N 1
ATOM 2826 C CA . LEU A 1 365 ? -6.739 -0.724 -23.172 1.00 97.75 365 LEU A CA 1
ATOM 2827 C C . LEU A 1 365 ? -5.976 -1.643 -22.185 1.00 97.75 365 LEU A C 1
ATOM 2829 O O . LEU A 1 365 ? -6.371 -2.793 -21.987 1.00 97.75 365 LEU A O 1
ATOM 2833 N N . LYS A 1 366 ? -4.908 -1.141 -21.538 1.00 97.75 366 LYS A N 1
ATOM 2834 C CA . LYS A 1 366 ? -4.085 -1.873 -20.552 1.00 97.75 366 LYS A CA 1
ATOM 2835 C C . LYS A 1 366 ? -4.917 -2.617 -19.506 1.00 97.75 366 LYS A C 1
ATOM 2837 O O . LYS A 1 366 ? -5.864 -2.064 -18.936 1.00 97.75 366 LYS A O 1
ATOM 2842 N N . ASN A 1 367 ? -4.516 -3.843 -19.173 1.00 97.06 367 ASN A N 1
ATOM 2843 C CA . ASN A 1 367 ? -5.252 -4.684 -18.225 1.00 97.06 367 ASN A CA 1
ATOM 2844 C C . ASN A 1 367 ? -5.306 -4.043 -16.828 1.00 97.06 367 ASN A C 1
ATOM 2846 O O . ASN A 1 367 ? -4.272 -3.801 -16.206 1.00 97.06 367 ASN A O 1
ATOM 2850 N N . VAL A 1 368 ? -6.507 -3.816 -16.293 1.00 97.44 368 VAL A N 1
ATOM 2851 C CA . VAL A 1 368 ? -6.713 -3.129 -15.006 1.00 97.44 368 VAL A CA 1
ATOM 2852 C C . VAL A 1 368 ? -7.047 -4.131 -13.898 1.00 97.44 368 VAL A C 1
ATOM 2854 O O . VAL A 1 368 ? -7.877 -5.013 -14.082 1.00 97.44 368 VAL A O 1
ATOM 2857 N N . SER A 1 369 ? -6.435 -3.980 -12.721 1.00 97.12 369 SER A N 1
ATOM 2858 C CA . SER A 1 369 ? -6.933 -4.566 -11.464 1.00 97.12 369 SER A CA 1
ATOM 2859 C C . SER A 1 369 ? -7.157 -3.463 -10.429 1.00 97.12 369 SER A C 1
ATOM 2861 O O . SER A 1 369 ? -6.285 -2.608 -10.251 1.00 97.12 369 SER A O 1
ATOM 2863 N N . LEU A 1 370 ? -8.322 -3.478 -9.776 1.00 96.31 370 LEU A N 1
ATOM 2864 C CA . LEU A 1 370 ? -8.787 -2.440 -8.855 1.00 96.31 370 LEU A CA 1
ATOM 2865 C C . LEU A 1 370 ? -9.120 -3.045 -7.491 1.00 96.31 370 LEU A C 1
ATOM 2867 O O . LEU A 1 370 ? -9.991 -3.902 -7.417 1.00 96.31 370 LEU A O 1
ATOM 2871 N N . GLU A 1 371 ? -8.509 -2.519 -6.433 1.00 95.00 371 GLU A N 1
ATOM 2872 C CA . GLU A 1 371 ? -9.010 -2.675 -5.061 1.00 95.00 371 GLU A CA 1
ATOM 2873 C C . GLU A 1 371 ? -9.586 -1.335 -4.596 1.00 95.00 371 GLU A C 1
ATOM 2875 O O . GLU A 1 371 ? -8.940 -0.290 -4.723 1.00 95.00 371 GLU A O 1
ATOM 2880 N N . LEU A 1 372 ? -10.820 -1.332 -4.099 1.00 93.69 372 LEU A N 1
ATOM 2881 C CA . LEU A 1 372 ? -11.582 -0.109 -3.820 1.00 93.69 372 LEU A CA 1
ATOM 2882 C C . LEU A 1 372 ? -12.026 -0.056 -2.346 1.00 93.69 372 LEU A C 1
ATOM 2884 O O . LEU A 1 372 ? -11.759 -0.964 -1.563 1.00 93.69 372 LEU A O 1
ATOM 2888 N N . GLY A 1 373 ? -12.680 1.034 -1.941 1.00 90.81 373 GLY A N 1
ATOM 2889 C CA . GLY A 1 373 ? -13.232 1.157 -0.587 1.00 90.81 373 GLY A CA 1
ATOM 2890 C C . GLY A 1 373 ? -14.469 0.277 -0.373 1.00 90.81 373 GLY A C 1
ATOM 2891 O O . GLY A 1 373 ? -15.379 0.286 -1.202 1.00 90.81 373 GLY A O 1
ATOM 2892 N N . GLY A 1 374 ? -14.522 -0.443 0.750 1.00 92.88 374 GLY A N 1
ATOM 2893 C CA . GLY A 1 374 ? -15.677 -1.234 1.170 1.00 92.88 374 GLY A CA 1
ATOM 2894 C C . GLY A 1 374 ? -16.591 -0.526 2.179 1.00 92.88 374 GLY A C 1
ATOM 2895 O O . GLY A 1 374 ? -16.301 0.554 2.693 1.00 92.88 374 GLY A O 1
ATOM 2896 N N . LYS A 1 375 ? -17.711 -1.186 2.494 1.00 95.88 375 LYS A N 1
ATOM 2897 C CA . LYS A 1 375 ? -18.589 -0.878 3.638 1.00 95.88 375 LYS A CA 1
ATOM 2898 C C . LYS A 1 375 ? -19.023 -2.197 4.292 1.00 95.88 375 LYS A C 1
ATOM 2900 O O . LYS A 1 375 ? -20.208 -2.548 4.304 1.00 95.88 375 LYS A O 1
ATOM 2905 N N . SER A 1 376 ? -18.030 -2.977 4.716 1.00 97.00 376 SER A N 1
ATOM 2906 C CA . SER A 1 376 ? -18.174 -4.380 5.119 1.00 97.00 376 SER A CA 1
ATOM 2907 C C . SER A 1 376 ? -19.172 -4.562 6.268 1.00 97.00 376 SER A C 1
ATOM 2909 O O . SER A 1 376 ? -19.136 -3.776 7.219 1.00 97.00 376 SER A O 1
ATOM 2911 N N . PRO A 1 377 ? -20.054 -5.575 6.202 1.00 97.31 377 PRO A N 1
ATOM 2912 C CA . PRO A 1 377 ? -20.847 -5.999 7.342 1.00 97.31 377 PRO A CA 1
ATOM 2913 C C . PRO A 1 377 ? -20.042 -6.951 8.241 1.00 97.31 377 PRO A C 1
ATOM 2915 O O . PRO A 1 377 ? -19.428 -7.895 7.748 1.00 97.31 377 PRO A O 1
ATOM 2918 N N . SER A 1 378 ? -20.114 -6.739 9.550 1.00 97.12 378 SER A N 1
ATOM 2919 C CA . SER A 1 378 ? -19.870 -7.768 10.567 1.00 97.12 378 SER A CA 1
ATOM 2920 C C . SER A 1 378 ? -21.238 -8.233 11.064 1.00 97.12 378 SER A C 1
ATOM 2922 O O . SER A 1 378 ? -22.101 -7.387 11.286 1.00 97.12 378 SER A O 1
ATOM 2924 N N . ILE A 1 379 ? -21.473 -9.539 11.204 1.00 98.38 379 ILE A N 1
ATOM 2925 C CA . ILE A 1 379 ? -22.785 -10.089 11.592 1.00 98.38 379 ILE A CA 1
ATOM 2926 C C . ILE A 1 379 ? -22.600 -10.993 12.811 1.00 98.38 379 ILE A C 1
ATOM 2928 O O . ILE A 1 379 ? -21.734 -11.867 12.795 1.00 98.38 379 ILE A O 1
ATOM 2932 N N . VAL A 1 380 ? -23.395 -10.758 13.855 1.00 98.50 380 VAL A N 1
ATOM 2933 C CA . VAL A 1 380 ? -23.309 -11.417 15.163 1.00 98.50 380 VAL A CA 1
ATOM 2934 C C . VAL A 1 380 ? -24.666 -12.032 15.500 1.00 98.50 380 VAL A C 1
ATOM 2936 O O . VAL A 1 380 ? -25.640 -11.309 15.697 1.00 98.50 380 VAL A O 1
ATOM 2939 N N . PHE A 1 381 ? -24.720 -13.361 15.548 1.00 98.69 381 PHE A N 1
ATOM 2940 C CA . PHE A 1 381 ? -25.901 -14.137 15.937 1.00 98.69 381 PHE A CA 1
ATOM 2941 C C . PHE A 1 381 ? -25.879 -14.464 17.438 1.00 98.69 381 PHE A C 1
ATOM 2943 O O . PHE A 1 381 ? -24.814 -14.473 18.067 1.00 98.69 381 PHE A O 1
ATOM 2950 N N . ALA A 1 382 ? -27.047 -14.750 18.009 1.00 98.56 382 ALA A N 1
ATOM 2951 C CA . ALA A 1 382 ? -27.237 -15.030 19.433 1.00 98.56 382 ALA A CA 1
ATOM 2952 C C . ALA A 1 382 ? -26.603 -16.355 19.908 1.00 98.56 382 ALA A C 1
ATOM 2954 O O . ALA A 1 382 ? -26.476 -16.576 21.110 1.00 98.56 382 ALA A O 1
ATOM 2955 N N . ASP A 1 383 ? -26.181 -17.228 18.987 1.00 98.19 383 ASP A N 1
ATOM 2956 C CA . ASP A 1 383 ? -25.438 -18.465 19.268 1.00 98.19 383 ASP A CA 1
ATOM 2957 C C . ASP A 1 383 ? -23.904 -18.287 19.273 1.00 98.19 383 ASP A C 1
ATOM 2959 O O . ASP A 1 383 ? -23.164 -19.244 19.517 1.00 98.19 383 ASP A O 1
ATOM 2963 N N . SER A 1 384 ? -23.411 -17.070 19.019 1.00 98.12 384 SER A N 1
ATOM 2964 C CA . SER A 1 384 ? -21.979 -16.761 19.014 1.00 98.12 384 SER A CA 1
ATOM 2965 C C . SER A 1 384 ? -21.394 -16.553 20.419 1.00 98.12 384 SER A C 1
ATOM 2967 O O . SER A 1 384 ? -22.086 -16.194 21.371 1.00 98.12 384 SER A O 1
ATOM 2969 N N . ASP A 1 385 ? -20.074 -16.729 20.552 1.00 98.44 385 ASP A N 1
ATOM 2970 C CA . ASP A 1 385 ? -19.331 -16.245 21.720 1.00 98.44 385 ASP A CA 1
ATOM 2971 C C . ASP A 1 385 ? -19.358 -14.708 21.708 1.00 98.44 385 ASP A C 1
ATOM 2973 O O . ASP A 1 385 ? -18.569 -14.065 21.012 1.00 98.44 385 ASP A O 1
ATOM 2977 N N . LEU A 1 386 ? -20.304 -14.130 22.454 1.00 98.06 386 LEU A N 1
ATOM 2978 C CA . LEU A 1 386 ? -20.558 -12.689 22.514 1.00 98.06 386 LEU A CA 1
ATOM 2979 C C . LEU A 1 386 ? -19.310 -11.892 22.923 1.00 98.06 386 LEU A C 1
ATOM 2981 O O . LEU A 1 386 ? -19.010 -10.839 22.357 1.00 98.06 386 LEU A O 1
ATOM 2985 N N . ASP A 1 387 ? -18.541 -12.424 23.870 1.00 97.88 387 ASP A N 1
ATOM 2986 C CA . ASP A 1 387 ? -17.326 -11.803 24.378 1.00 97.88 387 ASP A CA 1
ATOM 2987 C C . ASP A 1 387 ? -16.210 -11.780 23.324 1.00 97.88 387 ASP A C 1
ATOM 2989 O O . ASP A 1 387 ? -15.412 -10.840 23.306 1.00 97.88 387 ASP A O 1
ATOM 2993 N N . GLN A 1 388 ? -16.131 -12.779 22.443 1.00 98.19 388 GLN A N 1
ATOM 2994 C CA . GLN A 1 388 ? -15.254 -12.745 21.270 1.00 98.19 388 GLN A CA 1
ATOM 2995 C C . GLN A 1 388 ? -15.833 -11.856 20.167 1.00 98.19 388 GLN A C 1
ATOM 2997 O O . GLN A 1 388 ? -15.098 -11.050 19.597 1.00 98.19 388 GLN A O 1
ATOM 3002 N N . ALA A 1 389 ? -17.133 -11.951 19.880 1.00 98.25 389 ALA A N 1
ATOM 3003 C CA . ALA A 1 389 ? -17.795 -11.186 18.826 1.00 98.25 389 ALA A CA 1
ATOM 3004 C C . ALA A 1 389 ? -17.613 -9.673 19.019 1.00 98.25 389 ALA A C 1
ATOM 3006 O O . ALA A 1 389 ? -17.239 -8.977 18.074 1.00 98.25 389 ALA A O 1
ATOM 3007 N N . VAL A 1 390 ? -17.769 -9.176 20.251 1.00 97.94 390 VAL A N 1
ATOM 3008 C CA . VAL A 1 390 ? -17.493 -7.775 20.603 1.00 97.94 390 VAL A CA 1
ATOM 3009 C C . VAL A 1 390 ? -16.025 -7.413 20.345 1.00 97.94 390 VAL A C 1
ATOM 3011 O O . VAL A 1 390 ? -15.751 -6.407 19.690 1.00 97.94 390 VAL A O 1
ATOM 3014 N N . LYS A 1 391 ? -15.070 -8.240 20.795 1.00 96.56 391 LYS A N 1
ATOM 3015 C CA . LYS A 1 391 ? -13.622 -7.995 20.625 1.00 96.56 391 LYS A CA 1
ATOM 3016 C C . LYS A 1 391 ? -13.211 -7.946 19.148 1.00 96.56 391 LYS A C 1
ATOM 3018 O O . LYS A 1 391 ? -12.459 -7.052 18.748 1.00 96.56 391 LYS A O 1
ATOM 3023 N N . TRP A 1 392 ? -13.723 -8.865 18.328 1.00 97.31 392 TRP A N 1
ATOM 3024 C CA . TRP A 1 392 ? -13.441 -8.919 16.890 1.00 97.31 392 TRP A CA 1
ATOM 3025 C C . TRP A 1 392 ? -14.161 -7.821 16.103 1.00 97.31 392 TRP A C 1
ATOM 3027 O O . TRP A 1 392 ? -13.560 -7.249 15.197 1.00 97.31 392 TRP A O 1
ATOM 3037 N N . ALA A 1 393 ? -15.391 -7.451 16.470 1.00 96.69 393 ALA A N 1
ATOM 3038 C CA . ALA A 1 393 ? -16.085 -6.309 15.874 1.00 96.69 393 ALA A CA 1
ATOM 3039 C C . ALA A 1 393 ? -15.384 -4.979 16.200 1.00 96.69 393 ALA A C 1
ATOM 3041 O O . ALA A 1 393 ? -15.185 -4.158 15.305 1.00 96.69 393 ALA A O 1
ATOM 3042 N N . HIS A 1 394 ? -14.954 -4.793 17.453 1.00 93.88 394 HIS A N 1
ATOM 3043 C CA . HIS A 1 394 ? -14.177 -3.633 17.891 1.00 93.88 394 HIS A CA 1
ATOM 3044 C C . HIS A 1 394 ? -12.869 -3.522 17.096 1.00 93.88 394 HIS A C 1
ATOM 3046 O O . HIS A 1 394 ? -12.609 -2.499 16.462 1.00 93.88 394 HIS A O 1
ATOM 3052 N N . MET A 1 395 ? -12.067 -4.594 17.060 1.00 93.81 395 MET A N 1
ATOM 3053 C CA . MET A 1 395 ? -10.844 -4.631 16.249 1.00 93.81 395 MET A CA 1
ATOM 3054 C C . MET A 1 395 ? -11.150 -4.341 14.772 1.00 93.81 395 MET A C 1
ATOM 3056 O O . MET A 1 395 ? -10.491 -3.507 14.159 1.00 93.81 395 MET A O 1
ATOM 3060 N N . GLY A 1 396 ? -12.186 -4.974 14.218 1.00 93.56 396 GLY A N 1
ATOM 3061 C CA . GLY A 1 396 ? -12.570 -4.860 12.813 1.00 93.56 396 GLY A CA 1
ATOM 3062 C C . GLY A 1 396 ? -12.985 -3.459 12.356 1.00 93.56 396 GLY A C 1
ATOM 3063 O O . GLY A 1 396 ? -13.026 -3.233 11.147 1.00 93.56 396 GLY A O 1
ATOM 3064 N N . VAL A 1 397 ? -13.275 -2.521 13.268 1.00 92.50 397 VAL A N 1
ATOM 3065 C CA . VAL A 1 397 ? -13.596 -1.122 12.926 1.00 92.50 397 VAL A CA 1
ATOM 3066 C C . VAL A 1 397 ? -12.572 -0.096 13.432 1.00 92.50 397 VAL A C 1
ATOM 3068 O O . VAL A 1 397 ? -12.395 0.922 12.768 1.00 92.50 397 VAL A O 1
ATOM 3071 N N . PHE A 1 398 ? -11.866 -0.354 14.542 1.00 91.00 398 PHE A N 1
ATOM 3072 C CA . PHE A 1 398 ? -10.879 0.582 15.112 1.00 91.00 398 PHE A CA 1
ATOM 3073 C C . PHE A 1 398 ? -9.416 0.291 14.729 1.00 91.00 398 PHE A C 1
ATOM 3075 O O . PHE A 1 398 ? -8.554 1.151 14.926 1.00 91.00 398 PHE A O 1
ATOM 3082 N N . TYR A 1 399 ? -9.103 -0.880 14.160 1.00 89.94 399 TYR A N 1
ATOM 3083 C CA . TYR A 1 399 ? -7.750 -1.182 13.674 1.00 89.94 399 TYR A CA 1
ATOM 3084 C C . TYR A 1 399 ? -7.295 -0.175 12.601 1.00 89.94 399 TYR A C 1
ATOM 3086 O O . TYR A 1 399 ? -8.092 0.276 11.776 1.00 89.94 399 TYR A O 1
ATOM 3094 N N . ASP A 1 400 ? -6.012 0.202 12.641 1.00 90.00 400 ASP A N 1
ATOM 3095 C CA . ASP A 1 400 ? -5.412 1.255 11.800 1.00 90.00 400 ASP A CA 1
ATOM 3096 C C . ASP A 1 400 ? -6.172 2.601 11.854 1.00 90.00 400 ASP A C 1
ATOM 3098 O O . ASP A 1 400 ? -6.354 3.300 10.855 1.00 90.00 400 ASP A O 1
ATOM 3102 N N . SER A 1 401 ? -6.698 2.943 13.037 1.00 90.00 401 SER A N 1
ATOM 3103 C CA . SER A 1 401 ? -7.548 4.121 13.268 1.00 90.00 401 SER A CA 1
ATOM 3104 C C . SER A 1 401 ? -8.803 4.152 12.376 1.00 90.00 401 SER A C 1
ATOM 3106 O O . SER A 1 401 ? -9.305 5.224 12.029 1.00 90.00 401 SER A O 1
ATOM 3108 N N . GLY A 1 402 ? -9.296 2.977 11.965 1.00 91.25 402 GLY A N 1
ATOM 3109 C CA . GLY A 1 402 ? -10.432 2.810 11.054 1.00 91.25 402 GLY A CA 1
ATOM 3110 C C . GLY A 1 402 ? -10.125 3.102 9.581 1.00 91.25 402 GLY A C 1
ATOM 3111 O O . GLY A 1 402 ? -11.044 3.163 8.763 1.00 91.25 402 GLY A O 1
ATOM 3112 N N . GLN A 1 403 ? -8.853 3.270 9.204 1.00 94.38 403 GLN A N 1
ATOM 3113 C CA . GLN A 1 403 ? -8.440 3.651 7.845 1.00 94.38 403 GLN A CA 1
ATOM 3114 C C . GLN A 1 403 ? -8.317 2.447 6.881 1.00 94.38 403 GLN A C 1
ATOM 3116 O O . GLN A 1 403 ? -7.750 2.560 5.792 1.00 94.38 403 GLN A O 1
ATOM 3121 N N . CYS A 1 404 ? -8.889 1.292 7.235 1.00 94.56 404 CYS A N 1
ATOM 3122 C CA . CYS A 1 404 ? -8.808 0.050 6.465 1.00 94.56 404 CYS A CA 1
ATOM 3123 C C . CYS A 1 404 ? -9.959 -0.122 5.449 1.00 94.56 404 CYS A C 1
ATOM 3125 O O . CYS A 1 404 ? -11.124 0.137 5.752 1.00 94.56 404 CYS A O 1
ATOM 3127 N N . CYS A 1 405 ? -9.660 -0.601 4.234 1.00 93.19 405 CYS A N 1
ATOM 3128 C CA . CYS A 1 405 ? -10.654 -0.745 3.157 1.00 93.19 405 CYS A CA 1
ATOM 3129 C C . CYS A 1 405 ? -11.702 -1.839 3.421 1.00 93.19 405 CYS A C 1
ATOM 3131 O O . CYS A 1 405 ? -12.835 -1.711 2.952 1.00 93.19 405 CYS A O 1
ATOM 3133 N N . CYS A 1 406 ? -11.344 -2.881 4.177 1.00 94.25 406 CYS A N 1
ATOM 3134 C CA . CYS A 1 406 ? -12.227 -3.988 4.541 1.00 94.25 406 CYS A CA 1
ATOM 3135 C C . CYS A 1 406 ? -12.901 -3.819 5.915 1.00 94.25 406 CYS A C 1
ATOM 3137 O O . CYS A 1 406 ? -13.636 -4.721 6.317 1.00 94.25 406 CYS A O 1
ATOM 3139 N N . ALA A 1 407 ? -12.707 -2.684 6.604 1.00 94.31 407 ALA A N 1
ATOM 3140 C CA . ALA A 1 407 ? -13.203 -2.445 7.961 1.00 94.31 407 ALA A CA 1
ATOM 3141 C C . ALA A 1 407 ? -14.703 -2.766 8.129 1.00 94.31 407 ALA A C 1
ATOM 3143 O O . ALA A 1 407 ? -15.542 -2.316 7.334 1.00 94.31 407 ALA A O 1
ATOM 3144 N N . GLY A 1 408 ? -15.026 -3.497 9.203 1.00 95.00 408 GLY A N 1
ATOM 3145 C CA . GLY A 1 408 ? -16.348 -3.993 9.622 1.00 95.00 408 GLY A CA 1
ATOM 3146 C C . GLY A 1 408 ? -17.298 -2.889 10.089 1.00 95.00 408 GLY A C 1
ATOM 3147 O O . GLY A 1 408 ? -17.887 -2.948 11.162 1.00 95.00 408 GLY A O 1
ATOM 3148 N N . SER A 1 409 ? -17.418 -1.837 9.286 1.00 94.69 409 SER A N 1
ATOM 3149 C CA . SER A 1 409 ? -18.029 -0.553 9.631 1.00 94.69 409 SER A CA 1
ATOM 3150 C C . SER A 1 409 ? -19.561 -0.523 9.499 1.00 94.69 409 SER A C 1
ATOM 3152 O O . SER A 1 409 ? -20.157 0.554 9.385 1.00 94.69 409 SER A O 1
ATOM 3154 N N . ARG A 1 410 ? -20.193 -1.701 9.499 1.00 97.25 410 ARG A N 1
ATOM 3155 C CA . ARG A 1 410 ? -21.606 -1.943 9.821 1.00 97.25 410 ARG A CA 1
ATOM 3156 C C . ARG A 1 410 ? -21.661 -3.218 10.660 1.00 97.25 410 ARG A C 1
ATOM 3158 O O . ARG A 1 410 ? -21.495 -4.300 10.105 1.00 97.25 410 ARG A O 1
ATOM 3165 N N . VAL A 1 411 ? -21.868 -3.101 11.965 1.00 97.44 411 VAL A N 1
ATOM 3166 C CA . VAL A 1 411 ? -22.082 -4.271 12.823 1.00 97.44 411 VAL A CA 1
ATOM 3167 C C . VAL A 1 411 ? -23.584 -4.524 12.904 1.00 97.44 411 VAL A C 1
ATOM 3169 O O . VAL A 1 411 ? -24.339 -3.632 13.276 1.00 97.44 411 VAL A O 1
ATOM 3172 N N . TYR A 1 412 ? -24.005 -5.720 12.507 1.00 98.31 412 TYR A N 1
ATOM 3173 C CA . TYR A 1 412 ? -25.360 -6.231 12.664 1.00 98.31 412 TYR A CA 1
ATOM 3174 C C . TYR A 1 412 ? -25.347 -7.252 13.795 1.00 98.31 412 TYR A C 1
ATOM 3176 O O . TYR A 1 412 ? -24.494 -8.139 13.809 1.00 98.31 412 TYR A O 1
ATOM 3184 N N . VAL A 1 413 ? -26.277 -7.114 14.729 1.00 98.56 413 VAL A N 1
ATOM 3185 C CA . VAL A 1 413 ? -26.382 -7.946 15.928 1.00 98.56 413 VAL A CA 1
ATOM 3186 C C . VAL A 1 413 ? -27.814 -8.456 16.016 1.00 98.56 413 VAL A C 1
ATOM 3188 O O . VAL A 1 413 ? -28.745 -7.714 15.702 1.00 98.56 413 VAL A O 1
ATOM 3191 N N . GLU A 1 414 ? -27.986 -9.721 16.383 1.00 98.69 414 GLU A N 1
ATOM 3192 C CA . GLU A 1 414 ? -29.303 -10.311 16.605 1.00 98.69 414 GLU A CA 1
ATOM 3193 C C . GLU A 1 414 ? -29.992 -9.689 17.830 1.00 98.69 414 GLU A C 1
ATOM 3195 O O . GLU A 1 414 ? -29.367 -9.448 18.861 1.00 98.69 414 GLU A O 1
ATOM 3200 N N . ASP A 1 415 ? -31.289 -9.415 17.693 1.00 98.56 415 ASP A N 1
ATOM 3201 C CA . ASP A 1 415 ? -32.099 -8.603 18.611 1.00 98.56 415 ASP A CA 1
ATOM 3202 C C . ASP A 1 415 ? -31.949 -9.014 20.089 1.00 98.56 415 ASP A C 1
ATOM 3204 O O . ASP A 1 415 ? -31.651 -8.189 20.951 1.00 98.56 415 ASP A O 1
ATOM 3208 N N . SER A 1 416 ? -32.009 -10.320 20.362 1.00 98.62 416 SER A N 1
ATOM 3209 C CA . SER A 1 416 ? -31.934 -10.909 21.707 1.00 98.62 416 SER A CA 1
ATOM 3210 C C . SER A 1 416 ? -30.594 -10.737 22.437 1.00 98.62 416 SER A C 1
ATOM 3212 O O . SER A 1 416 ? -30.522 -11.041 23.628 1.00 98.62 416 SER A O 1
ATOM 3214 N N . ILE A 1 417 ? -29.545 -10.255 21.760 1.00 98.62 417 ILE A N 1
ATOM 3215 C CA . ILE A 1 417 ? -28.231 -9.935 22.349 1.00 98.62 417 ILE A CA 1
ATOM 3216 C C . ILE A 1 417 ? -27.777 -8.490 22.061 1.00 98.62 417 ILE A C 1
ATOM 3218 O O . ILE A 1 417 ? -26.652 -8.126 22.409 1.00 98.62 417 ILE A O 1
ATOM 3222 N N . TYR A 1 418 ? -28.625 -7.656 21.441 1.00 98.12 418 TYR A N 1
ATOM 3223 C CA . TYR A 1 418 ? -28.256 -6.310 20.984 1.00 98.12 418 TYR A CA 1
ATOM 3224 C C . TYR A 1 418 ? -27.759 -5.408 22.124 1.00 98.12 418 TYR A C 1
ATOM 3226 O O . TYR A 1 418 ? -26.642 -4.890 22.054 1.00 98.12 418 TYR A O 1
ATOM 3234 N N . ASP A 1 419 ? -28.535 -5.263 23.202 1.00 97.19 419 ASP A N 1
ATOM 3235 C CA . ASP A 1 419 ? -28.175 -4.367 24.308 1.00 97.19 419 ASP A CA 1
ATOM 3236 C C . ASP A 1 419 ? -26.911 -4.831 25.046 1.00 97.19 419 ASP A C 1
ATOM 3238 O O . ASP A 1 419 ? -26.047 -4.015 25.378 1.00 97.19 419 ASP A O 1
ATOM 3242 N N . GLU A 1 420 ? -26.744 -6.138 25.277 1.00 98.00 420 GLU A N 1
ATOM 3243 C CA . GLU A 1 420 ? -25.536 -6.661 25.928 1.00 98.00 420 GLU A CA 1
ATOM 3244 C C . GLU A 1 420 ? -24.295 -6.466 25.038 1.00 98.00 420 GLU A C 1
ATOM 3246 O O . GLU A 1 420 ? -23.239 -6.051 25.530 1.00 98.00 420 GLU A O 1
ATOM 3251 N N . PHE A 1 421 ? -24.427 -6.675 23.722 1.00 98.19 421 PHE A N 1
ATOM 3252 C CA . PHE A 1 421 ? -23.368 -6.376 22.759 1.00 98.19 421 PHE A CA 1
ATOM 3253 C C . PHE A 1 421 ? -22.971 -4.896 22.800 1.00 98.19 421 PHE A C 1
ATOM 3255 O O . PHE A 1 421 ? -21.783 -4.588 22.897 1.00 98.19 421 PHE A O 1
ATOM 3262 N N . ILE A 1 422 ? -23.943 -3.978 22.734 1.00 95.38 422 ILE A N 1
ATOM 3263 C CA . ILE A 1 422 ? -23.692 -2.530 22.700 1.00 95.38 422 ILE A CA 1
ATOM 3264 C C . ILE A 1 422 ? -22.970 -2.064 23.968 1.00 95.38 422 ILE A C 1
ATOM 3266 O O . ILE A 1 422 ? -21.962 -1.363 23.860 1.00 95.38 422 ILE A O 1
ATOM 3270 N N . ASN A 1 423 ? -23.412 -2.508 25.148 1.00 94.62 423 ASN A N 1
ATOM 3271 C CA . ASN A 1 423 ? -22.771 -2.163 26.420 1.00 94.62 423 ASN A CA 1
ATOM 3272 C C . ASN A 1 423 ? -21.302 -2.635 26.473 1.00 94.62 423 ASN A C 1
ATOM 3274 O O . ASN A 1 423 ? -20.401 -1.837 26.742 1.00 94.62 423 ASN A O 1
ATOM 3278 N N . LYS A 1 424 ? -21.031 -3.905 26.133 1.00 96.06 424 LYS A N 1
ATOM 3279 C CA . LYS A 1 424 ? -19.658 -4.451 26.072 1.00 96.06 424 LYS A CA 1
ATOM 3280 C C . LYS A 1 424 ? -18.798 -3.754 25.009 1.00 96.06 424 LYS A C 1
ATOM 3282 O O . LYS A 1 424 ? -17.603 -3.540 25.211 1.00 96.06 424 LYS A O 1
ATOM 3287 N N . PHE A 1 425 ? -19.380 -3.409 23.860 1.00 92.31 425 PHE A N 1
ATOM 3288 C CA . PHE A 1 425 ? -18.677 -2.727 22.771 1.00 92.31 425 PHE A CA 1
ATOM 3289 C C . PHE A 1 425 ? -18.286 -1.295 23.160 1.00 92.31 425 PHE A C 1
ATOM 3291 O O . PHE A 1 425 ? -17.175 -0.858 22.851 1.00 92.31 425 PHE A O 1
ATOM 3298 N N . GLN A 1 426 ? -19.163 -0.589 23.880 1.00 88.81 426 GLN A N 1
ATOM 3299 C CA . GLN A 1 426 ? -18.880 0.732 24.435 1.00 88.81 426 GLN A CA 1
ATOM 3300 C C . GLN A 1 426 ? -17.762 0.673 25.486 1.00 88.81 426 GLN A C 1
ATOM 3302 O O . GLN A 1 426 ? -16.838 1.481 25.415 1.00 88.81 426 GLN A O 1
ATOM 3307 N N . GLU A 1 427 ? -17.771 -0.311 26.395 1.00 89.69 427 GLU A N 1
ATOM 3308 C CA . GLU A 1 427 ? -16.667 -0.532 27.346 1.00 89.69 427 GLU A CA 1
ATOM 3309 C C . GLU A 1 427 ? -15.330 -0.760 26.620 1.00 89.69 427 GLU A C 1
ATOM 3311 O O . GLU A 1 427 ? -14.321 -0.127 26.944 1.00 89.69 427 GLU A O 1
ATOM 3316 N N . HIS A 1 428 ? -15.314 -1.623 25.600 1.00 88.19 428 HIS A N 1
ATOM 3317 C CA . HIS A 1 428 ? -14.109 -1.890 24.815 1.00 88.19 428 HIS A CA 1
ATOM 3318 C C . HIS A 1 428 ? -13.570 -0.631 24.113 1.00 88.19 428 HIS A C 1
ATOM 3320 O O . HIS A 1 428 ? -12.368 -0.368 24.182 1.00 88.19 428 HIS A O 1
ATOM 3326 N N . ALA A 1 429 ? -14.446 0.168 23.499 1.00 85.56 429 ALA A N 1
ATOM 3327 C CA . ALA A 1 429 ? -14.068 1.386 22.784 1.00 85.56 429 ALA A CA 1
ATOM 3328 C C . ALA A 1 429 ? -13.651 2.544 23.717 1.00 85.56 429 ALA A C 1
ATOM 3330 O O . ALA A 1 429 ? -12.725 3.288 23.393 1.00 85.56 429 ALA A O 1
ATOM 3331 N N . LEU A 1 430 ? -14.260 2.663 24.904 1.00 85.00 430 LEU A N 1
ATOM 3332 C CA . LEU A 1 430 ? -13.829 3.598 25.956 1.00 85.00 430 LEU A CA 1
ATOM 3333 C C . LEU A 1 430 ? -12.396 3.322 26.438 1.00 85.00 430 LEU A C 1
ATOM 3335 O O . LEU A 1 430 ? -11.696 4.242 26.853 1.00 85.00 430 LEU A O 1
ATOM 3339 N N . ASN A 1 431 ? -11.933 2.074 26.337 1.00 87.12 431 ASN A N 1
ATOM 3340 C CA . ASN A 1 431 ? -10.575 1.671 26.705 1.00 87.12 431 ASN A CA 1
ATOM 3341 C C . ASN A 1 431 ? -9.529 1.851 25.579 1.00 87.12 431 ASN A C 1
ATOM 3343 O O . ASN A 1 431 ? -8.363 1.481 25.767 1.00 87.12 431 ASN A O 1
ATOM 3347 N N . ILE A 1 432 ? -9.884 2.426 24.418 1.00 86.25 432 ILE A N 1
ATOM 3348 C CA . ILE A 1 432 ? -8.909 2.722 23.355 1.00 86.25 432 ILE A CA 1
ATOM 3349 C C . ILE A 1 432 ? -7.948 3.818 23.828 1.00 86.25 432 ILE A C 1
ATOM 3351 O O . ILE A 1 432 ? -8.283 4.999 23.885 1.00 86.25 432 ILE A O 1
ATOM 3355 N N . LYS A 1 433 ? -6.695 3.436 24.090 1.00 88.88 433 LYS A N 1
ATOM 3356 C CA . LYS A 1 433 ? -5.609 4.391 24.337 1.00 88.88 433 LYS A CA 1
ATOM 3357 C C . LYS A 1 433 ? -5.186 5.062 23.036 1.00 88.88 433 LYS A C 1
ATOM 3359 O O . LYS A 1 433 ? -4.689 4.399 22.121 1.00 88.88 433 LYS A O 1
ATOM 3364 N N . ILE A 1 434 ? -5.352 6.377 22.983 1.00 85.81 434 ILE A N 1
ATOM 3365 C CA . ILE A 1 434 ? -5.052 7.210 21.820 1.00 85.81 434 ILE A CA 1
ATOM 3366 C C . ILE A 1 434 ? -3.860 8.122 22.125 1.00 85.81 434 ILE A C 1
ATOM 3368 O O . ILE A 1 434 ? -3.740 8.600 23.251 1.00 85.81 434 ILE A O 1
ATOM 3372 N N . GLY A 1 435 ? -2.974 8.364 21.155 1.00 86.31 435 GLY A N 1
ATOM 3373 C CA . GLY A 1 435 ? -1.816 9.239 21.368 1.00 86.31 435 GLY A CA 1
ATOM 3374 C C . GLY A 1 435 ? -0.685 9.058 20.356 1.00 86.31 435 GLY A C 1
ATOM 3375 O O . GLY A 1 435 ? -0.917 8.700 19.204 1.00 86.31 435 GLY A O 1
ATOM 3376 N N . ASP A 1 436 ? 0.542 9.319 20.813 1.00 85.25 436 ASP A N 1
ATOM 3377 C CA . ASP A 1 436 ? 1.780 9.185 20.036 1.00 85.25 436 ASP A CA 1
ATOM 3378 C C . ASP A 1 436 ? 1.955 7.740 19.506 1.00 85.25 436 ASP A C 1
ATOM 3380 O O . ASP A 1 436 ? 1.983 6.804 20.319 1.00 85.25 436 ASP A O 1
ATOM 3384 N N . PRO A 1 437 ? 2.109 7.533 18.181 1.00 88.38 437 PRO A N 1
ATOM 3385 C CA . PRO A 1 437 ? 2.359 6.227 17.567 1.00 88.38 437 PRO A CA 1
ATOM 3386 C C . PRO A 1 437 ? 3.568 5.456 18.112 1.00 88.38 437 PRO A C 1
ATOM 3388 O O . PRO A 1 437 ? 3.581 4.224 18.037 1.00 88.38 437 PRO A O 1
ATOM 3391 N N . PHE A 1 438 ? 4.576 6.144 18.656 1.00 88.62 438 PHE A N 1
ATOM 3392 C CA . PHE A 1 438 ? 5.768 5.531 19.250 1.00 88.62 438 PHE A CA 1
ATOM 3393 C C . PHE A 1 438 ? 5.596 5.176 20.732 1.00 88.62 438 PHE A C 1
ATOM 3395 O O . PHE A 1 438 ? 6.382 4.390 21.269 1.00 88.62 438 PHE A O 1
ATOM 3402 N N . HIS A 1 439 ? 4.575 5.703 21.414 1.00 89.56 439 HIS A N 1
ATOM 3403 C CA . HIS A 1 439 ? 4.356 5.387 22.820 1.00 89.56 439 HIS A CA 1
ATOM 3404 C C . HIS A 1 439 ? 3.799 3.962 22.990 1.00 89.56 439 HIS A C 1
ATOM 3406 O O . HIS A 1 439 ? 2.776 3.588 22.422 1.00 89.56 439 HIS A O 1
ATOM 3412 N N . LYS A 1 440 ? 4.474 3.154 23.821 1.00 90.25 440 LYS A N 1
ATOM 3413 C CA . LYS A 1 440 ? 4.268 1.695 23.973 1.00 90.25 440 LYS A CA 1
ATOM 3414 C C . LYS A 1 440 ? 2.821 1.251 24.263 1.00 90.25 440 LYS A C 1
ATOM 3416 O O . LYS A 1 440 ? 2.459 0.113 23.959 1.00 90.25 440 LYS A O 1
ATOM 3421 N N . ASP A 1 441 ? 2.040 2.123 24.907 1.00 91.00 441 ASP A N 1
ATOM 3422 C CA . ASP A 1 441 ? 0.671 1.861 25.365 1.00 91.00 441 ASP A CA 1
ATOM 3423 C C . ASP A 1 441 ? -0.397 2.406 24.402 1.00 91.00 441 ASP A C 1
ATOM 3425 O O . ASP A 1 441 ? -1.583 2.191 24.647 1.00 91.00 441 ASP A O 1
ATOM 3429 N N . THR A 1 442 ? -0.009 3.114 23.336 1.00 86.06 442 THR A N 1
ATOM 3430 C CA . THR A 1 442 ? -0.938 3.619 22.318 1.00 86.06 442 THR A CA 1
ATOM 3431 C C . THR A 1 442 ? -1.505 2.453 21.508 1.00 86.06 442 THR A C 1
ATOM 3433 O O . THR A 1 442 ? -0.760 1.624 20.984 1.00 86.06 442 THR A O 1
ATOM 3436 N N . TYR A 1 443 ? -2.832 2.397 21.387 1.00 89.00 443 TYR A N 1
ATOM 3437 C CA . TYR A 1 443 ? -3.540 1.495 20.476 1.00 89.00 443 TYR A CA 1
ATOM 3438 C C . TYR A 1 443 ? -3.815 2.178 19.130 1.00 89.00 443 TYR A C 1
ATOM 3440 O O . TYR A 1 443 ? -3.578 1.585 18.080 1.00 89.00 443 TYR A O 1
ATOM 3448 N N . GLN A 1 444 ? -4.270 3.435 19.169 1.00 90.50 444 GLN A N 1
ATOM 3449 C CA . GLN A 1 444 ? -4.726 4.192 18.003 1.00 90.50 444 GLN A CA 1
ATOM 3450 C C . GLN A 1 444 ? -3.922 5.491 17.825 1.00 90.50 444 GLN A C 1
ATOM 3452 O O . GLN A 1 444 ? -3.795 6.281 18.761 1.00 90.50 444 GLN A O 1
ATOM 3457 N N . GLY A 1 445 ? -3.398 5.705 16.615 1.00 89.06 445 GLY A N 1
ATOM 3458 C CA . GLY A 1 445 ? -2.686 6.924 16.213 1.00 89.06 445 GLY A CA 1
ATOM 3459 C C . GLY A 1 445 ? -3.568 7.908 15.424 1.00 89.06 445 GLY A C 1
ATOM 3460 O O . GLY A 1 445 ? -4.772 7.668 15.267 1.00 89.06 445 GLY A O 1
ATOM 3461 N N . PRO A 1 446 ? -3.003 9.020 14.919 1.00 89.19 446 PRO A N 1
ATOM 3462 C CA . PRO A 1 446 ? -3.722 10.043 14.156 1.00 89.19 446 PRO A CA 1
ATOM 3463 C C . PRO A 1 446 ? -4.384 9.513 12.877 1.00 89.19 446 PRO A C 1
ATOM 3465 O O . PRO A 1 446 ? -4.037 8.465 12.339 1.00 89.19 446 PRO A O 1
ATOM 3468 N N . GLN A 1 447 ? -5.337 10.291 12.364 1.00 93.56 447 GLN A N 1
ATOM 3469 C CA . GLN A 1 447 ? -5.780 10.170 10.973 1.00 93.56 447 GLN A CA 1
ATOM 3470 C C . GLN A 1 447 ? -4.716 10.795 10.062 1.00 93.56 447 GLN A C 1
ATOM 3472 O O . GLN A 1 447 ? -4.174 11.845 10.404 1.00 93.56 447 GLN A O 1
ATOM 3477 N N . ILE A 1 448 ? -4.472 10.214 8.884 1.00 94.31 448 ILE A N 1
ATOM 3478 C CA . ILE A 1 448 ? -3.340 10.561 7.997 1.00 94.31 448 ILE A CA 1
ATOM 3479 C C . ILE A 1 448 ? -3.208 12.055 7.633 1.00 94.31 448 ILE A C 1
ATOM 3481 O O . ILE A 1 448 ? -2.138 12.523 7.263 1.00 94.31 448 ILE A O 1
ATOM 3485 N N . SER A 1 449 ? -4.301 12.824 7.651 1.00 90.94 449 SER A N 1
ATOM 3486 C CA . SER A 1 449 ? -4.273 14.240 7.272 1.00 90.94 449 SER A CA 1
ATOM 3487 C C . SER A 1 449 ? -5.478 15.020 7.790 1.00 90.94 449 SER A C 1
ATOM 3489 O O . SER A 1 449 ? -6.546 14.461 8.060 1.00 90.94 449 SER A O 1
ATOM 3491 N N . LEU A 1 450 ? -5.345 16.352 7.812 1.00 87.31 450 LEU A N 1
ATOM 3492 C CA . LEU A 1 450 ? -6.450 17.276 8.092 1.00 87.31 450 LEU A CA 1
ATOM 3493 C C . LEU A 1 450 ? -7.655 17.042 7.167 1.00 87.31 450 LEU A C 1
ATOM 3495 O O . LEU A 1 450 ? -8.800 17.135 7.606 1.00 87.31 450 LEU A O 1
ATOM 3499 N N . GLN A 1 451 ? -7.403 16.722 5.893 1.00 90.69 451 GLN A N 1
ATOM 3500 C CA . GLN A 1 451 ? -8.450 16.480 4.900 1.00 90.69 451 GLN A CA 1
ATOM 3501 C C . GLN A 1 451 ? -9.239 15.203 5.220 1.00 90.69 451 GLN A C 1
ATOM 3503 O O . GLN A 1 451 ? -10.471 15.225 5.198 1.00 90.69 451 GLN A O 1
ATOM 3508 N N . GLN A 1 452 ? -8.546 14.110 5.558 1.00 91.25 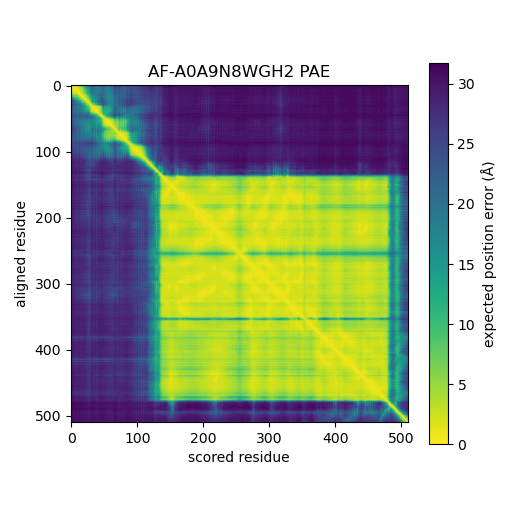452 GLN A N 1
ATOM 3509 C CA . GLN A 1 452 ? -9.192 12.852 5.933 1.00 91.25 452 GLN A CA 1
ATOM 3510 C C . GLN A 1 452 ? -9.936 12.984 7.271 1.00 91.25 452 GLN A C 1
ATOM 3512 O O . GLN A 1 452 ? -11.090 12.564 7.354 1.00 91.25 452 GLN A O 1
ATOM 3517 N N . PHE A 1 453 ? -9.349 13.641 8.280 1.00 88.88 453 PHE A N 1
ATOM 3518 C CA . PHE A 1 453 ? -10.040 13.898 9.547 1.00 88.88 453 PHE A CA 1
ATOM 3519 C C . PHE A 1 453 ? -11.306 14.749 9.358 1.00 88.88 453 PHE A C 1
ATOM 3521 O O . PHE A 1 453 ? -12.381 14.370 9.820 1.00 88.88 453 PHE A O 1
ATOM 3528 N N . ASN A 1 454 ? -11.213 15.890 8.664 1.00 91.12 454 ASN A N 1
ATOM 3529 C CA . ASN A 1 454 ? -12.368 16.776 8.471 1.00 91.12 454 ASN A CA 1
ATOM 3530 C C . ASN A 1 454 ? -13.493 16.064 7.695 1.00 91.12 454 ASN A C 1
ATOM 3532 O O . ASN A 1 454 ? -14.671 16.274 7.981 1.00 91.12 454 ASN A O 1
ATOM 3536 N N . LYS A 1 455 ? -13.139 15.168 6.764 1.00 92.25 455 LYS A N 1
ATOM 3537 C CA . LYS A 1 455 ? -14.092 14.287 6.079 1.00 92.25 455 LYS A CA 1
ATOM 3538 C C . LYS A 1 455 ? -14.755 13.288 7.037 1.00 92.25 455 LYS A C 1
ATOM 3540 O O . LYS A 1 455 ? -15.965 13.106 6.943 1.00 92.25 455 LYS A O 1
ATOM 3545 N N . ILE A 1 456 ? -14.019 12.681 7.969 1.00 93.44 456 ILE A N 1
ATOM 3546 C CA . ILE A 1 456 ? -14.594 11.785 8.992 1.00 93.44 456 ILE A CA 1
ATOM 3547 C C . ILE A 1 456 ? -15.583 12.542 9.888 1.00 93.44 456 ILE A C 1
ATOM 3549 O O . ILE A 1 456 ? -16.716 12.089 10.046 1.00 93.44 456 ILE A O 1
ATOM 3553 N N . MET A 1 457 ? -15.224 13.736 10.368 1.00 90.69 457 MET A N 1
ATOM 3554 C CA . MET A 1 457 ? -16.150 14.580 11.136 1.00 90.69 457 MET A CA 1
ATOM 3555 C C . MET A 1 457 ? -17.403 14.954 10.343 1.00 90.69 457 MET A C 1
ATOM 3557 O O . MET A 1 457 ? -18.501 14.860 10.880 1.00 90.69 457 MET A O 1
ATOM 3561 N N . SER A 1 458 ? -17.275 15.281 9.051 1.00 95.81 458 SER A N 1
ATOM 3562 C CA . SER A 1 458 ? -18.449 15.572 8.217 1.00 95.81 458 SER A CA 1
ATOM 3563 C C . SER A 1 458 ? -19.421 14.390 8.096 1.00 95.81 458 SER A C 1
ATOM 3565 O O . SER A 1 458 ? -20.626 14.619 8.027 1.00 95.81 458 SER A O 1
ATOM 3567 N N . TYR A 1 459 ? -18.949 13.136 8.156 1.00 95.44 459 TYR A N 1
ATOM 3568 C CA . TYR A 1 459 ? -19.833 11.966 8.213 1.00 95.44 459 TYR A CA 1
ATOM 3569 C C . TYR A 1 459 ? -20.486 11.787 9.586 1.00 95.44 459 TYR A C 1
ATOM 3571 O O . TYR A 1 459 ? -21.655 11.418 9.644 1.00 95.44 459 TYR A O 1
ATOM 3579 N N . ILE A 1 460 ? -19.781 12.090 10.678 1.00 91.38 460 ILE A N 1
ATOM 3580 C CA . ILE A 1 460 ? -20.344 12.049 12.038 1.00 91.38 460 ILE A CA 1
ATOM 3581 C C . ILE A 1 460 ? -21.430 13.117 12.197 1.00 91.38 460 ILE A C 1
ATOM 3583 O O . ILE A 1 460 ? -22.529 12.821 12.660 1.00 91.38 460 ILE A O 1
ATOM 3587 N N . ASP A 1 461 ? -21.171 14.338 11.730 1.00 92.81 461 ASP A N 1
ATOM 3588 C CA . ASP A 1 461 ? -22.157 15.419 11.716 1.00 92.81 461 ASP A CA 1
ATOM 3589 C C . ASP A 1 461 ? -23.321 15.140 10.760 1.00 92.81 461 ASP A C 1
ATOM 3591 O O . ASP A 1 461 ? -24.407 15.678 10.961 1.00 92.81 461 ASP A O 1
ATOM 3595 N N . THR A 1 462 ? -23.113 14.321 9.725 1.00 96.88 462 THR A N 1
ATOM 3596 C CA . THR A 1 462 ? -24.190 13.830 8.852 1.00 96.88 462 THR A CA 1
ATOM 3597 C C . THR A 1 462 ? -25.050 12.813 9.603 1.00 96.88 462 THR A C 1
ATOM 3599 O O . THR A 1 462 ? -26.249 13.031 9.716 1.00 96.88 462 THR A O 1
ATOM 3602 N N . GLY A 1 463 ? -24.453 11.802 10.246 1.00 94.56 463 GLY A N 1
ATOM 3603 C CA . GLY A 1 463 ? -25.185 10.829 11.069 1.00 94.56 463 GLY A CA 1
ATOM 3604 C C . GLY A 1 463 ? -26.003 11.479 12.193 1.00 94.56 463 GLY A C 1
ATOM 3605 O O . GLY A 1 463 ? -27.180 11.164 12.347 1.00 94.56 463 GLY A O 1
ATOM 3606 N N . LYS A 1 464 ? -25.429 12.465 12.902 1.00 92.00 464 LYS A N 1
ATOM 3607 C CA . LYS A 1 464 ? -26.145 13.280 13.906 1.00 92.00 464 LYS A CA 1
ATOM 3608 C C . LYS A 1 464 ? -27.378 13.991 13.315 1.00 92.00 464 LYS A C 1
ATOM 3610 O O . LYS A 1 464 ? -28.410 14.067 13.972 1.00 92.00 464 LYS A O 1
ATOM 3615 N N . LYS A 1 465 ? -27.288 14.518 12.084 1.00 97.12 465 LYS A N 1
ATOM 3616 C CA . LYS A 1 465 ? -28.390 15.222 11.388 1.00 97.12 465 LYS A CA 1
ATOM 3617 C C . LYS A 1 465 ? -29.432 14.276 10.789 1.00 97.12 465 LYS A C 1
ATOM 3619 O O . LYS A 1 465 ? -30.591 14.656 10.679 1.00 97.12 465 LYS A O 1
ATOM 3624 N N . GLU A 1 466 ? -29.021 13.071 10.410 1.00 97.69 466 GLU A N 1
ATOM 3625 C CA . GLU A 1 466 ? -29.885 12.010 9.875 1.00 97.69 466 GLU A CA 1
ATOM 3626 C C . GLU A 1 466 ? -30.575 11.188 10.984 1.00 97.69 466 GLU A C 1
ATOM 3628 O O . GLU A 1 466 ? -31.378 10.309 10.685 1.00 97.69 466 GLU A O 1
ATOM 3633 N N . GLY A 1 467 ? -30.320 11.507 12.261 1.00 96.19 467 GLY A N 1
ATOM 3634 C CA . GLY A 1 467 ? -31.022 10.944 13.419 1.00 96.19 467 GLY A CA 1
ATOM 3635 C C . GLY A 1 467 ? -30.340 9.744 14.084 1.00 96.19 467 GLY A C 1
ATOM 3636 O O . GLY A 1 467 ? -30.957 9.094 14.924 1.00 96.19 467 GLY A O 1
ATOM 3637 N N . ALA A 1 468 ? -29.085 9.435 13.745 1.00 92.69 468 ALA A N 1
ATOM 3638 C CA . ALA A 1 468 ? -28.338 8.356 14.387 1.00 92.69 468 ALA A CA 1
ATOM 3639 C C . ALA A 1 468 ? -27.833 8.765 15.785 1.00 92.69 468 ALA A C 1
ATOM 3641 O O . ALA A 1 468 ? -27.158 9.787 15.943 1.00 92.69 468 ALA A O 1
ATOM 3642 N N . THR A 1 469 ? -28.107 7.933 16.793 1.00 89.69 469 THR A N 1
ATOM 3643 C CA . THR A 1 469 ? -27.635 8.130 18.171 1.00 89.69 469 THR A CA 1
ATOM 3644 C C . THR A 1 469 ? -26.115 7.995 18.263 1.00 89.69 469 THR A C 1
ATOM 3646 O O . THR A 1 469 ? -25.548 6.942 17.966 1.00 89.69 469 THR A O 1
ATOM 3649 N N . LEU A 1 470 ? -25.445 9.047 18.736 1.00 86.81 470 LEU A N 1
ATOM 3650 C CA . LEU A 1 470 ? -24.030 8.999 19.091 1.00 86.81 470 LEU A CA 1
ATOM 3651 C C . LEU A 1 470 ? -23.880 8.488 20.532 1.00 86.81 470 LEU A C 1
ATOM 3653 O O . LEU A 1 470 ? -24.084 9.246 21.474 1.00 86.81 470 LEU A O 1
ATOM 3657 N N . LEU A 1 471 ? -23.520 7.213 20.693 1.00 82.06 471 LEU A N 1
ATOM 3658 C CA . LEU A 1 471 ? -23.351 6.582 22.013 1.00 82.06 471 LEU A CA 1
ATOM 3659 C C . LEU A 1 471 ? -22.076 7.024 22.751 1.00 82.06 471 LEU A C 1
ATOM 3661 O O . LEU A 1 471 ? -22.024 6.985 23.975 1.00 82.06 471 LEU A O 1
ATOM 3665 N N . MET A 1 472 ? -21.028 7.388 22.009 1.00 80.38 472 MET A N 1
ATOM 3666 C CA . MET A 1 472 ? -19.703 7.700 22.547 1.00 80.38 472 MET A CA 1
ATOM 3667 C C . MET A 1 472 ? -18.876 8.495 21.537 1.00 80.38 472 MET A C 1
ATOM 3669 O O . MET A 1 472 ? -18.995 8.284 20.327 1.00 80.38 472 MET A O 1
ATOM 3673 N N . GLY A 1 473 ? -17.990 9.362 22.026 1.00 82.25 473 GLY A N 1
ATOM 3674 C CA . GLY A 1 473 ? -16.994 10.016 21.184 1.00 82.25 473 GLY A CA 1
ATOM 3675 C C . GLY A 1 473 ? -17.562 11.040 20.206 1.00 82.25 473 GLY A C 1
ATOM 3676 O O . GLY A 1 473 ? -18.254 11.972 20.594 1.00 82.25 473 GLY A O 1
ATOM 3677 N N . GLY A 1 474 ? -17.244 10.886 18.916 1.00 79.88 474 GLY A N 1
ATOM 3678 C CA . GLY A 1 474 ? -17.778 11.745 17.849 1.00 79.88 474 GLY A CA 1
ATOM 3679 C C . GLY A 1 474 ? -17.300 13.203 17.889 1.00 79.88 474 GLY A C 1
ATOM 3680 O O . GLY A 1 474 ? -17.976 14.073 17.326 1.00 79.88 474 GLY A O 1
ATOM 3681 N N . GLU A 1 475 ? -16.158 13.447 18.542 1.00 81.50 475 GLU A N 1
ATOM 3682 C CA . GLU A 1 475 ? -15.504 14.745 18.759 1.00 81.50 475 GLU A CA 1
ATOM 3683 C C . GLU A 1 475 ? -13.965 14.644 18.672 1.00 81.50 475 GLU A C 1
ATOM 3685 O O . GLU A 1 475 ? -13.410 13.570 18.448 1.00 81.50 475 GLU A O 1
ATOM 3690 N N . ARG A 1 476 ? -13.269 15.780 18.836 1.00 75.31 476 ARG A N 1
ATOM 3691 C CA . ARG A 1 476 ? -11.801 15.900 18.827 1.00 75.31 476 ARG A CA 1
ATOM 3692 C C . ARG A 1 476 ? -11.193 15.536 20.187 1.00 75.31 476 ARG A C 1
ATOM 3694 O O . ARG A 1 476 ? -11.358 16.281 21.144 1.00 75.31 476 ARG A O 1
ATOM 3701 N N . HIS A 1 477 ? -10.337 14.522 20.216 1.00 73.44 477 HIS A N 1
ATOM 3702 C CA . HIS A 1 477 ? -9.317 14.332 21.255 1.00 73.44 477 HIS A CA 1
ATOM 3703 C C . HIS A 1 477 ? -7.960 14.913 20.805 1.00 73.44 477 HIS A C 1
ATOM 3705 O O . HIS A 1 477 ? -7.623 14.796 19.623 1.00 73.44 477 HIS A O 1
ATOM 3711 N N . GLY A 1 478 ? -7.180 15.481 21.735 1.00 67.44 478 GLY A N 1
ATOM 3712 C CA . GLY A 1 478 ? -5.768 15.869 21.551 1.00 67.44 478 GLY A CA 1
ATOM 3713 C C . GLY A 1 478 ? -5.498 17.263 20.955 1.00 67.44 478 GLY A C 1
ATOM 3714 O O . GLY A 1 478 ? -6.330 17.821 20.228 1.00 67.44 478 GLY A O 1
ATOM 3715 N N . ASP A 1 479 ? -4.309 17.806 21.261 1.00 53.31 479 ASP A N 1
ATOM 3716 C CA . ASP A 1 479 ? -3.910 19.199 21.017 1.00 53.31 479 ASP A CA 1
ATOM 3717 C C . ASP A 1 479 ? -2.510 19.410 20.374 1.00 53.31 479 ASP A C 1
ATOM 3719 O O . ASP A 1 479 ? -1.789 20.326 20.741 1.00 53.31 479 ASP A O 1
ATOM 3723 N N . GLN A 1 480 ? -2.088 18.637 19.360 1.00 42.34 480 GLN A N 1
ATOM 3724 C CA . GLN A 1 480 ? -0.810 18.907 18.649 1.00 42.34 480 GLN A CA 1
ATOM 3725 C C . GLN A 1 480 ? -0.928 19.108 17.130 1.00 42.34 480 GLN A C 1
ATOM 3727 O O . GLN A 1 480 ? -1.516 18.288 16.445 1.00 42.34 480 GLN A O 1
ATOM 3732 N N . GLY A 1 481 ? -0.304 20.165 16.589 1.00 39.62 481 GLY A N 1
ATOM 3733 C CA . GLY A 1 481 ? -0.012 20.293 15.149 1.00 39.62 481 GLY A CA 1
ATOM 3734 C C . GLY A 1 481 ? -0.889 21.217 14.294 1.00 39.62 481 GLY A C 1
ATOM 3735 O O . GLY A 1 481 ? -1.518 20.758 13.347 1.00 39.62 481 GLY A O 1
ATOM 3736 N N . ASP A 1 482 ? -0.878 22.529 14.537 1.00 35.16 482 ASP A N 1
ATOM 3737 C CA . ASP A 1 482 ? -1.507 23.476 13.603 1.00 35.16 482 ASP A CA 1
ATOM 3738 C C . ASP A 1 482 ? -0.644 23.760 12.362 1.00 35.16 482 ASP A C 1
ATOM 3740 O O . ASP A 1 482 ? 0.522 24.151 12.464 1.00 35.16 482 ASP A O 1
ATOM 3744 N N . PHE A 1 483 ? -1.265 23.669 11.181 1.00 34.56 483 PHE A N 1
ATOM 3745 C CA . PHE A 1 483 ? -0.806 24.414 10.006 1.00 34.56 483 PHE A CA 1
ATOM 3746 C C . PHE A 1 483 ? -1.035 25.920 10.243 1.00 34.56 483 PHE A C 1
ATOM 3748 O O . PHE A 1 483 ? -2.071 26.299 10.796 1.00 34.56 483 PHE A O 1
ATOM 3755 N N . PRO A 1 484 ? -0.132 26.805 9.788 1.00 25.89 484 PRO A N 1
ATOM 3756 C CA . PRO A 1 484 ? -0.328 28.246 9.900 1.00 25.89 484 PRO A CA 1
ATOM 3757 C C . PRO A 1 484 ? -1.548 28.747 9.106 1.00 25.89 484 PRO A C 1
ATOM 3759 O O . PRO A 1 484 ? -1.779 28.333 7.971 1.00 25.89 484 PRO A O 1
ATOM 3762 N N . PRO A 1 485 ? -2.219 29.782 9.634 1.00 43.62 485 PRO A N 1
ATOM 3763 C CA . PRO A 1 485 ? -2.434 31.018 8.882 1.00 43.62 485 PRO A CA 1
ATOM 3764 C C . PRO A 1 485 ? -1.198 31.916 9.026 1.00 43.62 485 PRO A C 1
ATOM 3766 O O . PRO A 1 485 ? -0.657 32.416 8.047 1.00 43.62 485 PRO A O 1
ATOM 3769 N N . ASN A 1 486 ? -0.707 32.032 10.262 1.00 28.53 486 ASN A N 1
ATOM 3770 C CA . ASN A 1 486 ? 0.701 32.152 10.638 1.00 28.53 486 ASN A CA 1
ATOM 3771 C C . ASN A 1 486 ? 0.857 31.575 12.060 1.00 28.53 486 ASN A C 1
ATOM 3773 O O . ASN A 1 486 ? -0.125 31.452 12.788 1.00 28.53 486 ASN A O 1
ATOM 3777 N N . SER A 1 487 ? 2.058 31.120 12.409 1.00 28.98 487 SER A N 1
ATOM 3778 C CA . SER A 1 487 ? 2.295 30.169 13.507 1.00 28.98 487 SER A CA 1
ATOM 3779 C C . SER A 1 487 ? 1.935 30.656 14.921 1.00 28.98 487 SER A C 1
ATOM 3781 O O . SER A 1 487 ? 2.327 31.752 15.326 1.00 28.98 487 SER A O 1
ATOM 3783 N N . LYS A 1 488 ? 1.315 29.767 15.716 1.00 23.92 488 LYS A N 1
ATOM 3784 C CA . LYS A 1 488 ? 1.934 29.073 16.874 1.00 23.92 488 LYS A CA 1
ATOM 3785 C C . LYS A 1 488 ? 0.882 28.313 17.690 1.00 23.92 488 LYS A C 1
ATOM 3787 O O . LYS A 1 488 ? 0.006 28.962 18.239 1.00 23.92 488 LYS A O 1
ATOM 3792 N N . ASP A 1 489 ? 1.071 26.992 17.779 1.00 28.80 489 ASP A N 1
ATOM 3793 C CA . ASP A 1 489 ? 0.637 26.079 18.854 1.00 28.80 489 ASP A CA 1
ATOM 3794 C C . ASP A 1 489 ? -0.883 26.102 19.218 1.00 28.80 489 ASP A C 1
ATOM 3796 O O . ASP A 1 489 ? -1.425 27.111 19.651 1.00 28.80 489 ASP A O 1
ATOM 3800 N N . THR A 1 490 ? -1.657 25.007 19.146 1.00 33.38 490 THR A N 1
ATOM 3801 C CA . THR A 1 490 ? -1.301 23.572 19.191 1.00 33.38 490 THR A CA 1
ATOM 3802 C C . THR A 1 490 ? -2.565 22.698 18.973 1.00 33.38 490 THR A C 1
ATOM 3804 O O . THR A 1 490 ? -3.414 22.750 19.858 1.00 33.38 490 THR A O 1
ATOM 3807 N N . PHE A 1 491 ? -2.767 21.910 17.875 1.00 40.75 491 PHE A N 1
ATOM 3808 C CA . PHE A 1 491 ? -4.026 21.108 17.746 1.00 40.75 491 PHE A CA 1
ATOM 3809 C C . PHE A 1 491 ? -4.215 19.971 16.658 1.00 40.75 491 PHE A C 1
ATOM 3811 O O . PHE A 1 491 ? -4.500 20.272 15.503 1.00 40.75 491 PHE A O 1
ATOM 3818 N N . PHE A 1 492 ? -4.366 18.672 17.033 1.00 38.97 492 PHE A N 1
ATOM 3819 C CA . PHE A 1 492 ? -5.023 17.532 16.288 1.00 38.97 492 PHE A CA 1
ATOM 3820 C C . PHE A 1 492 ? -5.607 16.506 17.288 1.00 38.97 492 PHE A C 1
ATOM 3822 O O . PHE A 1 492 ? -4.918 16.178 18.245 1.00 38.97 492 PHE A O 1
ATOM 3829 N N . LYS A 1 493 ? -6.863 16.021 17.206 1.00 41.28 493 LYS A N 1
ATOM 3830 C CA . LYS A 1 493 ? -7.709 15.445 16.108 1.00 41.28 493 LYS A CA 1
ATOM 3831 C C . LYS A 1 493 ? -7.669 13.916 15.963 1.00 41.28 493 LYS A C 1
ATOM 3833 O O . LYS A 1 493 ? -7.357 13.362 14.911 1.00 41.28 493 LYS A O 1
ATOM 3838 N N . LEU A 1 494 ? -8.130 13.257 17.020 1.00 32.81 494 LEU A N 1
ATOM 3839 C CA . LEU A 1 494 ? -8.563 11.857 17.037 1.00 32.81 494 LEU A CA 1
ATOM 3840 C C . LEU A 1 494 ? -10.046 11.798 17.437 1.00 32.81 494 LEU A C 1
ATOM 3842 O O . LEU A 1 494 ? -10.543 12.779 17.987 1.00 32.81 494 LEU A O 1
ATOM 3846 N N . LEU A 1 495 ? -10.741 10.680 17.209 1.00 33.53 495 LEU A N 1
ATOM 3847 C CA . LEU A 1 495 ? -12.054 10.460 17.827 1.00 33.53 495 LEU A CA 1
ATOM 3848 C C . LEU A 1 495 ? -11.853 10.017 19.275 1.00 33.53 495 LEU A C 1
ATOM 3850 O O . LEU A 1 495 ? -11.253 8.968 19.500 1.00 33.53 495 LEU A O 1
ATOM 3854 N N . SER A 1 496 ? -12.339 10.807 20.235 1.00 37.22 496 SER A N 1
ATOM 3855 C CA . SER A 1 496 ? -12.500 10.350 21.622 1.00 37.22 496 SER A CA 1
ATOM 3856 C C . SER A 1 496 ? -13.523 9.208 21.698 1.00 37.22 496 SER A C 1
ATOM 3858 O O . SER A 1 496 ? -14.235 8.936 20.731 1.00 37.22 496 SER A O 1
ATOM 3860 N N . ALA A 1 497 ? -13.645 8.586 22.871 1.00 37.50 497 ALA A N 1
ATOM 3861 C CA . ALA A 1 497 ? -14.842 7.838 23.269 1.00 37.50 497 ALA A CA 1
ATOM 3862 C C . ALA A 1 497 ? -15.622 8.549 24.402 1.00 37.50 497 ALA A C 1
ATOM 3864 O O . ALA A 1 497 ? -16.762 8.203 24.694 1.00 37.50 497 ALA A O 1
ATOM 3865 N N . GLU A 1 498 ? -15.037 9.572 25.028 1.00 32.84 498 GLU A N 1
ATOM 3866 C CA . GLU A 1 498 ? -15.555 10.190 26.251 1.00 32.84 498 GLU A CA 1
ATOM 3867 C C . GLU A 1 498 ? -16.621 11.267 25.992 1.00 32.84 498 GLU A C 1
ATOM 3869 O O . GLU A 1 498 ? -16.307 12.375 25.563 1.00 32.84 498 GLU A O 1
ATOM 3874 N N . ALA A 1 499 ? -17.868 10.947 26.341 1.00 30.25 499 ALA A N 1
ATOM 3875 C CA . ALA A 1 499 ? -18.887 11.874 26.840 1.00 30.25 499 ALA A CA 1
ATOM 3876 C C . ALA A 1 499 ? -19.906 11.055 27.660 1.00 30.25 499 ALA A C 1
ATOM 3878 O O . ALA A 1 499 ? -20.316 9.984 27.220 1.00 30.25 499 ALA A O 1
ATOM 3879 N N . PHE A 1 500 ? -20.284 11.515 28.857 1.00 31.52 500 PHE A N 1
ATOM 3880 C CA . PHE A 1 500 ? -21.166 10.778 29.782 1.00 31.52 500 PHE A CA 1
ATOM 3881 C C . PHE A 1 500 ? -22.575 11.392 29.881 1.00 31.52 500 PHE A C 1
ATOM 3883 O O . PHE A 1 500 ? -22.779 12.554 29.537 1.00 31.52 500 PHE A O 1
ATOM 3890 N N . ASN A 1 501 ? -23.503 10.611 30.448 1.00 28.09 501 ASN A N 1
ATOM 3891 C CA . ASN A 1 501 ? -24.902 10.932 30.771 1.00 28.09 501 ASN A CA 1
ATOM 3892 C C . ASN A 1 501 ? -25.854 11.155 29.581 1.00 28.09 501 ASN A C 1
ATOM 3894 O O . ASN A 1 501 ? -26.190 12.284 29.227 1.00 28.09 501 ASN A O 1
ATOM 3898 N N . ILE A 1 502 ? -26.418 10.049 29.091 1.00 31.14 502 ILE A N 1
ATOM 3899 C CA . ILE A 1 502 ? -27.753 10.008 28.481 1.00 31.14 502 ILE A CA 1
ATOM 3900 C C . ILE A 1 502 ? -28.505 8.848 29.150 1.00 31.14 502 ILE A C 1
ATOM 3902 O O . ILE A 1 502 ? -27.993 7.730 29.170 1.00 31.14 502 ILE A O 1
ATOM 3906 N N . ASP A 1 503 ? -29.691 9.103 29.710 1.00 30.33 503 ASP A N 1
ATOM 3907 C CA . ASP A 1 503 ? -30.594 8.030 30.149 1.00 30.33 503 ASP A CA 1
ATOM 3908 C C . ASP A 1 503 ? -31.091 7.259 28.921 1.00 30.33 503 ASP A C 1
ATOM 3910 O O . ASP A 1 503 ? -31.589 7.863 27.967 1.00 30.33 503 ASP A O 1
ATOM 3914 N N . PHE A 1 504 ? -30.993 5.929 28.946 1.00 32.25 504 PHE A N 1
ATOM 3915 C CA . PHE A 1 504 ? -31.568 5.095 27.893 1.00 32.25 504 PHE A CA 1
ATOM 3916 C C . PHE A 1 504 ? -33.097 5.281 27.871 1.00 32.25 504 PHE A C 1
ATOM 3918 O O . PHE A 1 504 ? -33.753 4.956 28.867 1.00 32.25 504 PHE A O 1
ATOM 3925 N N . PRO A 1 505 ? -33.705 5.756 26.764 1.00 30.66 505 PRO A N 1
ATOM 3926 C CA . PRO A 1 505 ? -35.141 5.616 26.599 1.00 30.66 505 PRO A CA 1
ATOM 3927 C C . PRO A 1 505 ? -35.451 4.117 26.557 1.00 30.66 505 PRO A C 1
ATOM 3929 O O . PRO A 1 505 ? -34.849 3.371 25.785 1.00 30.66 505 PRO A O 1
ATOM 3932 N N . THR A 1 506 ? -36.362 3.674 27.421 1.00 30.50 506 THR A N 1
ATOM 3933 C CA . THR A 1 506 ? -36.806 2.277 27.458 1.00 30.50 506 THR A CA 1
ATOM 3934 C C . THR A 1 506 ? -37.392 1.877 26.106 1.00 30.50 506 THR A C 1
ATOM 3936 O O . THR A 1 506 ? -37.967 2.717 25.411 1.00 30.50 506 THR A O 1
ATOM 3939 N N . ALA A 1 507 ? -37.201 0.608 25.732 1.00 33.19 507 ALA A N 1
ATOM 3940 C CA . ALA A 1 507 ? -37.486 0.101 24.394 1.00 33.19 507 ALA A CA 1
ATOM 3941 C C . ALA A 1 507 ? -38.863 0.541 23.872 1.00 33.19 507 ALA A C 1
ATOM 3943 O O . ALA A 1 507 ? -39.887 0.360 24.533 1.00 33.19 507 ALA A O 1
ATOM 3944 N N . VAL A 1 508 ? -38.877 1.101 22.661 1.00 28.92 508 VAL A N 1
ATOM 3945 C CA . VAL A 1 508 ? -40.119 1.346 21.928 1.00 28.92 508 VAL A CA 1
ATOM 3946 C C . VAL A 1 508 ? -40.565 0.004 21.353 1.00 28.92 508 VAL A C 1
ATOM 3948 O O . VAL A 1 508 ? -40.022 -0.457 20.353 1.00 28.92 508 VAL A O 1
ATOM 3951 N N . GLU A 1 509 ? -41.511 -0.631 22.045 1.00 27.02 509 GLU A N 1
ATOM 3952 C CA . GLU A 1 509 ? -42.229 -1.830 21.591 1.00 27.02 509 GLU A CA 1
ATOM 3953 C C . GLU A 1 509 ? -42.937 -1.605 20.225 1.00 27.02 509 GLU A C 1
ATOM 3955 O O . GLU A 1 509 ? -43.157 -0.454 19.833 1.00 27.02 509 GLU A O 1
ATOM 3960 N N . PRO A 1 510 ? -43.234 -2.690 19.476 1.00 36.75 510 PRO A N 1
ATOM 3961 C CA . PRO A 1 510 ? -42.823 -2.832 18.067 1.00 36.75 510 PRO A CA 1
ATOM 3962 C C . PRO A 1 510 ? -43.752 -2.245 16.988 1.00 36.75 510 PRO A C 1
ATOM 3964 O O . PRO A 1 510 ? -44.987 -2.212 17.191 1.00 36.75 510 PRO A O 1
#

Foldseek 3Di:
DPPVVVVVVCCVPDPVNVVVVVVCVVPVDDPPPVVVVCVVVVVPDDDDDPVVVVVVVLVCQCPPPDPVRHDDPVSSVVVVVVVCVVDDDDPCVVVVVVVVVVVVVVVPVVPDDDDDDDDDDDPDDFCPDPAFDFFLDRGYQPVNDWDFAAFLQFQHGPDIGDAHFLVNLVVLLVQQQCCLVVPQLPDQLLVLLLLLLLLLVVLVVCLQVLLVLLCRQLVAASVCSSPPLSVLLSVLSNVLSVCLNPQDWDFDDDDPVDTDIDDQAQQEEEEEEDDRLRQSNSLSVRLRNNSSRRYAYEYEGELSRQPSVRVSSNSSSVSPRGGSSYGYHYHHCVGSVLSSLQPQSHQAYEYEEDDSCVSCVVHNVHHYDYHYADQAADEEEPPDPLLVSLVCLLCLQCPSPNPDRNRNNHYHYDPVCVVVSVVSNLVVQQPQAEHRSHDPSHNYTGHSDPVVQVVVLVVLVVCVVVPHDDQFFSDWDDWHHDDDVDDDGHDDDGTHRDDDDDDDDPDDDD

pLDDT: mean 75.4, std 27.2, range [23.0, 98.88]

Nearest PDB structures (foldseek):
  4pz2-assembly1_D  TM=9.893E-01  e=5.161E-38  Zea mays
  5fhz-assembly2_F  TM=9.615E-01  e=2.958E-38  Homo sapiens
  7uyy-assembly1_A  TM=9.802E-01  e=3.789E-31  Pseudomonas aeruginosa PAO1
  5iuu-assembly1_A-2  TM=9.336E-01  e=2.754E-29  Pseudomonas syringae pv. tomato str. DC3000
  5iuu-assembly1_B-2  TM=8.679E-01  e=9.910E-29  Pseudomonas syringae pv. tomato str. DC3000

Solvent-accessible surface area (backbone atoms only — not comparable to full-atom values): 27936 Å² total; per-residue (Å²): 129,57,73,70,52,54,51,51,53,53,50,76,66,33,73,63,51,69,45,47,62,55,44,43,77,73,66,72,60,80,87,50,62,65,59,55,47,48,56,60,58,67,72,57,86,81,73,82,77,69,56,70,57,55,53,51,51,49,56,50,36,62,64,42,89,49,84,92,63,36,57,47,79,63,58,49,50,53,51,53,49,50,53,55,69,78,60,78,71,86,66,64,63,57,52,58,52,49,54,52,51,49,54,60,46,60,70,53,63,79,74,70,87,80,88,80,80,92,80,80,92,64,101,84,80,76,67,26,43,55,70,40,34,26,58,75,46,52,33,32,18,89,82,72,40,67,44,68,32,40,21,34,67,50,50,41,71,75,50,64,31,22,30,28,37,52,69,43,44,54,53,35,38,52,37,8,45,53,22,22,74,80,44,41,64,74,53,52,28,66,59,47,16,48,38,36,37,43,31,26,53,50,50,62,70,43,35,67,61,49,13,46,37,42,21,47,34,34,10,44,19,28,68,50,31,50,68,46,48,46,54,49,26,37,47,46,21,43,53,26,22,69,39,21,74,65,72,72,55,48,79,44,94,80,50,99,93,46,92,44,70,52,80,74,74,52,78,41,27,30,29,35,39,36,50,46,76,51,38,56,37,50,47,30,71,53,48,27,56,40,45,29,55,34,23,12,31,40,33,32,37,20,53,59,26,42,64,43,56,44,53,51,51,55,38,38,46,74,40,59,58,61,52,9,36,64,18,43,42,30,28,49,60,87,41,32,47,44,36,55,45,36,44,70,79,35,45,26,38,39,40,40,52,89,84,59,69,64,38,18,69,76,51,66,62,29,50,77,45,80,48,60,75,59,78,29,74,36,80,45,58,79,89,52,62,60,76,54,50,38,54,52,49,51,48,37,36,50,47,72,57,44,60,48,48,72,30,29,75,37,75,46,61,36,76,97,40,36,69,64,46,51,54,55,39,50,56,57,52,61,64,61,36,68,48,59,22,80,45,91,76,38,69,32,24,36,46,67,37,74,69,58,42,54,51,52,50,53,50,51,59,43,38,54,73,74,68,49,84,81,85,49,32,88,47,78,32,69,57,35,27,58,73,64,96,68,84,76,83,54,44,41,53,38,74,39,43,81,64,84,91,77,85,80,77,74,82,82,80,131

InterPro domains:
  IPR011009 Protein kinase-like domain superfamily [SSF56112] (31-110)
  IPR015590 Aldehyde dehydrogenase domain [PF00171] (139-481)
  IPR016160 Aldehyde dehydrogenase, cysteine active site [PS00070] (398-409)
  IPR016161 Aldehyde/histidinol dehydrogenase [SSF53720] (137-483)
  IPR016162 Aldehyde dehydrogenase, N-terminal [G3DSA:3.40.605.10] (145-375)
  IPR016163 Aldehyde dehydrogenase, C-terminal [G3DSA:3.40.309.10] (376-483)
  IPR029510 Aldehyde dehydrogenase, glutamic acid active site [PS00687] (370-377)

Radius of gyration: 29.77 Å; Cα contacts (8 Å, |Δi|>4): 801; chains: 1; bounding box: 110×71×66 Å

Secondary structure (DSSP, 8-state):
--HHHHHHHHHHT-TTHHHHHHHHHHH-----HHHHHHHHHHTSSS--SSHHHHHHHHHHHHT-SSTTTSPPHHHHHHHHHHHHHHS--STHHHHHHHHHHHHHHHHHHTT-----------TT----SSS-BBTTB----TT--EEEEE-TTTSSEEEEEE---HHHHHHHHHHHHHHHHHTGGGS-HHHHHHHHHHHHHHHHHTHHHHHHHHHHHT---HHHIIIIIHHHHHHHHHHHHTTTT-----EEEEETTEEEE------SEEEEE--SSSHHHHHHHHHHHHHHTT-EEEEE--TT--HHHHHHHHHHHHHTPPTTSEEEE-S-IIIIIHHHHH-TT-SEEEEEES--HHHHHTTT-PEEEEEE---PEEEE-TTS-HHHHHHHHHHHHHGGGG--TT---EEEE-GGGHHHHHHHHHHHHHT--BS-TTSTT-SB---S-HHHHHHHHHHHHHHHHHT----S--SEE----PPPSS-------EE-------PPPPP---